Protein AF-0000000080477976 (afdb_homodimer)

Foldseek 3Di:
DDPPPPPPPPPPVPPPQQPDAADWDADPPQATEHEDDDDDDQVSVLNNPVSNLVVSVVVVGFKYKYKAFPVRVVNVVSVVVVPWDWQDDDPTITIIMDTNDPDDDPDDHDDQEWEKEFEWEAAPVQWTKWFAWCDDDCHPVPATHTFMDTADPPGDRQRRRQVRCCQAWVWGKAWFAFQDWDWDFCDPPGGIYIYTYTYIYTPDAHTDGDPPTTPDIDTGRLVVNCPDPVCVVPVVSVVSSVSVVCVVVVNGFHWGWDWDADDPPRDIDIDTHGCVVVPPPVD/DDPPPPPPPPPPPPPPQQPDAADWDADPPQATEHEDDDDDDQVSVLNNPVSNLVVSVVVPGFKYKYKAFPVRVVNVVSVVVVPWDWQDDDPTITIIMDTNDPDDDPDDHDDQEWEKEFEWEAAPVQWTKWFAWCDDDCHPVPATDTFMDTADPPGDRQRRRQVRCCQAWVWGKAWFAFQDWDWDFCDPPGGIYIYTYTYIYTPDAHTDGDPPTTPDIDTGRLVVNCPDPCCVVPVVSVVSSVSVVCVVVVNGFHWGWDWDADDPPRDIDIDTHGCVVVPPPVD

Nearest PDB structures (foldseek):
  4zbp-assembly2_C-2  TM=9.512E-01  e=1.684E-33  Arabidopsis thaliana
  4zb3-assembly1_A-2  TM=6.179E-01  e=2.512E-33  Arabidopsis thaliana
  3gwy-assembly1_B  TM=7.738E-01  e=4.289E-08  Bacteroides fragilis NCTC 9343
  3grn-assembly1_A  TM=7.525E-01  e=5.091E-08  Methanosarcina mazei
  5lpg-assembly1_B  TM=6.437E-01  e=1.507E-07  Homo sapiens

Sequence (566 aa):
MSDHETPMVNGVVEHKIGEEVLPFVEDEYGGVIVEMTTPTDPKCFVATLRYSFTQWRSQGKKGVWLNLPLSQVNLVEPAVKEGFRYHHAEPTYLMLVYWIPESESTIPLNASHRVRVGAVVLNHNKEILVVQEKYGLLRGSGVWKIPTGVVDEGEDIFAAAIREVKEETGIDTEFLEVLAFCQTHESFFVKSDLFFICLLRPTSFDIQKQDLEIEAAQWMPFEDSASQPITHKNELFKVIHRICSLKMEKNYTGFSKKPTTTFFDDKLGYLYLNKQDMNNLITMSDHETPMVNGVVEHKIGEEVLPFVEDEYGGVIVEMTTPTDPKCFVATLRYSFTQWRSQGKKGVWLNLPLSQVNLVEPAVKEGFRYHHAEPTYLMLVYWIPESESTIPLNASHRVRVGAVVLNHNKEILVVQEKYGLLRGSGVWKIPTGVVDEGEDIFAAAIREVKEETGIDTEFLEVLAFCQTHESFFVKSDLFFICLLRPTSFDIQKQDLEIEAAQWMPFEDSASQPITHKNELFKVIHRICSLKMEKNYTGFSKKPTTTFFDDKLGYLYLNKQDMNNLIT

Radius of gyration: 27.7 Å; Cα contacts (8 Å, |Δi|>4): 1186; chains: 2; bounding box: 60×91×95 Å

Organism: Brassica campestris (NCBI:txid3711)

Secondary structure (DSSP, 8-state):
----------------TTSSPPP-EE-TTS-EEEE--S---HHHHHHHHHHHHHHHHHTT--EEEEEEEGGGGGGHHHHHHTT-EEEEEETTEEEEEEE-SSSPP-PPP---EEEEEEEEEB-TTSEEEEEEESSSTTTTS---B--EEEPPTT--HHHHHHHHHHHHH---EEEEEEEEEEEE-S-GGG-EEEEEEEEEEES-------TTTEEEEEEEEHHHHHTSHHHHH-HHHHHHHHHHHHHHTT----BEEEEEE-TTT--EEEEEE--TTTGGGG-/----------------TTSSPPP-EE-TTS-EEEE--S---HHHHHHHHHHHHHHHHHTT--EEEEEEEGGGGGGHHHHHHTT-EEEEEETTEEEEEEE-SSSPP-PPP---EEEEEEEEEB-TTSEEEEEEESSSTTTTS---B--EEEPPTT--HHHHHHHHHHHHH---EEEEEEEEEEEE-S-GGG-EEEEEEEEEEES-------TTTEEEEEEEEHHHHHTSHHHHH-HHHHHHHHHHHHHHTT----BEEEEEE-TTT--EEEEEE--TTTGGGG-

Solvent-accessible surface area (backbone atoms only — not comparable to full-atom values): 30535 Å² total; per-residue (Å²): 135,84,81,77,77,76,78,79,75,76,72,74,75,74,71,70,75,56,79,48,62,66,70,65,46,73,50,96,78,52,21,37,39,31,69,50,84,63,95,70,56,55,70,55,47,52,45,17,48,53,46,28,49,55,52,38,53,76,72,62,38,38,42,37,38,40,39,30,31,63,92,38,39,74,43,51,43,62,42,39,76,73,60,34,34,43,45,36,32,38,63,59,32,39,36,30,36,35,64,67,55,89,62,81,76,79,74,76,78,70,52,28,22,34,44,33,32,33,32,47,34,49,51,95,83,52,24,30,45,30,30,25,46,56,62,65,92,53,36,85,66,77,56,73,38,56,42,58,44,71,44,53,64,69,51,50,71,62,57,33,38,43,48,38,39,29,58,50,29,46,31,44,57,42,77,60,30,37,52,33,34,33,42,39,51,65,43,82,92,55,22,19,35,37,40,35,34,30,38,31,41,59,78,47,84,69,74,44,67,31,74,87,57,34,67,46,68,46,79,35,53,41,69,61,62,58,62,36,69,60,27,75,71,28,56,59,51,36,50,52,47,49,52,48,54,34,36,76,69,71,46,51,68,40,26,30,74,39,84,41,42,44,87,88,68,66,42,70,25,38,33,32,28,43,49,83,50,58,60,67,65,79,107,138,85,82,80,77,76,80,79,76,79,71,74,75,75,72,70,76,56,81,48,60,66,71,64,47,74,51,96,79,50,22,38,39,31,71,51,83,62,94,69,57,54,68,54,47,52,46,16,48,54,45,27,49,56,53,37,53,74,71,62,36,38,42,38,36,39,38,32,32,62,90,40,38,75,43,51,44,63,43,40,76,74,61,33,35,44,46,38,33,38,65,58,31,40,33,31,36,34,64,66,56,88,61,83,77,81,76,76,77,69,51,29,22,34,44,31,31,32,33,47,35,50,51,96,84,54,24,31,45,31,29,24,47,56,61,67,92,54,35,85,66,78,56,72,37,56,42,59,45,71,42,53,64,69,50,51,70,62,56,37,37,41,48,37,38,29,58,51,29,45,31,45,55,43,78,61,30,36,52,33,36,32,42,38,51,63,43,80,92,55,22,18,35,36,39,36,34,31,37,32,41,60,78,47,85,67,75,43,66,31,75,87,56,34,66,45,66,46,78,37,52,41,68,61,61,58,64,36,70,59,28,75,72,30,55,58,50,35,49,52,45,49,51,49,55,32,37,77,68,70,46,52,69,39,25,30,75,38,83,41,41,42,86,86,68,66,40,70,26,38,32,31,27,43,49,84,52,59,60,66,66,79,108

InterPro domains:
  IPR000086 NUDIX hydrolase domain [PF00293] (113-241)
  IPR000086 NUDIX hydrolase domain [PS51462] (112-242)
  IPR003293 Nudix hydrolase 6-like [PR01356] (72-90)
  IPR003293 Nudix hydrolase 6-like [PR01356] (94-110)
  IPR003293 Nudix hydrolase 6-like [PR01356] (110-128)
  IPR003293 Nudix hydrolase 6-like [PR01356] (198-222)
  IPR003293 Nudix hydrolase 6-like [PTHR13994] (12-279)
  IPR015797 NUDIX hydrolase-like domain superfamily [SSF55811] (80-239)
  IPR020084 NUDIX hydrolase, conserved site [PS00893] (149-170)
  IPR040618 Pre-nudix hydrolase domain [PF18290] (22-100)

pLDDT: mean 86.48, std 17.68, range [26.78, 98.5]

Structure (mmCIF, N/CA/C/O backbone):
data_AF-0000000080477976-model_v1
#
loop_
_entity.id
_entity.type
_entity.pdbx_description
1 polymer 'Nudix hydrolase'
#
loop_
_atom_site.group_PDB
_atom_site.id
_atom_site.type_symbol
_atom_site.label_atom_id
_atom_site.label_alt_id
_atom_site.label_comp_id
_atom_site.label_asym_id
_atom_site.label_entity_id
_atom_site.label_seq_id
_atom_site.pdbx_PDB_ins_code
_atom_site.Cartn_x
_atom_site.Cartn_y
_atom_site.Cartn_z
_atom_site.occupancy
_atom_site.B_iso_or_equiv
_atom_site.auth_seq_id
_atom_site.auth_comp_id
_atom_site.auth_asym_id
_atom_site.auth_atom_id
_atom_site.pdbx_PDB_model_num
ATOM 1 N N . MET A 1 1 ? 13.375 14.914 64.625 1 28.77 1 MET A N 1
ATOM 2 C CA . MET A 1 1 ? 13.539 14.219 63.375 1 28.77 1 MET A CA 1
ATOM 3 C C . MET A 1 1 ? 13.062 15.086 62.219 1 28.77 1 MET A C 1
ATOM 5 O O . MET A 1 1 ? 11.867 15.336 62.062 1 28.77 1 MET A O 1
ATOM 9 N N . SER A 1 2 ? 13.891 16.125 61.781 1 29.39 2 SER A N 1
ATOM 10 C CA . SER A 1 2 ? 13.703 17.312 60.969 1 29.39 2 SER A CA 1
ATOM 11 C C . SER A 1 2 ? 13.469 16.906 59.5 1 29.39 2 SER A C 1
ATOM 13 O O . SER A 1 2 ? 14.234 16.125 58.938 1 29.39 2 SER A O 1
ATOM 15 N N . ASP A 1 3 ? 12.188 16.891 59.062 1 29.09 3 ASP A N 1
ATOM 16 C CA . ASP A 1 3 ? 11.547 16.594 57.781 1 29.09 3 ASP A CA 1
ATOM 17 C C . ASP A 1 3 ? 12.125 17.453 56.656 1 29.09 3 ASP A C 1
ATOM 19 O O . ASP A 1 3 ? 11.93 18.672 56.625 1 29.09 3 ASP A O 1
ATOM 23 N N . HIS A 1 4 ? 13.414 17.234 56.25 1 30.19 4 HIS A N 1
ATOM 24 C CA . HIS A 1 4 ? 14.062 18.031 55.188 1 30.19 4 HIS A CA 1
ATOM 25 C C . HIS A 1 4 ? 13.289 17.953 53.875 1 30.19 4 HIS A C 1
ATOM 27 O O . HIS A 1 4 ? 13.156 16.859 53.312 1 30.19 4 HIS A O 1
ATOM 33 N N . GLU A 1 5 ? 12.258 18.828 53.688 1 28.72 5 GLU A N 1
ATOM 34 C CA . GLU A 1 5 ? 11.469 19.062 52.5 1 28.72 5 GLU A CA 1
ATOM 35 C C . GLU A 1 5 ? 12.352 19.406 51.312 1 28.72 5 GLU A C 1
ATOM 37 O O . GLU A 1 5 ? 13.078 20.406 51.344 1 28.72 5 GLU A O 1
ATOM 42 N N . THR A 1 6 ? 12.938 18.438 50.594 1 32.09 6 THR A N 1
ATOM 43 C CA . THR A 1 6 ? 13.758 18.703 49.406 1 32.09 6 THR A CA 1
ATOM 44 C C . THR A 1 6 ? 12.953 19.469 48.344 1 32.09 6 THR A C 1
ATOM 46 O O . THR A 1 6 ? 11.906 19 47.906 1 32.09 6 THR A O 1
ATOM 49 N N . PRO A 1 7 ? 13.18 20.812 48.188 1 32.06 7 PRO A N 1
ATOM 50 C CA . PRO A 1 7 ? 12.43 21.625 47.219 1 32.06 7 PRO A CA 1
ATOM 51 C C . PRO A 1 7 ? 12.539 21.109 45.781 1 32.06 7 PRO A C 1
ATOM 53 O O . PRO A 1 7 ? 13.602 20.625 45.375 1 32.06 7 PRO A O 1
ATOM 56 N N . MET A 1 8 ? 11.477 20.531 45.281 1 28.47 8 MET A N 1
ATOM 57 C CA . MET A 1 8 ? 11.336 20.141 43.875 1 28.47 8 MET A CA 1
ATOM 58 C C . MET A 1 8 ? 11.594 21.344 42.938 1 28.47 8 MET A C 1
ATOM 60 O O . MET A 1 8 ? 10.867 22.328 43 1 28.47 8 MET A O 1
ATOM 64 N N . VAL A 1 9 ? 12.883 21.719 42.719 1 29.69 9 VAL A N 1
ATOM 65 C CA . VAL A 1 9 ? 13.211 22.781 41.781 1 29.69 9 VAL A CA 1
ATOM 66 C C . VAL A 1 9 ? 12.555 22.5 40.438 1 29.69 9 VAL A C 1
ATOM 68 O O . VAL A 1 9 ? 12.781 21.438 39.844 1 29.69 9 VAL A O 1
ATOM 71 N N . ASN A 1 10 ? 11.375 22.891 40.219 1 31.19 10 ASN A N 1
ATOM 72 C CA . ASN A 1 10 ? 10.672 22.984 38.938 1 31.19 10 ASN A CA 1
ATOM 73 C C . ASN A 1 10 ? 11.531 23.672 37.875 1 31.19 10 ASN A C 1
ATOM 75 O O . ASN A 1 10 ? 11.594 24.906 37.812 1 31.19 10 ASN A O 1
ATOM 79 N N . GLY A 1 11 ? 12.789 23.297 37.656 1 29.72 11 GLY A N 1
ATOM 80 C CA . GLY A 1 11 ? 13.68 23.938 36.688 1 29.72 11 GLY A CA 1
ATOM 81 C C . GLY A 1 11 ? 13.055 24.109 35.312 1 29.72 11 GLY A C 1
ATOM 82 O O . GLY A 1 11 ? 12.812 23.125 34.625 1 29.72 11 GLY A O 1
ATOM 83 N N . VAL A 1 12 ? 12.203 25.062 35.219 1 35.72 12 VAL A N 1
ATOM 84 C CA . VAL A 1 12 ? 11.844 25.562 33.875 1 35.72 12 VAL A CA 1
ATOM 85 C C . VAL A 1 12 ? 13.109 25.812 33.062 1 35.72 12 VAL A C 1
ATOM 87 O O . VAL A 1 12 ? 13.93 26.656 33.438 1 35.72 12 VAL A O 1
ATOM 90 N N . VAL A 1 13 ? 13.789 24.844 32.562 1 35.28 13 VAL A N 1
ATOM 91 C CA . VAL A 1 13 ? 14.906 25.031 31.625 1 35.28 13 VAL A CA 1
ATOM 92 C C . VAL A 1 13 ? 14.594 26.172 30.672 1 35.28 13 VAL A C 1
ATOM 94 O O . VAL A 1 13 ? 13.641 26.094 29.875 1 35.28 13 VAL A O 1
ATOM 97 N N . GLU A 1 14 ? 14.758 27.391 30.953 1 36.31 14 GLU A N 1
ATOM 98 C CA . GLU A 1 14 ? 14.82 28.516 30.031 1 36.31 14 GLU A CA 1
ATOM 99 C C . GLU A 1 14 ? 15.664 28.172 28.797 1 36.31 14 GLU A C 1
ATOM 101 O O . GLU A 1 14 ? 16.891 28.062 28.891 1 36.31 14 GLU A O 1
ATOM 106 N N . HIS A 1 15 ? 15.273 27.281 27.922 1 40.56 15 HIS A N 1
ATOM 107 C CA . HIS A 1 15 ? 15.977 27.109 26.656 1 40.56 15 HIS A CA 1
ATOM 108 C C . HIS A 1 15 ? 16.328 28.453 26.016 1 40.56 15 HIS A C 1
ATOM 110 O O . HIS A 1 15 ? 15.461 29.328 25.891 1 40.56 15 HIS A O 1
ATOM 116 N N . LYS A 1 16 ? 17.453 29.062 26.234 1 45.16 16 LYS A N 1
ATOM 117 C CA . LYS A 1 16 ? 17.938 30.219 25.5 1 45.16 16 LYS A CA 1
ATOM 118 C C . LYS A 1 16 ? 17.453 30.188 24.047 1 45.16 16 LYS A C 1
ATOM 120 O O . LYS A 1 16 ? 17.75 29.25 23.312 1 45.16 16 LYS A O 1
ATOM 125 N N . ILE A 1 17 ? 16.578 30.828 23.594 1 50.5 17 ILE A N 1
ATOM 126 C CA . ILE A 1 17 ? 15.922 31.078 22.312 1 50.5 17 ILE A CA 1
ATOM 127 C C . ILE A 1 17 ? 16.953 31.547 21.297 1 50.5 17 ILE A C 1
ATOM 129 O O . ILE A 1 17 ? 17.812 32.375 21.594 1 50.5 17 ILE A O 1
ATOM 133 N N . GLY A 1 18 ? 17.281 31 20.234 1 57.53 18 GLY A N 1
ATOM 134 C CA . GLY A 1 18 ? 18.031 31.391 19.047 1 57.53 18 GLY A CA 1
ATOM 135 C C . GLY A 1 18 ? 19.453 30.906 19.047 1 57.53 18 GLY A C 1
ATOM 136 O O . GLY A 1 18 ? 20.234 31.219 18.141 1 57.53 18 GLY A O 1
ATOM 137 N N . GLU A 1 19 ? 19.938 30.266 20.094 1 67.38 19 GLU A N 1
ATOM 138 C CA . GLU A 1 19 ? 21.359 29.922 20.016 1 67.38 19 GLU A CA 1
ATOM 139 C C . GLU A 1 19 ? 21.562 28.422 20.062 1 67.38 19 GLU A C 1
ATOM 141 O O . GLU A 1 19 ? 22.703 27.938 20.141 1 67.38 19 GLU A O 1
ATOM 146 N N . GLU A 1 20 ? 20.359 27.719 19.984 1 86.88 20 GLU A N 1
ATOM 147 C CA . GLU A 1 20 ? 20.516 26.266 20.016 1 86.88 20 GLU A CA 1
ATOM 148 C C . GLU A 1 20 ? 19.719 25.609 18.891 1 86.88 20 GLU A C 1
ATOM 150 O O . GLU A 1 20 ? 18.625 26.062 18.562 1 86.88 20 GLU A O 1
ATOM 155 N N . VAL A 1 21 ? 20.266 24.641 18.312 1 92.81 21 VAL A N 1
ATOM 156 C CA . VAL A 1 21 ? 19.641 23.859 17.25 1 92.81 21 VAL A CA 1
ATOM 157 C C . VAL A 1 21 ? 18.516 23 17.812 1 92.81 21 VAL A C 1
ATOM 159 O O . VAL A 1 21 ? 18.609 22.516 18.938 1 92.81 21 VAL A O 1
ATOM 162 N N . LEU A 1 22 ? 17.391 22.906 17.125 1 95.19 22 LEU A N 1
ATOM 163 C CA . LEU A 1 22 ? 16.344 21.969 17.531 1 95.19 22 LEU A CA 1
ATOM 164 C C . LEU A 1 22 ? 16.922 20.578 17.781 1 95.19 22 LEU A C 1
ATOM 166 O O . LEU A 1 22 ? 17.781 20.109 17.031 1 95.19 22 LEU A O 1
ATOM 170 N N . PRO A 1 23 ? 16.5 19.969 18.859 1 94.5 23 PRO A N 1
ATOM 171 C CA . PRO A 1 23 ? 16.906 18.562 19.047 1 94.5 23 PRO A CA 1
ATOM 172 C C . PRO A 1 23 ? 16.547 17.688 17.844 1 94.5 23 PRO A C 1
ATOM 174 O O . PRO A 1 23 ? 15.438 17.797 17.328 1 94.5 23 PRO A O 1
ATOM 177 N N . PHE A 1 24 ? 17.562 16.891 17.391 1 95.94 24 PHE A N 1
ATOM 178 C CA . PHE A 1 24 ? 17.312 16.062 16.203 1 95.94 24 PHE A CA 1
ATOM 179 C C . PHE A 1 24 ? 18.125 14.773 16.266 1 95.94 24 PHE A C 1
ATOM 181 O O . PHE A 1 24 ? 19.016 14.625 17.109 1 95.94 24 PHE A O 1
ATOM 188 N N . VAL A 1 25 ? 17.703 13.781 15.531 1 95.38 25 VAL A N 1
ATOM 189 C CA . VAL A 1 25 ? 18.484 12.586 15.234 1 95.38 25 VAL A CA 1
ATOM 190 C C . VAL A 1 25 ? 18.766 12.516 13.734 1 95.38 25 VAL A C 1
ATOM 192 O O . VAL A 1 25 ? 17.969 12.977 12.922 1 95.38 25 VAL A O 1
ATOM 195 N N . GLU A 1 26 ? 19.891 11.969 13.398 1 93.12 26 GLU A N 1
ATOM 196 C CA . GLU A 1 26 ? 20.25 11.859 11.984 1 93.12 26 GLU A CA 1
ATOM 197 C C . GLU A 1 26 ? 19.547 10.68 11.328 1 93.12 26 GLU A C 1
ATOM 199 O O . GLU A 1 26 ? 19.391 9.617 11.938 1 93.12 26 GLU A O 1
ATOM 204 N N . ASP A 1 27 ? 19.094 10.898 10.125 1 87.19 27 ASP A N 1
ATOM 205 C CA . ASP A 1 27 ? 18.562 9.758 9.383 1 87.19 27 ASP A CA 1
ATOM 206 C C . ASP A 1 27 ? 19.672 9.039 8.617 1 87.19 27 ASP A C 1
ATOM 208 O O . ASP A 1 27 ? 20.859 9.383 8.758 1 87.19 27 ASP A O 1
ATOM 212 N N . GLU A 1 28 ? 19.391 7.984 7.844 1 79.06 28 GLU A N 1
ATOM 213 C CA . GLU A 1 28 ? 20.391 7.141 7.188 1 79.06 28 GLU A CA 1
ATOM 214 C C . GLU A 1 28 ? 20.812 7.723 5.844 1 79.06 28 GLU A C 1
ATOM 216 O O . GLU A 1 28 ? 21.672 7.164 5.16 1 79.06 28 GLU A O 1
ATOM 221 N N . TYR A 1 29 ? 20.312 8.945 5.535 1 83.81 29 TYR A N 1
ATOM 222 C CA . TYR A 1 29 ? 20.531 9.469 4.191 1 83.81 29 TYR A CA 1
ATOM 223 C C . TYR A 1 29 ? 21.109 10.875 4.242 1 83.81 29 TYR A C 1
ATOM 225 O O . TYR A 1 29 ? 20.984 11.641 3.283 1 83.81 29 TYR A O 1
ATOM 233 N N . GLY A 1 30 ? 21.609 11.242 5.418 1 88.56 30 GLY A N 1
ATOM 234 C CA . GLY A 1 30 ? 22.234 12.547 5.559 1 88.56 30 GLY A CA 1
ATOM 235 C C . GLY A 1 30 ? 21.266 13.641 5.941 1 88.56 30 GLY A C 1
ATOM 236 O O . GLY A 1 30 ? 21.562 14.828 5.766 1 88.56 30 GLY A O 1
ATOM 237 N N . GLY A 1 31 ? 20.094 13.227 6.387 1 94 31 GLY A N 1
ATOM 238 C CA . GLY A 1 31 ? 19.094 14.18 6.848 1 94 31 GLY A CA 1
ATOM 239 C C . GLY A 1 31 ? 18.922 14.18 8.352 1 94 31 GLY A C 1
ATOM 240 O O . GLY A 1 31 ? 19.719 13.578 9.078 1 94 31 GLY A O 1
ATOM 241 N N . VAL A 1 32 ? 17.969 15.023 8.781 1 96.81 32 VAL A N 1
ATOM 242 C CA . VAL A 1 32 ? 17.719 15.117 10.211 1 96.81 32 VAL A CA 1
ATOM 243 C C . VAL A 1 32 ? 16.234 14.906 10.492 1 96.81 32 VAL A C 1
ATOM 245 O O . VAL A 1 32 ? 15.383 15.258 9.672 1 96.81 32 VAL A O 1
ATOM 248 N N . ILE A 1 33 ? 15.906 14.328 11.641 1 96.44 33 ILE A N 1
ATOM 249 C CA . ILE A 1 33 ? 14.547 14.109 12.109 1 96.44 33 ILE A CA 1
ATOM 250 C C . ILE A 1 33 ? 14.312 14.875 13.406 1 96.44 33 ILE A C 1
ATOM 252 O O . ILE A 1 33 ? 15.039 14.68 14.391 1 96.44 33 ILE A O 1
ATOM 256 N N . VAL A 1 34 ? 13.359 15.742 13.375 1 97.44 34 VAL A N 1
ATOM 257 C CA . VAL A 1 34 ? 12.992 16.562 14.531 1 97.44 34 VAL A CA 1
ATOM 258 C C . VAL A 1 34 ? 11.641 16.109 15.062 1 97.44 34 VAL A C 1
ATOM 260 O O . VAL A 1 34 ? 10.656 16.047 14.32 1 97.44 34 VAL A O 1
ATOM 263 N N . GLU A 1 35 ? 11.523 15.781 16.281 1 95.81 35 GLU A N 1
ATOM 264 C CA . GLU A 1 35 ? 10.281 15.438 16.969 1 95.81 35 GLU A CA 1
ATOM 265 C C . GLU A 1 35 ? 9.883 16.531 17.969 1 95.81 35 GLU A C 1
ATOM 267 O O . GLU A 1 35 ? 10.609 16.797 18.922 1 95.81 35 GLU A O 1
ATOM 272 N N . MET A 1 36 ? 8.758 17.109 17.734 1 94.25 36 MET A N 1
ATOM 273 C CA . MET A 1 36 ? 8.266 18.141 18.641 1 94.25 36 MET A CA 1
ATOM 274 C C . MET A 1 36 ? 7.266 17.562 19.641 1 94.25 36 MET A C 1
ATOM 276 O O . MET A 1 36 ? 6.078 17.453 19.328 1 94.25 36 MET A O 1
ATOM 280 N N . THR A 1 37 ? 7.66 17.219 20.766 1 89.94 37 THR A N 1
ATOM 281 C CA . THR A 1 37 ? 6.789 16.531 21.719 1 89.94 37 THR A CA 1
ATOM 282 C C . THR A 1 37 ? 6.441 17.453 22.875 1 89.94 37 THR A C 1
ATOM 284 O O . THR A 1 37 ? 5.531 17.156 23.656 1 89.94 37 THR A O 1
ATOM 287 N N . THR A 1 38 ? 7.109 18.562 23.016 1 90.94 38 THR A N 1
ATOM 288 C CA . THR A 1 38 ? 6.855 19.484 24.109 1 90.94 38 THR A CA 1
ATOM 289 C C . THR A 1 38 ? 6.172 20.75 23.609 1 90.94 38 THR A C 1
ATOM 291 O O . THR A 1 38 ? 6.484 21.234 22.531 1 90.94 38 THR A O 1
ATOM 294 N N . PRO A 1 39 ? 5.246 21.203 24.469 1 92 39 PRO A N 1
ATOM 295 C CA . PRO A 1 39 ? 4.602 22.469 24.062 1 92 39 PRO A CA 1
ATOM 296 C C . PRO A 1 39 ? 5.602 23.578 23.781 1 92 39 PRO A C 1
ATOM 298 O O . PRO A 1 39 ? 6.516 23.812 24.578 1 92 39 PRO A O 1
ATOM 301 N N . THR A 1 40 ? 5.512 24.172 22.672 1 92.06 40 THR A N 1
ATOM 302 C CA . THR A 1 40 ? 6.461 25.172 22.219 1 92.06 40 THR A CA 1
ATOM 303 C C . THR A 1 40 ? 5.73 26.375 21.625 1 92.06 40 THR A C 1
ATOM 305 O O . THR A 1 40 ? 4.75 26.219 20.891 1 92.06 40 THR A O 1
ATOM 308 N N . ASP A 1 41 ? 6.219 27.469 22.047 1 94.81 41 ASP A N 1
ATOM 309 C CA . ASP A 1 41 ? 5.688 28.703 21.484 1 94.81 41 ASP A CA 1
ATOM 310 C C . ASP A 1 41 ? 6.086 28.859 20.016 1 94.81 41 ASP A C 1
ATOM 312 O O . ASP A 1 41 ? 7.254 28.688 19.656 1 94.81 41 ASP A O 1
ATOM 316 N N . PRO A 1 42 ? 5.164 29.234 19.109 1 96.38 42 PRO A N 1
ATOM 317 C CA . PRO A 1 42 ? 5.441 29.312 17.672 1 96.38 42 PRO A CA 1
ATOM 318 C C . PRO A 1 42 ? 6.566 30.281 17.328 1 96.38 42 PRO A C 1
ATOM 320 O O . PRO A 1 42 ? 7.383 30.016 16.453 1 96.38 42 PRO A O 1
ATOM 323 N N . LYS A 1 43 ? 6.582 31.406 18 1 95.31 43 LYS A N 1
ATOM 324 C CA . LYS A 1 43 ? 7.625 32.375 17.719 1 95.31 43 LYS A CA 1
ATOM 325 C C . LYS A 1 43 ? 9 31.844 18.094 1 95.31 43 LYS A C 1
ATOM 327 O O . LYS A 1 43 ? 9.961 32 17.328 1 95.31 43 LYS A O 1
ATOM 332 N N . CYS A 1 44 ? 9.039 31.25 19.234 1 94.69 44 CYS A N 1
ATOM 333 C CA . CYS A 1 44 ? 10.281 30.625 19.672 1 94.69 44 CYS A CA 1
ATOM 334 C C . CYS A 1 44 ? 10.695 29.5 18.719 1 94.69 44 CYS A C 1
ATOM 336 O O . CYS A 1 44 ? 11.867 29.375 18.375 1 94.69 44 CYS A O 1
ATOM 338 N N . PHE A 1 45 ? 9.742 28.797 18.359 1 96.44 45 PHE A N 1
ATOM 339 C CA . PHE A 1 45 ? 9.969 27.688 17.438 1 96.44 45 PHE A CA 1
ATOM 340 C C . PHE A 1 45 ? 10.586 28.188 16.141 1 96.44 45 PHE A C 1
ATOM 342 O O . PHE A 1 45 ? 11.578 27.641 15.664 1 96.44 45 PHE A O 1
ATOM 349 N N . VAL A 1 46 ? 10.023 29.172 15.5 1 97.06 46 VAL A N 1
ATOM 350 C CA . VAL A 1 46 ? 10.477 29.703 14.211 1 97.06 46 VAL A CA 1
ATOM 351 C C . VAL A 1 46 ? 11.914 30.203 14.336 1 97.06 46 VAL A C 1
ATOM 353 O O . VAL A 1 46 ? 12.742 29.938 13.469 1 97.06 46 VAL A O 1
ATOM 356 N N . ALA A 1 47 ? 12.203 30.906 15.43 1 95.69 47 ALA A N 1
ATOM 357 C CA . ALA A 1 47 ? 13.555 31.422 15.648 1 95.69 47 ALA A CA 1
ATOM 358 C C . ALA A 1 47 ? 14.57 30.281 15.734 1 95.69 47 ALA A C 1
ATOM 360 O O . ALA A 1 47 ? 15.609 30.328 15.078 1 95.69 47 ALA A O 1
ATOM 361 N N . THR A 1 48 ? 14.227 29.328 16.453 1 95.88 48 THR A N 1
ATOM 362 C CA . THR A 1 48 ? 15.109 28.172 16.625 1 95.88 48 THR A CA 1
ATOM 363 C C . THR A 1 48 ? 15.234 27.391 15.32 1 95.88 48 THR A C 1
ATOM 365 O O . THR A 1 48 ? 16.312 26.906 14.992 1 95.88 48 THR A O 1
ATOM 368 N N . LEU A 1 49 ? 14.164 27.266 14.602 1 97.06 49 LEU A N 1
ATOM 369 C CA . LEU A 1 49 ? 14.141 26.562 13.328 1 97.06 49 LEU A CA 1
ATOM 370 C C . LEU A 1 49 ? 15.07 27.219 12.32 1 97.06 49 LEU A C 1
ATOM 372 O O . LEU A 1 49 ? 15.852 26.547 11.648 1 97.06 49 LEU A O 1
ATOM 376 N N . ARG A 1 50 ? 15 28.516 12.242 1 96.69 50 ARG A N 1
ATOM 377 C CA . ARG A 1 50 ? 15.844 29.25 11.312 1 96.69 50 ARG A CA 1
ATOM 378 C C . ARG A 1 50 ? 17.312 29.094 11.656 1 96.69 50 ARG A C 1
ATOM 380 O O . ARG A 1 50 ? 18.156 28.922 10.766 1 96.69 50 ARG A O 1
ATOM 387 N N . TYR A 1 51 ? 17.578 29.203 12.914 1 96.38 51 TYR A N 1
ATOM 388 C CA . TYR A 1 51 ? 18.953 28.938 13.352 1 96.38 51 TYR A CA 1
ATOM 389 C C . TYR A 1 51 ? 19.375 27.531 12.977 1 96.38 51 TYR A C 1
ATOM 391 O O . TYR A 1 51 ? 20.484 27.312 12.477 1 96.38 51 TYR A O 1
ATOM 399 N N . SER A 1 52 ? 18.562 26.531 13.156 1 97.38 52 SER A N 1
ATOM 400 C CA . SER A 1 52 ? 18.844 25.141 12.836 1 97.38 52 SER A CA 1
ATOM 401 C C . SER A 1 52 ? 19.109 24.969 11.344 1 97.38 52 SER A C 1
ATOM 403 O O . SER A 1 52 ? 20.016 24.234 10.953 1 97.38 52 SER A O 1
ATOM 405 N N . PHE A 1 53 ? 18.328 25.672 10.523 1 96.38 53 PHE A N 1
ATOM 406 C CA . PHE A 1 53 ? 18.516 25.609 9.078 1 96.38 53 PHE A CA 1
ATOM 407 C C . PHE A 1 53 ? 19.922 26.047 8.688 1 96.38 53 PHE A C 1
ATOM 409 O O . PHE A 1 53 ? 20.562 25.422 7.852 1 96.38 53 PHE A O 1
ATOM 416 N N . THR A 1 54 ? 20.344 27.109 9.281 1 95.81 54 THR A N 1
ATOM 417 C CA . THR A 1 54 ? 21.688 27.625 8.992 1 95.81 54 THR A CA 1
ATOM 418 C C . THR A 1 54 ? 22.75 26.594 9.359 1 95.81 54 THR A C 1
ATOM 420 O O . THR A 1 54 ? 23.672 26.344 8.578 1 95.81 54 THR A O 1
ATOM 423 N N . GLN A 1 55 ? 22.594 26 10.461 1 96.5 55 GLN A N 1
ATOM 424 C CA . GLN A 1 55 ? 23.547 25 10.922 1 96.5 55 GLN A CA 1
ATOM 425 C C . GLN A 1 55 ? 23.516 23.75 10.039 1 96.5 55 GLN A C 1
ATOM 427 O O . GLN A 1 55 ? 24.562 23.25 9.633 1 96.5 55 GLN A O 1
ATOM 432 N N . TRP A 1 56 ? 22.359 23.25 9.719 1 97.06 56 TRP A N 1
ATOM 433 C CA . TRP A 1 56 ? 22.219 22.047 8.914 1 97.06 56 TRP A CA 1
ATOM 434 C C . TRP A 1 56 ? 22.734 22.266 7.5 1 97.06 56 TRP A C 1
ATOM 436 O O . TRP A 1 56 ? 23.359 21.375 6.918 1 97.06 56 TRP A O 1
ATOM 446 N N . ARG A 1 57 ? 22.516 23.438 7.016 1 95.81 57 ARG A N 1
ATOM 447 C CA . ARG A 1 57 ? 23.047 23.781 5.703 1 95.81 57 ARG A CA 1
ATOM 448 C C . ARG A 1 57 ? 24.578 23.75 5.711 1 95.81 57 ARG A C 1
ATOM 450 O O . ARG A 1 57 ? 25.188 23.188 4.805 1 95.81 57 ARG A O 1
ATOM 457 N N . SER A 1 58 ? 25.156 24.328 6.688 1 95.75 58 SER A N 1
ATOM 458 C CA . SER A 1 58 ? 26.609 24.375 6.805 1 95.75 58 SER A CA 1
ATOM 459 C C . SER A 1 58 ? 27.203 22.984 6.961 1 95.75 58 SER A C 1
ATOM 461 O O . SER A 1 58 ? 28.328 22.719 6.535 1 95.75 58 SER A O 1
ATOM 463 N N . GLN A 1 59 ? 26.438 22.047 7.52 1 96 59 GLN A N 1
ATOM 464 C CA . GLN A 1 59 ? 26.875 20.688 7.773 1 96 59 GLN A CA 1
ATOM 465 C C . GLN A 1 59 ? 26.578 19.781 6.582 1 96 59 GLN A C 1
ATOM 467 O O . GLN A 1 59 ? 26.875 18.578 6.617 1 96 59 GLN A O 1
ATOM 472 N N . GLY A 1 60 ? 25.844 20.344 5.645 1 95 60 GLY A N 1
ATOM 473 C CA . GLY A 1 60 ? 25.578 19.594 4.43 1 95 60 GLY A CA 1
ATOM 474 C C . GLY A 1 60 ? 24.422 18.625 4.57 1 95 60 GLY A C 1
ATOM 475 O O . GLY A 1 60 ? 24.344 17.625 3.859 1 95 60 GLY A O 1
ATOM 476 N N . LYS A 1 61 ? 23.594 18.922 5.531 1 95.81 61 LYS A N 1
ATOM 477 C CA . LYS A 1 61 ? 22.391 18.094 5.684 1 95.81 61 LYS A CA 1
ATOM 478 C C . LYS A 1 61 ? 21.438 18.281 4.508 1 95.81 61 LYS A C 1
ATOM 480 O O . LYS A 1 61 ? 21.391 19.344 3.9 1 95.81 61 LYS A O 1
ATOM 485 N N . LYS A 1 62 ? 20.641 17.266 4.219 1 94.5 62 LYS A N 1
ATOM 486 C CA . LYS A 1 62 ? 19.781 17.281 3.039 1 94.5 62 LYS A CA 1
ATOM 487 C C . LYS A 1 62 ? 18.312 17.438 3.428 1 94.5 62 LYS A C 1
ATOM 489 O O . LYS A 1 62 ? 17.781 18.547 3.447 1 94.5 62 LYS A O 1
ATOM 494 N N . GLY A 1 63 ? 17.719 16.359 3.859 1 96 63 GLY A N 1
ATOM 495 C CA . GLY A 1 63 ? 16.312 16.391 4.211 1 96 63 GLY A CA 1
ATOM 496 C C . GLY A 1 63 ? 16.078 16.625 5.691 1 96 63 GLY A C 1
ATOM 497 O O . GLY A 1 63 ? 16.797 16.109 6.535 1 96 63 GLY A O 1
ATOM 498 N N . VAL A 1 64 ? 15.07 17.484 5.984 1 97.81 64 VAL A N 1
ATOM 499 C CA . VAL A 1 64 ? 14.633 17.719 7.355 1 97.81 64 VAL A CA 1
ATOM 500 C C . VAL A 1 64 ? 13.219 17.172 7.551 1 97.81 64 VAL A C 1
ATOM 502 O O . VAL A 1 64 ? 12.273 17.625 6.891 1 97.81 64 VAL A O 1
ATOM 505 N N . TRP A 1 65 ? 13.078 16.234 8.43 1 97.38 65 TRP A N 1
ATOM 506 C CA . TRP A 1 65 ? 11.781 15.695 8.836 1 97.38 65 TRP A CA 1
ATOM 507 C C . TRP A 1 65 ? 11.289 16.359 10.109 1 97.38 65 TRP A C 1
ATOM 509 O O . TRP A 1 65 ? 12.031 16.469 11.086 1 97.38 65 TRP A O 1
ATOM 519 N N . LEU A 1 66 ? 10.102 16.844 10.07 1 98.25 66 LEU A N 1
ATOM 520 C CA . LEU A 1 66 ? 9.484 17.453 11.242 1 98.25 66 LEU A CA 1
ATOM 521 C C . LEU A 1 66 ? 8.211 16.703 11.633 1 98.25 66 LEU A C 1
ATOM 523 O O . LEU A 1 66 ? 7.207 16.781 10.922 1 98.25 66 LEU A O 1
ATOM 527 N N . ASN A 1 67 ? 8.25 16 12.719 1 97.31 67 ASN A N 1
ATOM 528 C CA . ASN A 1 67 ? 7.109 15.266 13.242 1 97.31 67 ASN A CA 1
ATOM 529 C C . ASN A 1 67 ? 6.34 16.078 14.281 1 97.31 67 ASN A C 1
ATOM 531 O O . ASN A 1 67 ? 6.879 16.422 15.336 1 97.31 67 ASN A O 1
ATOM 535 N N . LEU A 1 68 ? 5.102 16.359 14 1 97.88 68 LEU A N 1
ATOM 536 C CA . LEU A 1 68 ? 4.266 17.188 14.867 1 97.88 68 LEU A CA 1
ATOM 537 C C . LEU A 1 68 ? 3.051 16.406 15.352 1 97.88 68 LEU A C 1
ATOM 539 O O . LEU A 1 68 ? 2.123 16.141 14.586 1 97.88 68 LEU A O 1
ATOM 543 N N . PRO A 1 69 ? 3.023 16.031 16.609 1 96.94 69 PRO A N 1
ATOM 544 C CA . PRO A 1 69 ? 1.801 15.438 17.156 1 96.94 69 PRO A CA 1
ATOM 545 C C . PRO A 1 69 ? 0.61 16.391 17.125 1 96.94 69 PRO A C 1
ATOM 547 O O . PRO A 1 69 ? 0.789 17.609 16.938 1 96.94 69 PRO A O 1
ATOM 550 N N . LEU A 1 70 ? -0.514 15.766 17.281 1 96.19 70 LEU A N 1
ATOM 551 C CA . LEU A 1 70 ? -1.748 16.547 17.281 1 96.19 70 LEU A CA 1
ATOM 552 C C . LEU A 1 70 ? -1.696 17.656 18.312 1 96.19 70 LEU A C 1
ATOM 554 O O . LEU A 1 70 ? -2.234 18.734 18.109 1 96.19 70 LEU A O 1
ATOM 558 N N . SER A 1 71 ? -1.038 17.5 19.406 1 95.56 71 SER A N 1
ATOM 559 C CA . SER A 1 71 ? -0.924 18.469 20.5 1 95.56 71 SER A CA 1
ATOM 560 C C . SER A 1 71 ? -0.072 19.656 20.094 1 95.56 71 SER A C 1
ATOM 562 O O . SER A 1 71 ? -0.107 20.703 20.75 1 95.56 71 SER A O 1
ATOM 564 N N . GLN A 1 72 ? 0.728 19.484 19.062 1 96.88 72 GLN A N 1
ATOM 565 C CA . GLN A 1 72 ? 1.581 20.562 18.594 1 96.88 72 GLN A CA 1
ATOM 566 C C . GLN A 1 72 ? 1.085 21.125 17.266 1 96.88 72 GLN A C 1
ATOM 568 O O . GLN A 1 72 ? 1.884 21.531 16.422 1 96.88 72 GLN A O 1
ATOM 573 N N . VAL A 1 73 ? -0.202 21.031 17.078 1 97.75 73 VAL A N 1
ATOM 574 C CA . VAL A 1 73 ? -0.813 21.453 15.82 1 97.75 73 VAL A CA 1
ATOM 575 C C . VAL A 1 73 ? -0.534 22.938 15.586 1 97.75 73 VAL A C 1
ATOM 577 O O . VAL A 1 73 ? -0.496 23.406 14.445 1 97.75 73 VAL A O 1
ATOM 580 N N . ASN A 1 74 ? -0.258 23.75 16.625 1 97.38 74 ASN A N 1
ATOM 581 C CA . ASN A 1 74 ? -0.006 25.188 16.516 1 97.38 74 ASN A CA 1
ATOM 582 C C . ASN A 1 74 ? 1.288 25.469 15.766 1 97.38 74 ASN A C 1
ATOM 584 O O . ASN A 1 74 ? 1.524 26.609 15.344 1 97.38 74 ASN A O 1
ATOM 588 N N . LEU A 1 75 ? 2.123 24.5 15.547 1 98.06 75 LEU A N 1
ATOM 589 C CA . LEU A 1 75 ? 3.41 24.688 14.891 1 98.06 75 LEU A CA 1
ATOM 590 C C . LEU A 1 75 ? 3.309 24.391 13.398 1 98.06 75 LEU A C 1
ATOM 592 O O . LEU A 1 75 ? 4.246 24.656 12.641 1 98.06 75 LEU A O 1
ATOM 596 N N . VAL A 1 76 ? 2.176 23.828 12.922 1 98.5 76 VAL A N 1
ATOM 597 C CA . VAL A 1 76 ? 2.029 23.391 11.531 1 98.5 76 VAL A CA 1
ATOM 598 C C . VAL A 1 76 ? 2.121 24.594 10.602 1 98.5 76 VAL A C 1
ATOM 600 O O . VAL A 1 76 ? 2.934 24.609 9.672 1 98.5 76 VAL A O 1
ATOM 603 N N . GLU A 1 77 ? 1.328 25.625 10.891 1 97.94 77 GLU A N 1
ATOM 604 C CA . GLU A 1 77 ? 1.314 26.797 10.016 1 97.94 77 GLU A CA 1
ATOM 605 C C . GLU A 1 77 ? 2.672 27.5 10.008 1 97.94 77 GLU A C 1
ATOM 607 O O . GLU A 1 77 ? 3.221 27.781 8.945 1 97.94 77 GLU A O 1
ATOM 612 N N . PRO A 1 78 ? 3.309 27.75 11.164 1 98.12 78 PRO A N 1
ATOM 613 C CA . PRO A 1 78 ? 4.641 28.359 11.164 1 98.12 78 PRO A CA 1
ATOM 614 C C . PRO A 1 78 ? 5.664 27.547 10.375 1 98.12 78 PRO A C 1
ATOM 616 O O . PRO A 1 78 ? 6.508 28.125 9.672 1 98.12 78 PRO A O 1
ATOM 619 N N . ALA A 1 79 ? 5.633 26.25 10.484 1 98.31 79 ALA A N 1
ATOM 620 C CA . ALA A 1 79 ? 6.574 25.391 9.773 1 98.31 79 ALA A CA 1
ATOM 621 C C . ALA A 1 79 ? 6.395 25.516 8.266 1 98.31 79 ALA A C 1
ATOM 623 O O . ALA A 1 79 ? 7.375 25.641 7.527 1 98.31 79 ALA A O 1
ATOM 624 N N . VAL A 1 80 ? 5.172 25.438 7.855 1 98.12 80 VAL A N 1
ATOM 625 C CA . VAL A 1 80 ? 4.863 25.516 6.43 1 98.12 80 VAL A CA 1
ATOM 626 C C . VAL A 1 80 ? 5.312 26.859 5.879 1 98.12 80 VAL A C 1
ATOM 628 O O . VAL A 1 80 ? 5.859 26.938 4.777 1 98.12 80 VAL A O 1
ATOM 631 N N . LYS A 1 81 ? 5.09 27.906 6.633 1 97.06 81 LYS A N 1
ATOM 632 C CA . LYS A 1 81 ? 5.488 29.25 6.219 1 97.06 81 LYS A CA 1
ATOM 633 C C . LYS A 1 81 ? 7.004 29.359 6.098 1 97.06 81 LYS A C 1
ATOM 635 O O . LYS A 1 81 ? 7.516 30.203 5.371 1 97.06 81 LYS A O 1
ATOM 640 N N . GLU A 1 82 ? 7.719 28.469 6.801 1 97.31 82 GLU A N 1
ATOM 641 C CA . GLU A 1 82 ? 9.18 28.469 6.719 1 97.31 82 GLU A CA 1
ATOM 642 C C . GLU A 1 82 ? 9.656 27.562 5.582 1 97.31 82 GLU A C 1
ATOM 644 O O . GLU A 1 82 ? 10.867 27.391 5.387 1 97.31 82 GLU A O 1
ATOM 649 N N . GLY A 1 83 ? 8.758 26.891 4.922 1 96.5 83 GLY A N 1
ATOM 650 C CA . GLY A 1 83 ? 9.172 26.188 3.715 1 96.5 83 GLY A CA 1
ATOM 651 C C . GLY A 1 83 ? 8.883 24.703 3.76 1 96.5 83 GLY A C 1
ATOM 652 O O . GLY A 1 83 ? 9.102 24 2.779 1 96.5 83 GLY A O 1
ATOM 653 N N . PHE A 1 84 ? 8.359 24.266 4.859 1 98.12 84 PHE A N 1
ATOM 654 C CA . PHE A 1 84 ? 8 22.844 4.941 1 98.12 84 PHE A CA 1
ATOM 655 C C . PHE A 1 84 ? 6.793 22.547 4.066 1 98.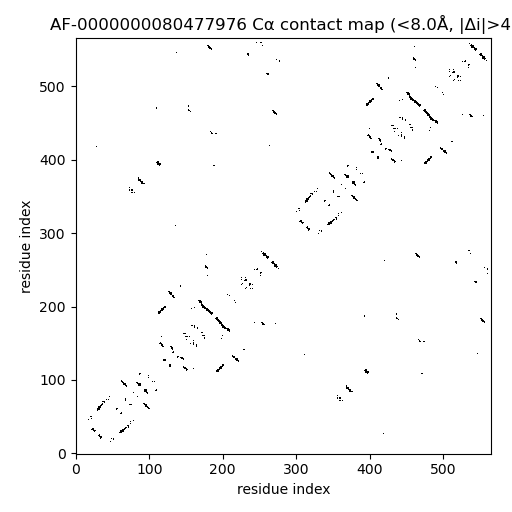12 84 PHE A C 1
ATOM 657 O O . PHE A 1 84 ? 5.922 23.406 3.881 1 98.12 84 PHE A O 1
ATOM 664 N N . ARG A 1 85 ? 6.727 21.328 3.604 1 97.19 85 ARG A N 1
ATOM 665 C CA . ARG A 1 85 ? 5.531 20.781 2.969 1 97.19 85 ARG A CA 1
ATOM 666 C C . ARG A 1 85 ? 5.047 19.531 3.693 1 97.19 85 ARG A C 1
ATOM 668 O O . ARG A 1 85 ? 5.781 18.953 4.496 1 97.19 85 ARG A O 1
ATOM 675 N N . TYR A 1 86 ? 3.816 19.172 3.41 1 97.88 86 TYR A N 1
ATOM 676 C CA . TYR A 1 86 ? 3.285 17.938 3.982 1 97.88 86 TYR A CA 1
ATOM 677 C C . TYR A 1 86 ? 3.99 16.719 3.4 1 97.88 86 TYR A C 1
ATOM 679 O O . TYR A 1 86 ? 4.359 16.719 2.225 1 97.88 86 TYR A O 1
ATOM 687 N N . HIS A 1 87 ? 4.184 15.758 4.172 1 96.44 87 HIS A N 1
ATOM 688 C CA . HIS A 1 87 ? 4.633 14.469 3.664 1 96.44 87 HIS A CA 1
ATOM 689 C C . HIS A 1 87 ? 3.557 13.398 3.832 1 96.44 87 HIS A C 1
ATOM 691 O O . HIS A 1 87 ? 3.08 12.836 2.848 1 96.44 87 HIS A O 1
ATOM 697 N N . HIS A 1 88 ? 3.205 13.109 5.02 1 95.5 88 HIS A N 1
ATOM 698 C CA . HIS A 1 88 ? 2.115 12.203 5.344 1 95.5 88 HIS A CA 1
ATOM 699 C C . HIS A 1 88 ? 1.535 12.5 6.723 1 95.5 88 HIS A C 1
ATOM 701 O O . HIS A 1 88 ? 2.119 13.266 7.492 1 95.5 88 HIS A O 1
ATOM 707 N N . ALA A 1 89 ? 0.383 11.906 6.961 1 96.5 89 ALA A N 1
ATOM 708 C CA . ALA A 1 89 ? -0.236 12.07 8.273 1 96.5 89 ALA A CA 1
ATOM 709 C C . ALA A 1 89 ? -0.839 10.758 8.766 1 96.5 89 ALA A C 1
ATOM 711 O O . ALA A 1 89 ? -1.243 9.914 7.957 1 96.5 89 ALA A O 1
ATOM 712 N N . GLU A 1 90 ? -0.802 10.617 10.008 1 93.44 90 GLU A N 1
ATOM 713 C CA . GLU A 1 90 ? -1.535 9.609 10.773 1 93.44 90 GLU A CA 1
ATOM 714 C C . GLU A 1 90 ? -2.506 10.266 11.75 1 93.44 90 GLU A C 1
ATOM 716 O O . GLU A 1 90 ? -2.438 11.477 11.984 1 93.44 90 GLU A O 1
ATOM 721 N N . PRO A 1 91 ? -3.371 9.516 12.297 1 92.75 91 PRO A N 1
ATOM 722 C CA . PRO A 1 91 ? -4.391 10.133 13.148 1 92.75 91 PRO A CA 1
ATOM 723 C C . PRO A 1 91 ? -3.793 10.977 14.273 1 92.75 91 PRO A C 1
ATOM 725 O O . PRO A 1 91 ? -4.402 11.953 14.711 1 92.75 91 PRO A O 1
ATOM 728 N N . THR A 1 92 ? -2.57 10.703 14.633 1 94.06 92 THR A N 1
ATOM 729 C CA . THR A 1 92 ? -2.072 11.328 15.852 1 94.06 92 THR A CA 1
ATOM 730 C C . THR A 1 92 ? -0.921 12.281 15.539 1 94.06 92 THR A C 1
ATOM 732 O O . THR A 1 92 ? -0.451 13.008 16.422 1 94.06 92 THR A O 1
ATOM 735 N N . TYR A 1 93 ? -0.469 12.234 14.312 1 96.19 93 TYR A N 1
ATOM 736 C CA . TYR A 1 93 ? 0.635 13.148 14.023 1 96.19 93 TYR A CA 1
ATOM 737 C C . TYR A 1 93 ? 0.675 13.508 12.547 1 96.19 93 TYR A C 1
ATOM 739 O O . TYR A 1 93 ? 0.076 12.82 11.719 1 96.19 93 TYR A O 1
ATOM 747 N N . LEU A 1 94 ? 1.335 14.562 12.273 1 97.88 94 LEU A N 1
ATOM 748 C CA . LEU A 1 94 ? 1.609 15.07 10.938 1 97.88 94 LEU A CA 1
ATOM 749 C C . LEU A 1 94 ? 3.111 15.172 10.688 1 97.88 94 LEU A C 1
ATOM 751 O O . LEU A 1 94 ? 3.842 15.742 11.508 1 97.88 94 LEU A O 1
ATOM 755 N N . MET A 1 95 ? 3.535 14.547 9.625 1 97.81 95 MET A N 1
ATOM 756 C CA . MET A 1 95 ? 4.938 14.625 9.219 1 97.81 95 MET A CA 1
ATOM 757 C C . MET A 1 95 ? 5.129 15.664 8.117 1 97.81 95 MET A C 1
ATOM 759 O O . MET A 1 95 ? 4.473 15.602 7.078 1 97.81 95 MET A O 1
ATOM 763 N N . LEU A 1 96 ? 6 16.594 8.375 1 98.31 96 LEU A N 1
ATOM 764 C CA . LEU A 1 96 ? 6.402 17.594 7.379 1 98.31 96 LEU A CA 1
ATOM 765 C C . LEU A 1 96 ? 7.84 17.344 6.922 1 98.31 96 LEU A C 1
ATOM 767 O O . LEU A 1 96 ? 8.625 16.719 7.637 1 98.31 96 LEU A O 1
ATOM 771 N N . VAL A 1 97 ? 8.148 17.875 5.691 1 97.94 97 VAL A N 1
ATOM 772 C CA . VAL A 1 97 ? 9.516 17.703 5.199 1 97.94 97 VAL A CA 1
ATOM 773 C C . VAL A 1 97 ? 9.992 18.984 4.535 1 97.94 97 VAL A C 1
ATOM 775 O O . VAL A 1 97 ? 9.18 19.766 4.02 1 97.94 97 VAL A O 1
ATOM 778 N N . TYR A 1 98 ? 11.266 19.203 4.668 1 97.88 98 TYR A N 1
ATOM 779 C CA . TYR A 1 98 ? 11.977 20.281 4.004 1 97.88 98 TYR A CA 1
ATOM 780 C C . TYR A 1 98 ? 13.266 19.781 3.371 1 97.88 98 TYR A C 1
ATOM 782 O O . TYR A 1 98 ? 14.023 19.031 4 1 97.88 98 TYR A O 1
ATOM 790 N N . TRP A 1 99 ? 13.484 20.031 2.092 1 97.31 99 TRP A N 1
ATOM 791 C CA . TRP A 1 99 ? 14.695 19.672 1.373 1 97.31 99 TRP A CA 1
ATOM 792 C C . TRP A 1 99 ? 15.633 20.875 1.24 1 97.31 99 TRP A C 1
ATOM 794 O O . TRP A 1 99 ? 15.305 21.844 0.573 1 97.31 99 TRP A O 1
ATOM 804 N N . ILE A 1 100 ? 16.781 20.844 1.797 1 96 100 ILE A N 1
ATOM 805 C CA . ILE A 1 100 ? 17.656 22 1.948 1 96 100 ILE A CA 1
ATOM 806 C C . ILE A 1 100 ? 18.359 22.297 0.622 1 96 100 ILE A C 1
ATOM 808 O O . ILE A 1 100 ? 18.391 23.438 0.168 1 96 100 ILE A O 1
ATOM 812 N N . PRO A 1 101 ? 18.875 21.234 -0.05 1 93.94 101 PRO A N 1
ATOM 813 C CA . PRO A 1 101 ? 19.609 21.516 -1.28 1 93.94 101 PRO A CA 1
ATOM 814 C C . PRO A 1 101 ? 18.719 22.047 -2.402 1 93.94 101 PRO A C 1
ATOM 816 O O . PRO A 1 101 ? 17.5 21.875 -2.355 1 93.94 101 PRO A O 1
ATOM 819 N N . GLU A 1 102 ? 19.328 22.547 -3.354 1 91.31 102 GLU A N 1
ATOM 820 C CA . GLU A 1 102 ? 18.609 23.062 -4.516 1 91.31 102 GLU A CA 1
ATOM 821 C C . GL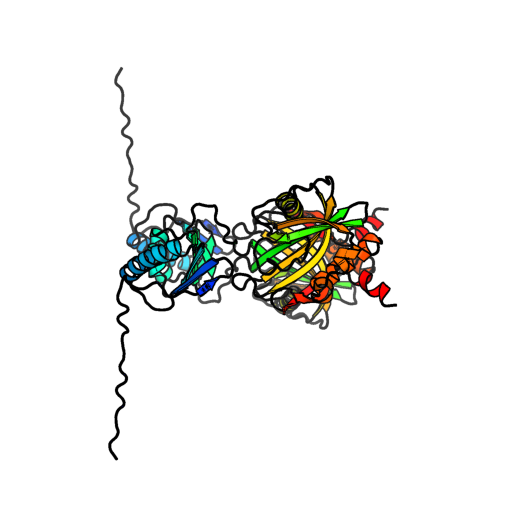U A 1 102 ? 18.281 21.938 -5.492 1 91.31 102 GLU A C 1
ATOM 823 O O . GLU A 1 102 ? 17.391 22.078 -6.328 1 91.31 102 GLU A O 1
ATOM 828 N N . SER A 1 103 ? 19 20.844 -5.312 1 87.88 103 SER A N 1
ATOM 829 C CA . SER A 1 103 ? 18.75 19.703 -6.188 1 87.88 103 SER A CA 1
ATOM 830 C C . SER A 1 103 ? 17.391 19.094 -5.918 1 87.88 103 SER A C 1
ATOM 832 O O . SER A 1 103 ? 16.734 19.422 -4.926 1 87.88 103 SER A O 1
ATOM 834 N N . GLU A 1 104 ? 16.984 18.312 -6.746 1 88 104 GLU A N 1
ATOM 835 C CA . GLU A 1 104 ? 15.711 17.625 -6.586 1 88 104 GLU A CA 1
ATOM 836 C C . GLU A 1 104 ? 15.711 16.75 -5.336 1 88 104 GLU A C 1
ATOM 838 O O . GLU A 1 104 ? 16.688 16.062 -5.043 1 88 104 GLU A O 1
ATOM 843 N N . SER A 1 105 ? 14.594 16.797 -4.699 1 90.44 105 SER A N 1
ATOM 844 C CA . SER A 1 105 ? 14.461 16.047 -3.457 1 90.44 105 SER A CA 1
ATOM 845 C C . SER A 1 105 ? 14.445 14.539 -3.719 1 90.44 105 SER A C 1
ATOM 847 O O . SER A 1 105 ? 13.82 14.078 -4.676 1 90.44 105 SER A O 1
ATOM 849 N N . THR A 1 106 ? 15.086 13.766 -2.85 1 84.62 106 THR A N 1
ATOM 850 C CA . THR A 1 106 ? 15.094 12.305 -2.928 1 84.62 106 THR A CA 1
ATOM 851 C C . THR A 1 106 ? 14.328 11.695 -1.753 1 84.62 106 THR A C 1
ATOM 853 O O . THR A 1 106 ? 14.469 10.508 -1.469 1 84.62 106 THR A O 1
ATOM 856 N N . ILE A 1 107 ? 13.57 12.602 -1.078 1 88.5 107 ILE A N 1
ATOM 857 C CA . ILE A 1 107 ? 12.758 12.109 0.027 1 88.5 107 ILE A CA 1
ATOM 858 C C . ILE A 1 107 ? 11.75 11.086 -0.489 1 88.5 107 ILE A C 1
ATOM 860 O O . ILE A 1 107 ? 11.031 11.344 -1.453 1 88.5 107 ILE A O 1
ATOM 864 N N . PRO A 1 108 ? 11.766 9.977 0.127 1 85.75 108 PRO A N 1
ATOM 865 C CA . PRO A 1 108 ? 10.852 8.945 -0.368 1 85.75 108 PRO A CA 1
ATOM 866 C C . PRO A 1 108 ? 9.383 9.289 -0.13 1 85.75 108 PRO A C 1
ATOM 868 O O . PRO A 1 108 ? 9.055 9.945 0.861 1 85.75 108 PRO A O 1
ATOM 871 N N . LEU A 1 109 ? 8.586 8.805 -0.994 1 86.81 109 LEU A N 1
ATOM 872 C CA . LEU A 1 109 ? 7.148 8.977 -0.833 1 86.81 109 LEU A CA 1
ATOM 873 C C . LEU A 1 109 ? 6.598 8.008 0.205 1 86.81 109 LEU A C 1
ATOM 875 O O . LEU A 1 109 ? 7.266 7.039 0.57 1 86.81 109 LEU A O 1
ATOM 879 N N . ASN A 1 110 ? 5.43 8.367 0.749 1 89.12 110 ASN A N 1
ATOM 880 C CA . ASN A 1 110 ? 4.758 7.484 1.697 1 89.12 110 ASN A CA 1
ATOM 881 C C . ASN A 1 110 ? 4.086 6.312 0.99 1 89.12 110 ASN A C 1
ATOM 883 O O . ASN A 1 110 ? 4.301 6.098 -0.204 1 89.12 110 ASN A O 1
ATOM 887 N N . ALA A 1 111 ? 3.314 5.465 1.77 1 90.25 111 ALA A N 1
ATOM 888 C CA . ALA A 1 111 ? 2.607 4.305 1.23 1 90.25 111 ALA A CA 1
ATOM 889 C C . ALA A 1 111 ? 1.756 4.695 0.026 1 90.25 111 ALA A C 1
ATOM 891 O O . ALA A 1 111 ? 1.106 5.742 0.03 1 90.25 111 ALA A O 1
ATOM 892 N N . SER A 1 112 ? 1.767 3.85 -0.935 1 91.56 112 SER A N 1
ATOM 893 C CA . SER A 1 112 ? 1.1 4.137 -2.201 1 91.56 112 SER A CA 1
ATOM 894 C C . SER A 1 112 ? -0.098 3.221 -2.416 1 91.56 112 SER A C 1
ATOM 896 O O . SER A 1 112 ? -0.963 3.506 -3.248 1 91.56 112 SER A O 1
ATOM 898 N N . HIS A 1 113 ? -0.169 2.145 -1.647 1 93.62 113 HIS A N 1
ATOM 899 C CA . HIS A 1 113 ? -1.155 1.12 -1.972 1 93.62 113 HIS A CA 1
ATOM 900 C C . HIS A 1 113 ? -1.974 0.734 -0.745 1 93.62 113 HIS A C 1
ATOM 902 O O . HIS A 1 113 ? -1.433 0.624 0.358 1 93.62 113 HIS A O 1
ATOM 908 N N . ARG A 1 114 ? -3.221 0.573 -1.004 1 93.19 114 ARG A N 1
ATOM 909 C CA . ARG A 1 114 ? -4.062 -0.206 -0.103 1 93.19 114 ARG A CA 1
ATOM 910 C C . ARG A 1 114 ? -4.039 -1.686 -0.475 1 93.19 114 ARG A C 1
ATOM 912 O O . ARG A 1 114 ? -3.928 -2.033 -1.651 1 93.19 114 ARG A O 1
ATOM 919 N N . VAL A 1 115 ? -4.086 -2.492 0.489 1 95.06 115 VAL A N 1
ATOM 920 C CA . VAL A 1 115 ? -4.086 -3.93 0.243 1 95.06 115 VAL A CA 1
ATOM 921 C C . VAL A 1 115 ? -5.367 -4.551 0.794 1 95.06 115 VAL A C 1
ATOM 923 O O . VAL A 1 115 ? -5.773 -4.25 1.919 1 95.06 115 VAL A O 1
ATOM 926 N N . ARG A 1 116 ? -6.004 -5.352 -0.064 1 95.06 116 ARG A N 1
ATOM 927 C CA . ARG A 1 116 ? -7.223 -6.066 0.3 1 95.06 116 ARG A CA 1
ATOM 928 C C . ARG A 1 116 ? -7.07 -7.566 0.051 1 95.06 116 ARG A C 1
ATOM 930 O O . ARG A 1 116 ? -6.176 -7.988 -0.685 1 95.06 116 ARG A O 1
ATOM 937 N N . VAL A 1 117 ? -7.992 -8.258 0.699 1 97.25 117 VAL A N 1
ATOM 938 C CA . VAL A 1 117 ? -8 -9.703 0.505 1 97.25 117 VAL A CA 1
ATOM 939 C C . VAL A 1 117 ? -9.422 -10.18 0.205 1 97.25 117 VAL A C 1
ATOM 941 O O . VAL A 1 117 ? -10.398 -9.578 0.672 1 97.25 117 VAL A O 1
ATOM 944 N N . GLY A 1 118 ? -9.5 -11.094 -0.597 1 96.94 118 GLY A N 1
ATOM 945 C CA . GLY A 1 118 ? -10.68 -11.938 -0.775 1 96.94 118 GLY A CA 1
ATOM 946 C C . GLY A 1 118 ? -10.422 -13.391 -0.443 1 96.94 118 GLY A C 1
ATOM 947 O O . GLY A 1 118 ? -9.398 -13.953 -0.836 1 96.94 118 GLY A O 1
ATOM 948 N N . ALA A 1 119 ? -11.336 -13.945 0.276 1 98.25 119 ALA A N 1
ATOM 949 C CA . ALA A 1 119 ? -11.125 -15.305 0.777 1 98.25 119 ALA A CA 1
ATOM 950 C C . ALA A 1 119 ? -12.047 -16.297 0.075 1 98.25 119 ALA A C 1
ATOM 952 O O . ALA A 1 119 ? -13.266 -16.203 0.182 1 98.25 119 ALA A O 1
ATOM 953 N N . VAL A 1 120 ? -11.469 -17.188 -0.611 1 98.12 120 VAL A N 1
ATOM 954 C CA . VAL A 1 120 ? -12.172 -18.344 -1.154 1 98.12 120 VAL A CA 1
ATOM 955 C C . VAL A 1 120 ? -12.148 -19.484 -0.142 1 98.12 120 VAL A C 1
ATOM 957 O O . VAL A 1 120 ? -11.078 -20.016 0.178 1 98.12 120 VAL A O 1
ATOM 960 N N . VAL A 1 121 ? -13.258 -19.812 0.319 1 98.31 121 VAL A N 1
ATOM 961 C CA . VAL A 1 121 ? -13.398 -20.906 1.288 1 98.31 121 VAL A CA 1
ATOM 962 C C . VAL A 1 121 ? -14.297 -22 0.72 1 98.31 121 VAL A C 1
ATOM 964 O O . VAL A 1 121 ? -15.492 -21.766 0.506 1 98.31 121 VAL A O 1
ATOM 967 N N . LEU A 1 122 ? -13.719 -23.141 0.5 1 96.19 122 LEU A N 1
ATOM 968 C CA . LEU A 1 122 ? -14.43 -24.297 -0.051 1 96.19 122 LEU A CA 1
ATOM 969 C C . LEU A 1 122 ? -14.5 -25.422 0.966 1 96.19 122 LEU A C 1
ATOM 971 O O . LEU A 1 122 ? -13.523 -25.719 1.654 1 96.19 122 LEU A O 1
ATOM 975 N N . ASN A 1 123 ? -15.648 -25.969 1.052 1 94.94 123 ASN A N 1
ATOM 976 C CA . ASN A 1 123 ? -15.75 -27.109 1.955 1 94.94 123 ASN A CA 1
ATOM 977 C C . ASN A 1 123 ? -15.781 -28.438 1.189 1 94.94 123 ASN A C 1
ATOM 979 O O . ASN A 1 123 ? -15.617 -28.453 -0.032 1 94.94 123 ASN A O 1
ATOM 983 N N . HIS A 1 124 ? -15.961 -29.531 1.942 1 92.25 124 HIS A N 1
ATOM 984 C CA . HIS A 1 124 ? -15.844 -30.859 1.366 1 92.25 124 HIS A CA 1
ATOM 985 C C . HIS A 1 124 ? -17.047 -31.188 0.481 1 92.25 124 HIS A C 1
ATOM 987 O O . HIS A 1 124 ? -16.984 -32.094 -0.335 1 92.25 124 HIS A O 1
ATOM 993 N N . ASN A 1 125 ? -18.156 -30.5 0.608 1 94.38 125 ASN A N 1
ATOM 994 C CA . ASN A 1 125 ? -19.375 -30.734 -0.173 1 94.38 125 ASN A CA 1
ATOM 995 C C . ASN A 1 125 ? -19.375 -29.906 -1.454 1 94.38 125 ASN A C 1
ATOM 997 O O . ASN A 1 125 ? -20.422 -29.719 -2.076 1 94.38 125 ASN A O 1
ATOM 1001 N N . LYS A 1 126 ? -18.25 -29.281 -1.794 1 94.12 126 LYS A N 1
ATOM 1002 C CA . LYS A 1 126 ? -18.109 -28.422 -2.965 1 94.12 126 LYS A CA 1
ATOM 1003 C C . LYS A 1 126 ? -18.984 -27.188 -2.844 1 94.12 126 LYS A C 1
ATOM 1005 O O . LYS A 1 126 ? -19.625 -26.781 -3.811 1 94.12 126 LYS A O 1
ATOM 1010 N N . GLU A 1 127 ? -19.078 -26.75 -1.682 1 97.25 127 GLU A N 1
ATOM 1011 C CA . GLU A 1 127 ? -19.734 -25.469 -1.418 1 97.25 127 GLU A CA 1
ATOM 1012 C C . GLU A 1 127 ? -18.719 -24.359 -1.153 1 97.25 127 GLU A C 1
ATOM 1014 O O . GLU A 1 127 ? -17.641 -24.625 -0.639 1 97.25 127 GLU A O 1
ATOM 1019 N N . ILE A 1 128 ? -19.125 -23.188 -1.527 1 97.94 128 ILE A N 1
ATOM 1020 C CA . ILE A 1 128 ? -18.281 -22.016 -1.315 1 97.94 128 ILE A CA 1
ATOM 1021 C C . ILE A 1 128 ? -18.953 -21.078 -0.299 1 97.94 128 ILE A C 1
ATOM 1023 O O . ILE A 1 128 ? -20.156 -20.891 -0.324 1 97.94 128 ILE A O 1
ATOM 1027 N N . LEU A 1 129 ? -18.172 -20.5 0.608 1 98.25 129 LEU A N 1
ATOM 1028 C CA . LEU A 1 129 ? -18.672 -19.547 1.587 1 98.25 129 LEU A CA 1
ATOM 1029 C C . LEU A 1 129 ? -18.859 -18.172 0.955 1 98.25 129 LEU A C 1
ATOM 1031 O O . LEU A 1 129 ? -17.922 -17.594 0.41 1 98.25 129 LEU A O 1
ATOM 1035 N N . VAL A 1 130 ? -20.094 -17.656 1.005 1 96.81 130 VAL A N 1
ATOM 1036 C CA . VAL A 1 130 ? -20.375 -16.391 0.358 1 96.81 130 VAL A CA 1
ATOM 1037 C C . VAL A 1 130 ? -21.156 -15.484 1.312 1 96.81 130 VAL A C 1
ATOM 1039 O O . VAL A 1 130 ? -21.75 -15.969 2.279 1 96.81 130 VAL A O 1
ATOM 1042 N N . VAL A 1 131 ? -21.078 -14.148 1.022 1 95.12 131 VAL A N 1
ATOM 1043 C CA . VAL A 1 131 ? -21.734 -13.156 1.865 1 95.12 131 VAL A CA 1
ATOM 1044 C C . VAL A 1 131 ? -22.453 -12.133 0.99 1 95.12 131 VAL A C 1
ATOM 1046 O O . VAL A 1 131 ? -22.172 -12.023 -0.206 1 95.12 131 VAL A O 1
ATOM 1049 N N . GLN A 1 132 ? -23.422 -11.5 1.594 1 92 132 GLN A N 1
ATOM 1050 C CA . GLN A 1 132 ? -24.062 -10.312 1.035 1 92 132 GLN A CA 1
ATOM 1051 C C . GLN A 1 132 ? -23.797 -9.086 1.9 1 92 132 GLN A C 1
ATOM 1053 O O . GLN A 1 132 ? -23.891 -9.156 3.129 1 92 132 GLN A O 1
ATOM 1058 N N . GLU A 1 133 ? -23.422 -8.07 1.268 1 82 133 GLU A N 1
ATOM 1059 C CA . GLU A 1 133 ? -23.078 -6.855 2.004 1 82 133 GLU A CA 1
ATOM 1060 C C . GLU A 1 133 ? -24.328 -6.082 2.42 1 82 133 GLU A C 1
ATOM 1062 O O . GLU A 1 133 ? -25.297 -6.027 1.672 1 82 133 GLU A O 1
ATOM 1067 N N . LYS A 1 134 ? -24.188 -5.434 3.58 1 77.62 134 LYS A N 1
ATOM 1068 C CA . LYS A 1 134 ? -25.266 -4.59 4.09 1 77.62 134 LYS A CA 1
ATOM 1069 C C . LYS A 1 134 ? -25.141 -3.164 3.561 1 77.62 134 LYS A C 1
ATOM 1071 O O . LYS A 1 134 ? -26.156 -2.477 3.379 1 77.62 134 LYS A O 1
ATOM 1076 N N . TYR A 1 135 ? -23.844 -2.805 3.354 1 69.5 135 TYR A N 1
ATOM 1077 C CA . TYR A 1 135 ? -23.562 -1.449 2.895 1 69.5 135 TYR A CA 1
ATOM 1078 C C . TYR A 1 135 ? -22.656 -1.464 1.67 1 69.5 135 TYR A C 1
ATOM 1080 O O . TYR A 1 135 ? -22.031 -2.482 1.367 1 69.5 135 TYR A O 1
ATOM 1088 N N . GLY A 1 136 ? -22.609 -0.412 0.868 1 65.44 136 GLY A N 1
ATOM 1089 C CA . GLY A 1 136 ? -21.719 -0.289 -0.274 1 65.44 136 GLY A CA 1
ATOM 1090 C C . GLY A 1 136 ? -22.438 -0.408 -1.605 1 65.44 136 GLY A C 1
ATOM 1091 O O . GLY A 1 136 ? -23.656 -0.3 -1.669 1 65.44 136 GLY A O 1
ATOM 1092 N N . LEU A 1 137 ? -21.609 -0.634 -2.555 1 65.56 137 LEU A N 1
ATOM 1093 C CA . LEU A 1 137 ? -22.094 -0.561 -3.93 1 65.56 137 LEU A CA 1
ATOM 1094 C C . LEU A 1 137 ? -23.016 -1.733 -4.246 1 65.56 137 LEU A C 1
ATOM 1096 O O . LEU A 1 137 ? -23.906 -1.62 -5.098 1 65.56 137 LEU A O 1
ATOM 1100 N N . LEU A 1 138 ? -22.859 -2.84 -3.447 1 67.19 138 LEU A N 1
ATOM 1101 C CA . LEU A 1 138 ? -23.625 -4.031 -3.799 1 67.19 138 LEU A CA 1
ATOM 1102 C C . LEU A 1 138 ? -24.797 -4.215 -2.854 1 67.19 138 LEU A C 1
ATOM 1104 O O . LEU A 1 138 ? -25.516 -5.215 -2.939 1 67.19 138 LEU A O 1
ATOM 1108 N N . ARG A 1 139 ? -24.984 -3.197 -2.15 1 69.44 139 ARG A N 1
ATOM 1109 C CA . ARG A 1 139 ? -26.109 -3.273 -1.224 1 69.44 139 ARG A CA 1
ATOM 1110 C C . ARG A 1 139 ? -27.422 -3.449 -1.974 1 69.44 139 ARG A C 1
ATOM 1112 O O . ARG A 1 139 ? -27.703 -2.719 -2.93 1 69.44 139 ARG A O 1
ATOM 1119 N N . GLY A 1 140 ? -28.141 -4.473 -1.469 1 72.88 140 GLY A N 1
ATOM 1120 C CA . GLY A 1 140 ? -29.469 -4.676 -2.002 1 72.88 140 GLY A CA 1
ATOM 1121 C C . GLY A 1 140 ? -29.484 -5.348 -3.361 1 72.88 140 GLY A C 1
ATOM 1122 O O . GLY A 1 140 ? -30.547 -5.617 -3.922 1 72.88 140 GLY A O 1
ATOM 1123 N N . SER A 1 141 ? -28.359 -5.617 -3.904 1 76.75 141 SER A N 1
ATOM 1124 C CA . SER A 1 141 ? -28.281 -6.203 -5.238 1 76.75 141 SER A CA 1
ATOM 1125 C C . SER A 1 141 ? -28.578 -7.699 -5.203 1 76.75 141 SER A C 1
ATOM 1127 O O . SER A 1 141 ? -28.875 -8.305 -6.238 1 76.75 141 SER A O 1
ATOM 1129 N N . GLY A 1 142 ? -28.453 -8.281 -3.99 1 84.06 142 GLY A N 1
ATOM 1130 C CA . GLY A 1 142 ? -28.641 -9.719 -3.855 1 84.06 142 GLY A CA 1
ATOM 1131 C C . GLY A 1 142 ? -27.438 -10.523 -4.32 1 84.06 142 GLY A C 1
ATOM 1132 O O . GLY A 1 142 ? -27.5 -11.75 -4.379 1 84.06 142 GLY A O 1
ATOM 1133 N N . VAL A 1 143 ? -26.422 -9.852 -4.656 1 88.69 143 VAL A N 1
ATOM 1134 C CA . VAL A 1 143 ? -25.219 -10.516 -5.156 1 88.69 143 VAL A CA 1
ATOM 1135 C C . VAL A 1 143 ? -24.469 -11.164 -3.994 1 88.69 143 VAL A C 1
ATOM 1137 O O . VAL A 1 143 ? -24.281 -10.539 -2.943 1 88.69 143 VAL A O 1
ATOM 1140 N N . TRP A 1 144 ? -24.188 -12.453 -4.207 1 93.31 144 TRP A N 1
ATOM 1141 C CA . TRP A 1 144 ? -23.328 -13.172 -3.268 1 93.31 144 TRP A CA 1
ATOM 1142 C C . TRP A 1 144 ? -21.859 -13.086 -3.689 1 93.31 144 TRP A C 1
ATOM 1144 O O . TRP A 1 144 ? -21.531 -13.328 -4.852 1 93.31 144 TRP A O 1
ATOM 1154 N N . LYS A 1 145 ? -21.016 -12.742 -2.789 1 93.44 145 LYS A N 1
ATOM 1155 C CA . LYS A 1 145 ? -19.594 -12.633 -3.072 1 93.44 145 LYS A CA 1
ATOM 1156 C C . LYS A 1 145 ? -18.766 -13.312 -1.982 1 93.44 145 LYS A C 1
ATOM 1158 O O . LYS A 1 145 ? -19.281 -13.617 -0.904 1 93.44 145 LYS A O 1
ATOM 1163 N N . ILE A 1 146 ? -17.531 -13.523 -2.289 1 95.88 146 ILE A N 1
ATOM 1164 C CA . ILE A 1 146 ? -16.641 -14.086 -1.282 1 95.88 146 ILE A CA 1
ATOM 1165 C C . ILE A 1 146 ? -16.359 -13.047 -0.202 1 95.88 146 ILE A C 1
ATOM 1167 O O . ILE A 1 146 ? -16.438 -11.844 -0.454 1 95.88 146 ILE A O 1
ATOM 1171 N N . PRO A 1 147 ? -16.109 -13.492 1.004 1 95.81 147 PRO A N 1
ATOM 1172 C CA . PRO A 1 147 ? -15.711 -12.539 2.039 1 95.81 147 PRO A CA 1
ATOM 1173 C C . PRO A 1 147 ? -14.484 -11.719 1.646 1 95.81 147 PRO A C 1
ATOM 1175 O O . PRO A 1 147 ? -13.508 -12.273 1.121 1 95.81 147 PRO A O 1
ATOM 1178 N N . THR A 1 148 ? -14.523 -10.453 1.86 1 94.25 148 THR A N 1
ATOM 1179 C CA . THR A 1 148 ? -13.414 -9.555 1.535 1 94.25 148 THR A CA 1
ATOM 1180 C C . THR A 1 148 ? -13.125 -8.609 2.699 1 94.25 148 THR A C 1
ATOM 1182 O O . THR A 1 148 ? -13.93 -8.5 3.631 1 94.25 148 THR A O 1
ATOM 1185 N N . GLY A 1 149 ? -11.945 -8.008 2.645 1 93.31 149 GLY A N 1
ATOM 1186 C CA . GLY A 1 149 ? -11.586 -7.023 3.65 1 93.31 149 GLY A CA 1
ATOM 1187 C C . GLY A 1 149 ? -10.25 -6.355 3.381 1 93.31 149 GLY A C 1
ATOM 1188 O O . GLY A 1 149 ? -9.547 -6.719 2.434 1 93.31 149 GLY A O 1
ATOM 1189 N N . VAL A 1 150 ? -9.969 -5.445 4.258 1 93.38 150 VAL A N 1
ATOM 1190 C CA . VAL A 1 150 ? -8.742 -4.676 4.113 1 93.38 150 VAL A CA 1
ATOM 1191 C C . VAL A 1 150 ? -7.648 -5.273 5 1 93.38 150 VAL A C 1
ATOM 1193 O O . VAL A 1 150 ? -7.93 -5.77 6.09 1 93.38 150 V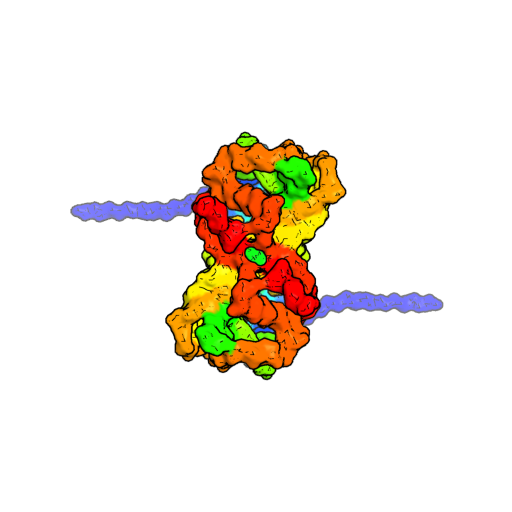AL A O 1
ATOM 1196 N N . VAL A 1 151 ? -6.453 -5.258 4.469 1 95.06 151 VAL A N 1
ATOM 1197 C CA . VAL A 1 151 ? -5.293 -5.664 5.25 1 95.06 151 VAL A CA 1
ATOM 1198 C C . VAL A 1 151 ? -4.77 -4.473 6.055 1 95.06 151 VAL A C 1
ATOM 1200 O O . VAL A 1 151 ? -4.426 -3.436 5.488 1 95.06 151 VAL A O 1
ATOM 1203 N N . ASP A 1 152 ? -4.707 -4.613 7.344 1 90.75 152 ASP A N 1
ATOM 1204 C CA . ASP A 1 152 ? -4.219 -3.535 8.195 1 90.75 152 ASP A CA 1
ATOM 1205 C C . ASP A 1 152 ? -2.697 -3.422 8.117 1 90.75 152 ASP A C 1
ATOM 1207 O O . ASP A 1 152 ? -2.014 -4.391 7.777 1 90.75 152 ASP A O 1
ATOM 1211 N N . GLU A 1 153 ? -2.24 -2.252 8.414 1 87.44 153 GLU A N 1
ATOM 1212 C CA . GLU A 1 153 ? -0.799 -2.088 8.57 1 87.44 153 GLU A CA 1
ATOM 1213 C C . GLU A 1 153 ? -0.244 -3.068 9.602 1 87.44 153 GLU A C 1
ATOM 1215 O O . GLU A 1 153 ? -0.821 -3.242 10.68 1 87.44 153 GLU A O 1
ATOM 1220 N N . GLY A 1 154 ? 0.927 -3.725 9.242 1 90.12 154 GLY A N 1
ATOM 1221 C CA . GLY A 1 154 ? 1.551 -4.668 10.156 1 90.12 154 GLY A CA 1
ATOM 1222 C C . GLY A 1 154 ? 0.916 -6.047 10.117 1 90.12 154 GLY A C 1
ATOM 1223 O O . GLY A 1 154 ? 1.375 -6.969 10.789 1 90.12 154 GLY A O 1
ATOM 1224 N N . GLU A 1 155 ? -0.11 -6.207 9.359 1 94.25 155 GLU A N 1
ATOM 1225 C CA . GLU A 1 155 ? -0.814 -7.484 9.258 1 94.25 155 GLU A CA 1
ATOM 1226 C C . GLU A 1 155 ? -0.404 -8.234 7.992 1 94.25 155 GLU A C 1
ATOM 1228 O O . GLU A 1 155 ? -0.297 -7.645 6.918 1 94.25 155 GLU A O 1
ATOM 1233 N N . ASP A 1 156 ? -0.187 -9.508 8.156 1 95.69 156 ASP A N 1
ATOM 1234 C CA . ASP A 1 156 ? 0.124 -10.336 6.992 1 95.69 156 ASP A CA 1
ATOM 1235 C C . ASP A 1 156 ? -1.13 -10.609 6.164 1 95.69 156 ASP A C 1
ATOM 1237 O O . ASP A 1 156 ? -2.229 -10.719 6.711 1 95.69 156 ASP A O 1
ATOM 1241 N N . ILE A 1 157 ? -0.912 -10.828 4.883 1 97.25 157 ILE A N 1
ATOM 1242 C CA . ILE A 1 157 ? -1.996 -11.094 3.943 1 97.25 157 ILE A CA 1
ATOM 1243 C C . ILE A 1 157 ? -2.795 -12.305 4.406 1 97.25 157 ILE A C 1
ATOM 1245 O O . ILE A 1 157 ? -4.027 -12.266 4.457 1 97.25 157 ILE A O 1
ATOM 1249 N N . PHE A 1 158 ? -2.129 -13.383 4.777 1 97.31 158 PHE A N 1
ATOM 1250 C CA . PHE A 1 158 ? -2.816 -14.602 5.18 1 97.31 158 PHE A CA 1
ATOM 1251 C C . PHE A 1 158 ? -3.59 -14.391 6.477 1 97.31 158 PHE A C 1
ATOM 1253 O O . PHE A 1 158 ? -4.695 -14.914 6.641 1 97.31 158 PHE A O 1
ATOM 1260 N N . ALA A 1 159 ? -3.025 -13.648 7.402 1 97.56 159 ALA A N 1
ATOM 1261 C CA . ALA A 1 159 ? -3.689 -13.367 8.672 1 97.56 159 ALA A CA 1
ATOM 1262 C C . ALA A 1 159 ? -4.949 -12.531 8.461 1 97.56 159 ALA A C 1
ATOM 1264 O O . ALA A 1 159 ? -5.965 -12.75 9.117 1 97.56 159 ALA A O 1
ATOM 1265 N N . ALA A 1 160 ? -4.859 -11.578 7.602 1 97.81 160 ALA A N 1
ATOM 1266 C CA . ALA A 1 160 ? -6.016 -10.75 7.277 1 97.81 160 ALA A CA 1
ATOM 1267 C C . ALA A 1 160 ? -7.145 -11.586 6.684 1 97.81 160 ALA A C 1
ATOM 1269 O O . ALA A 1 160 ? -8.312 -11.406 7.039 1 97.81 160 ALA A O 1
ATOM 1270 N N . ALA A 1 161 ? -6.801 -12.477 5.754 1 98.06 161 ALA A N 1
ATOM 1271 C CA . ALA A 1 161 ? -7.809 -13.328 5.129 1 98.06 161 ALA A CA 1
ATOM 1272 C C . ALA A 1 161 ? -8.547 -14.156 6.176 1 98.06 161 ALA A C 1
ATOM 1274 O O . ALA A 1 161 ? -9.781 -14.219 6.172 1 98.06 161 ALA A O 1
ATOM 1275 N N . ILE A 1 162 ? -7.805 -14.734 7.055 1 98.38 162 ILE A N 1
ATOM 1276 C CA . ILE A 1 162 ? -8.375 -15.562 8.109 1 98.38 162 ILE A CA 1
ATOM 1277 C C . ILE A 1 162 ? -9.25 -14.695 9.023 1 98.38 162 ILE A C 1
ATOM 1279 O O . ILE A 1 162 ? -10.383 -15.078 9.344 1 98.38 162 ILE A O 1
ATOM 1283 N N . ARG A 1 163 ? -8.734 -13.555 9.398 1 97.75 163 ARG A N 1
ATOM 1284 C CA . ARG A 1 163 ? -9.453 -12.656 10.305 1 97.75 163 ARG A CA 1
ATOM 1285 C C . ARG A 1 163 ? -10.766 -12.188 9.68 1 97.75 163 ARG A C 1
ATOM 1287 O O . ARG A 1 163 ? -11.805 -12.195 10.344 1 97.75 163 ARG A O 1
ATOM 1294 N N . GLU A 1 164 ? -10.742 -11.75 8.438 1 96.19 164 GLU A N 1
ATOM 1295 C CA . GLU A 1 164 ? -11.922 -11.219 7.766 1 96.19 164 GLU A CA 1
ATOM 1296 C C . GLU A 1 164 ? -13.016 -12.281 7.656 1 96.19 164 GLU A C 1
ATOM 1298 O O . GLU A 1 164 ? -14.203 -11.977 7.809 1 96.19 164 GLU A O 1
ATOM 1303 N N . VAL A 1 165 ? -12.672 -13.539 7.336 1 97.56 165 VAL A N 1
ATOM 1304 C CA . VAL A 1 165 ? -13.648 -14.617 7.266 1 97.56 165 VAL A CA 1
ATOM 1305 C C . VAL A 1 165 ? -14.281 -14.828 8.641 1 97.56 165 VAL A C 1
ATOM 1307 O O . VAL A 1 165 ? -15.508 -14.945 8.75 1 97.56 165 VAL A O 1
ATOM 1310 N N . LYS A 1 166 ? -13.453 -14.836 9.656 1 97.44 166 LYS A N 1
ATOM 1311 C CA . LYS A 1 166 ? -13.945 -15.023 11.016 1 97.44 166 LYS A CA 1
ATOM 1312 C C . LYS A 1 166 ? -14.875 -13.883 11.422 1 97.44 166 LYS A C 1
ATOM 1314 O O . LYS A 1 166 ? -15.953 -14.117 11.977 1 97.44 166 LYS A O 1
ATOM 1319 N N . GLU A 1 167 ? -14.469 -12.672 11.148 1 94.56 167 GLU A N 1
ATOM 1320 C CA . GLU A 1 167 ? -15.25 -11.492 11.516 1 94.56 167 GLU A CA 1
ATOM 1321 C C . GLU A 1 167 ? -16.594 -11.484 10.805 1 94.56 167 GLU A C 1
ATOM 1323 O O . GLU A 1 167 ? -17.625 -11.203 11.422 1 94.56 167 GLU A O 1
ATOM 1328 N N . GLU A 1 168 ? -16.594 -11.828 9.531 1 94.06 168 GLU A N 1
ATOM 1329 C CA . GLU A 1 168 ? -17.812 -11.664 8.727 1 94.06 168 GLU A CA 1
ATOM 1330 C C . GLU A 1 168 ? -18.734 -12.867 8.859 1 94.06 168 GLU A C 1
ATOM 1332 O O . GLU A 1 168 ? -19.953 -12.75 8.719 1 94.06 168 GLU A O 1
ATOM 1337 N N . THR A 1 169 ? -18.203 -14.094 9.125 1 96.19 169 THR A N 1
ATOM 1338 C CA . THR A 1 169 ? -19.016 -15.289 9 1 96.19 169 THR A CA 1
ATOM 1339 C C . THR A 1 169 ? -18.891 -16.156 10.25 1 96.19 169 THR A C 1
ATOM 1341 O O . THR A 1 169 ? -19.656 -17.109 10.43 1 96.19 169 THR A O 1
ATOM 1344 N N . GLY A 1 170 ? -17.906 -15.906 11.117 1 96.44 170 GLY A N 1
ATOM 1345 C CA . GLY A 1 170 ? -17.672 -16.703 12.305 1 96.44 170 GLY A CA 1
ATOM 1346 C C . GLY A 1 170 ? -16.922 -18 12.016 1 96.44 170 GLY A C 1
ATOM 1347 O O . GLY A 1 170 ? -16.594 -18.75 12.93 1 96.44 170 GLY A O 1
ATOM 1348 N N . ILE A 1 171 ? -16.562 -18.297 10.852 1 97.62 171 ILE A N 1
ATOM 1349 C CA . ILE A 1 171 ? -15.953 -19.562 10.445 1 97.62 171 ILE A CA 1
ATOM 1350 C C . ILE A 1 171 ? -14.445 -19.516 10.68 1 97.62 171 ILE A C 1
ATOM 1352 O O . ILE A 1 171 ? -13.781 -18.531 10.328 1 97.62 171 ILE A O 1
ATOM 1356 N N . ASP A 1 172 ? -13.914 -20.531 11.297 1 98.06 172 ASP A N 1
ATOM 1357 C CA . ASP A 1 172 ? -12.469 -20.703 11.438 1 98.06 172 ASP A CA 1
ATOM 1358 C C . ASP A 1 172 ? -11.867 -21.344 10.18 1 98.06 172 ASP A C 1
ATOM 1360 O O . ASP A 1 172 ? -12.461 -22.25 9.594 1 98.06 172 ASP A O 1
ATOM 1364 N N . THR A 1 173 ? -10.695 -20.812 9.812 1 98.44 173 THR A N 1
ATOM 1365 C CA . THR A 1 173 ? -10.07 -21.312 8.586 1 98.44 173 THR A CA 1
ATOM 1366 C C . THR A 1 173 ? -8.562 -21.422 8.75 1 98.44 173 THR A C 1
ATOM 1368 O O . THR A 1 173 ? -8 -20.906 9.719 1 98.44 173 THR A O 1
ATOM 1371 N N . GLU A 1 174 ? -7.957 -22.188 7.875 1 98 174 GLU A N 1
ATOM 1372 C CA . GLU A 1 174 ? -6.516 -22.234 7.672 1 98 174 GLU A CA 1
ATOM 1373 C C . GLU A 1 174 ? -6.133 -21.734 6.285 1 98 174 GLU A C 1
ATOM 1375 O O . GLU A 1 174 ? -6.793 -22.062 5.297 1 98 174 GLU A O 1
ATOM 1380 N N . PHE A 1 175 ? -5.078 -20.953 6.262 1 97.69 175 PHE A N 1
ATOM 1381 C CA . PHE A 1 175 ? -4.613 -20.406 5 1 97.69 175 PHE A CA 1
ATOM 1382 C C . PHE A 1 175 ? -3.887 -21.453 4.172 1 97.69 175 PHE A C 1
ATOM 1384 O O . PHE A 1 175 ? -3.072 -22.219 4.703 1 97.69 175 PHE A O 1
ATOM 1391 N N . LEU A 1 176 ? -4.121 -21.484 2.846 1 95.88 176 LEU A N 1
ATOM 1392 C CA . LEU A 1 176 ? -3.445 -22.438 1.971 1 95.88 176 LEU A CA 1
ATOM 1393 C C . LEU A 1 176 ? -2.541 -21.719 0.977 1 95.88 176 LEU A C 1
ATOM 1395 O O . LEU A 1 176 ? -1.32 -21.875 1.008 1 95.88 176 LEU A O 1
ATOM 1399 N N . GLU A 1 177 ? -3.068 -20.891 0.134 1 96 177 GLU A N 1
ATOM 1400 C CA . GLU A 1 177 ? -2.252 -20.234 -0.881 1 96 177 GLU A CA 1
ATOM 1401 C C . GLU A 1 177 ? -2.939 -18.969 -1.413 1 96 177 GLU A C 1
ATOM 1403 O O . GLU A 1 177 ? -4.133 -18.766 -1.188 1 96 177 GLU A O 1
ATOM 1408 N N . VAL A 1 178 ? -2.154 -18.078 -2.053 1 97.62 178 VAL A N 1
ATOM 1409 C CA . VAL A 1 178 ? -2.668 -17 -2.873 1 97.62 178 VAL A CA 1
ATOM 1410 C C . VAL A 1 178 ? -2.924 -17.484 -4.293 1 97.62 178 VAL A C 1
ATOM 1412 O O . VAL A 1 178 ? -1.997 -17.922 -4.984 1 97.62 178 VAL A O 1
ATOM 1415 N N . LEU A 1 179 ? -4.184 -17.406 -4.719 1 96.19 179 LEU A N 1
ATOM 1416 C CA . LEU A 1 179 ? -4.562 -17.938 -6.023 1 96.19 179 LEU A CA 1
ATOM 1417 C C . LEU A 1 179 ? -4.207 -16.953 -7.133 1 96.19 179 LEU A C 1
ATOM 1419 O O . LEU A 1 179 ? -3.824 -17.359 -8.234 1 96.19 179 LEU A O 1
ATOM 1423 N N . ALA A 1 180 ? -4.383 -15.766 -6.883 1 95.5 180 ALA A N 1
ATOM 1424 C CA . ALA A 1 180 ? -4.172 -14.656 -7.809 1 95.5 180 ALA A CA 1
ATOM 1425 C C . ALA A 1 180 ? -4.223 -13.32 -7.078 1 95.5 180 ALA A C 1
ATOM 1427 O O . ALA A 1 180 ? -4.598 -13.258 -5.906 1 95.5 180 ALA A O 1
ATOM 1428 N N . PHE A 1 181 ? -3.799 -12.266 -7.707 1 96 181 PHE A N 1
ATOM 1429 C CA . PHE A 1 181 ? -4.035 -10.93 -7.184 1 96 181 PHE A CA 1
ATOM 1430 C C . PHE A 1 181 ? -4.273 -9.938 -8.32 1 96 181 PHE A C 1
ATOM 1432 O O . PHE A 1 181 ? -3.873 -10.188 -9.461 1 96 181 PHE A O 1
ATOM 1439 N N . CYS A 1 182 ? -4.945 -8.906 -7.973 1 93.12 182 CYS A N 1
ATOM 1440 C CA . CYS A 1 182 ? -5.305 -7.867 -8.93 1 93.12 182 CYS A CA 1
ATOM 1441 C C . CYS A 1 182 ? -4.793 -6.504 -8.477 1 93.12 182 CYS A C 1
ATOM 1443 O O . CYS A 1 182 ? -4.871 -6.168 -7.297 1 93.12 182 CYS A O 1
ATOM 1445 N N . GLN A 1 183 ? -4.234 -5.777 -9.398 1 93.31 183 GLN A N 1
ATOM 1446 C CA . GLN A 1 183 ? -3.838 -4.398 -9.141 1 93.31 183 GLN A CA 1
ATOM 1447 C C . GLN A 1 183 ? -4.75 -3.416 -9.867 1 93.31 183 GLN A C 1
ATOM 1449 O O . GLN A 1 183 ? -5.008 -3.566 -11.062 1 93.31 183 GLN A O 1
ATOM 1454 N N . THR A 1 184 ? -5.305 -2.494 -9.156 1 90.31 184 THR A N 1
ATOM 1455 C CA . THR A 1 184 ? -6.113 -1.413 -9.711 1 90.31 184 THR A CA 1
ATOM 1456 C C . THR A 1 184 ? -5.645 -0.062 -9.18 1 90.31 184 THR A C 1
ATOM 1458 O O . THR A 1 184 ? -4.84 0 -8.242 1 90.31 184 THR A O 1
ATOM 1461 N N . HIS A 1 185 ? -6.094 0.964 -9.914 1 88.75 185 HIS A N 1
ATOM 1462 C CA . HIS A 1 185 ? -5.652 2.299 -9.531 1 88.75 185 HIS A CA 1
ATOM 1463 C C . HIS A 1 185 ? -6.84 3.227 -9.297 1 88.75 185 HIS A C 1
ATOM 1465 O O . HIS A 1 185 ? -7.984 2.852 -9.547 1 88.75 185 HIS A O 1
ATOM 1471 N N . GLU A 1 186 ? -6.523 4.461 -8.742 1 79.62 186 GLU A N 1
ATOM 1472 C CA . GLU A 1 186 ? -7.488 5.523 -8.469 1 79.62 186 GLU A CA 1
ATOM 1473 C C . GLU A 1 186 ? -8.578 5.051 -7.52 1 79.62 186 GLU A C 1
ATOM 1475 O O . GLU A 1 186 ? -9.766 5.258 -7.777 1 79.62 186 GLU A O 1
ATOM 1480 N N . SER A 1 187 ? -8.133 4.223 -6.641 1 73.88 187 SER A N 1
ATOM 1481 C CA . SER A 1 187 ? -9.047 3.857 -5.566 1 73.88 187 SER A CA 1
ATOM 1482 C C . SER A 1 187 ? -9.203 4.992 -4.562 1 73.88 187 SER A C 1
ATOM 1484 O O . SER A 1 187 ? -9.18 6.168 -4.934 1 73.88 187 SER A O 1
ATOM 1486 N N . PHE A 1 188 ? -9.422 4.656 -3.283 1 71.5 188 PHE A N 1
ATOM 1487 C CA . PHE A 1 188 ? -9.625 5.656 -2.242 1 71.5 188 PHE A CA 1
ATOM 1488 C C . PHE A 1 188 ? -8.445 6.621 -2.184 1 71.5 188 PHE A C 1
ATOM 1490 O O . PHE A 1 188 ? -7.289 6.191 -2.123 1 71.5 188 PHE A O 1
ATOM 1497 N N . PHE A 1 189 ? -8.672 7.98 -2.41 1 74.56 189 PHE A N 1
ATOM 1498 C CA . PHE A 1 189 ? -7.719 9.078 -2.303 1 74.56 189 PHE A CA 1
ATOM 1499 C C . PHE A 1 189 ? -6.637 8.969 -3.367 1 74.56 189 PHE A C 1
ATOM 1501 O O . PHE A 1 189 ? -5.453 9.188 -3.088 1 74.56 189 PHE A O 1
ATOM 1508 N N . VAL A 1 190 ? -6.887 8.391 -4.477 1 78.31 190 VAL A N 1
ATOM 1509 C CA . VAL A 1 190 ? -6.059 8.32 -5.676 1 78.31 190 VAL A CA 1
ATOM 1510 C C . VAL A 1 190 ? -4.961 7.273 -5.484 1 78.31 190 VAL A C 1
ATOM 1512 O O . VAL A 1 190 ? -3.998 7.23 -6.254 1 78.31 190 VAL A O 1
ATOM 1515 N N . LYS A 1 191 ? -5.094 6.5 -4.5 1 87.5 191 LYS A N 1
ATOM 1516 C CA . LYS A 1 191 ? -4.102 5.469 -4.211 1 87.5 191 LYS A CA 1
ATOM 1517 C C . LYS A 1 191 ? -4.34 4.223 -5.059 1 87.5 191 LYS A C 1
ATOM 1519 O O . LYS A 1 191 ? -5.402 4.074 -5.668 1 87.5 191 LYS A O 1
ATOM 1524 N N . SER A 1 192 ? -3.355 3.406 -5.164 1 91.56 192 SER A N 1
ATOM 1525 C CA . SER A 1 192 ? -3.471 2.123 -5.852 1 91.56 192 SER A CA 1
ATOM 1526 C C . SER A 1 192 ? -3.967 1.033 -4.906 1 91.56 192 SER A C 1
ATOM 1528 O O . SER A 1 192 ? -3.896 1.186 -3.684 1 91.56 192 SER A O 1
ATOM 1530 N N . ASP A 1 193 ? -4.543 -0.004 -5.531 1 92.38 193 ASP A N 1
ATOM 1531 C CA . ASP A 1 193 ? -5.109 -1.103 -4.754 1 92.38 193 ASP A CA 1
ATOM 1532 C C . ASP A 1 193 ? -4.547 -2.445 -5.211 1 92.38 193 ASP A C 1
ATOM 1534 O O . ASP A 1 193 ? -4.395 -2.688 -6.41 1 92.38 193 ASP A O 1
ATOM 1538 N N . LEU A 1 194 ? -4.137 -3.234 -4.266 1 94.88 194 LEU A N 1
ATOM 1539 C CA . LEU A 1 194 ? -3.818 -4.637 -4.512 1 94.88 194 LEU A CA 1
ATOM 1540 C C . LEU A 1 194 ? -4.816 -5.551 -3.805 1 94.88 194 LEU A C 1
ATOM 1542 O O . LEU A 1 194 ? -5 -5.453 -2.59 1 94.88 194 LEU A O 1
ATOM 1546 N N . PHE A 1 195 ? -5.48 -6.316 -4.613 1 94.81 195 PHE A N 1
ATOM 1547 C CA . PHE A 1 195 ? -6.488 -7.238 -4.109 1 94.81 195 PHE A CA 1
ATOM 1548 C C . PHE A 1 195 ? -6.02 -8.68 -4.25 1 94.81 195 PHE A C 1
ATOM 1550 O O . PHE A 1 195 ? -5.957 -9.219 -5.359 1 94.81 195 PHE A O 1
ATOM 1557 N N . PHE A 1 196 ? -5.699 -9.398 -3.115 1 97.31 196 PHE A N 1
ATOM 1558 C CA . PHE A 1 196 ? -5.195 -10.766 -3.117 1 97.31 196 PHE A CA 1
ATOM 1559 C C . PHE A 1 196 ? -6.328 -11.766 -2.91 1 97.31 196 PHE A C 1
ATOM 1561 O O . PHE A 1 196 ? -7.078 -11.664 -1.938 1 97.31 196 PHE A O 1
ATOM 1568 N N . ILE A 1 197 ? -6.453 -12.695 -3.82 1 97.31 197 ILE A N 1
ATOM 1569 C CA . ILE A 1 197 ? -7.414 -13.789 -3.707 1 97.31 197 ILE A CA 1
ATOM 1570 C C . ILE A 1 197 ? -6.762 -14.977 -3.008 1 97.31 197 ILE A C 1
ATOM 1572 O O . ILE A 1 197 ? -5.867 -15.617 -3.564 1 97.31 197 ILE A O 1
ATOM 1576 N N . CYS A 1 198 ? -7.27 -15.297 -1.846 1 98.25 198 CYS A N 1
ATOM 1577 C CA . CYS A 1 198 ? -6.656 -16.312 -1 1 98.25 198 CYS A CA 1
ATOM 1578 C C . CYS A 1 198 ? -7.547 -17.547 -0.891 1 98.25 198 CYS A C 1
ATOM 1580 O O . CYS A 1 198 ? -8.766 -17.422 -0.749 1 98.25 198 CYS A O 1
ATOM 1582 N N . LEU A 1 199 ? -6.918 -18.688 -0.961 1 97.88 199 LEU A N 1
ATOM 1583 C CA . LEU A 1 199 ? -7.609 -19.938 -0.699 1 97.88 199 LEU A CA 1
ATOM 1584 C C . LEU A 1 199 ? -7.438 -20.359 0.757 1 97.88 199 LEU A C 1
ATOM 1586 O O . LEU A 1 199 ? -6.316 -20.438 1.259 1 97.88 199 LEU A O 1
ATOM 1590 N N . LEU A 1 200 ? -8.555 -20.578 1.414 1 98.06 200 LEU A N 1
ATOM 1591 C CA . LEU A 1 200 ? -8.562 -21.047 2.797 1 98.06 200 LEU A CA 1
ATOM 1592 C C . LEU A 1 200 ? -9.336 -22.344 2.932 1 98.06 200 LEU A C 1
ATOM 1594 O O . LEU A 1 200 ? -10.273 -22.594 2.178 1 98.06 200 LEU A O 1
ATOM 1598 N N . ARG A 1 201 ? -8.914 -23.109 3.906 1 97.25 201 ARG A N 1
ATOM 1599 C CA . ARG A 1 201 ? -9.633 -24.328 4.277 1 97.25 201 ARG A CA 1
ATOM 1600 C C . ARG A 1 201 ? -10.414 -24.125 5.574 1 97.25 201 ARG A C 1
ATOM 1602 O O . ARG A 1 201 ? -9.836 -23.75 6.598 1 97.25 201 ARG A O 1
ATOM 1609 N N . PRO A 1 202 ? -11.742 -24.391 5.516 1 98.12 202 PRO A N 1
ATOM 1610 C CA . PRO A 1 202 ? -12.508 -24.25 6.754 1 98.12 202 PRO A CA 1
ATOM 1611 C C . PRO A 1 202 ? -12.195 -25.344 7.77 1 98.12 202 PRO A C 1
ATOM 1613 O O . PRO A 1 202 ? -11.992 -26.5 7.391 1 98.12 202 PRO A O 1
ATOM 1616 N N . THR A 1 203 ? -12.164 -24.938 9.039 1 97.88 203 THR A N 1
ATOM 1617 C CA . THR A 1 203 ? -12.016 -25.891 10.133 1 97.88 203 THR A CA 1
ATOM 1618 C C . THR A 1 203 ? -13.242 -25.875 11.031 1 97.88 203 THR A C 1
ATOM 1620 O O . THR A 1 203 ? -13.328 -26.656 11.992 1 97.88 203 THR A O 1
ATOM 1623 N N . SER A 1 204 ? -14.148 -25.016 10.828 1 96.94 204 SER A N 1
ATOM 1624 C CA . SER A 1 204 ? -15.5 -25 11.391 1 96.94 204 SER A CA 1
ATOM 1625 C C . SER A 1 204 ? -16.547 -24.719 10.312 1 96.94 204 SER A C 1
ATOM 1627 O O . SER A 1 204 ? -16.203 -24.281 9.219 1 96.94 204 SER A O 1
ATOM 1629 N N . PHE A 1 205 ? -17.828 -24.969 10.641 1 96.12 205 PHE A N 1
ATOM 1630 C CA . PHE A 1 205 ? -18.781 -24.953 9.531 1 96.12 205 PHE A CA 1
ATOM 1631 C C . PHE A 1 205 ? -20.062 -24.25 9.938 1 96.12 205 PHE A C 1
ATOM 1633 O O . PHE A 1 205 ? -20.938 -24 9.094 1 96.12 205 PHE A O 1
ATOM 1640 N N . ASP A 1 206 ? -20.203 -23.844 11.188 1 96.12 206 ASP A N 1
ATOM 1641 C CA . ASP A 1 206 ? -21.391 -23.156 11.664 1 96.12 206 ASP A CA 1
ATOM 1642 C C . ASP A 1 206 ? -21.25 -21.641 11.508 1 96.12 206 ASP A C 1
ATOM 1644 O O . ASP A 1 206 ? -20.5 -21 12.25 1 96.12 206 ASP A O 1
ATOM 1648 N N . ILE A 1 207 ? -22.016 -21.109 10.656 1 96.19 207 ILE A N 1
ATOM 1649 C CA . ILE A 1 207 ? -21.906 -19.703 10.328 1 96.19 207 ILE A CA 1
ATOM 1650 C C . ILE A 1 207 ? -22.531 -18.859 11.445 1 96.19 207 ILE A C 1
ATOM 1652 O O . ILE A 1 207 ? -23.625 -19.156 11.914 1 96.19 207 ILE A O 1
ATOM 1656 N N . GLN A 1 208 ? -21.859 -17.906 11.875 1 92.62 208 GLN A N 1
ATOM 1657 C CA . GLN A 1 208 ? -22.328 -16.844 12.75 1 92.62 208 GLN A CA 1
ATOM 1658 C C . GLN A 1 208 ? -22.016 -15.469 12.164 1 92.62 208 GLN A C 1
ATOM 1660 O O . GLN A 1 208 ? -20.922 -14.938 12.359 1 92.62 208 GLN A O 1
ATOM 1665 N N . LYS A 1 209 ? -23.031 -14.914 11.516 1 83.12 209 LYS A N 1
ATOM 1666 C CA . LYS A 1 209 ? -22.766 -13.672 10.789 1 83.12 209 LYS A CA 1
ATOM 1667 C C . LYS A 1 209 ? -22.625 -12.492 11.742 1 83.12 209 LYS A C 1
ATOM 1669 O O . LYS A 1 209 ? -23.219 -12.492 12.828 1 83.12 209 LYS A O 1
ATOM 1674 N N . GLN A 1 210 ? -21.844 -11.57 11.336 1 77 210 GLN A N 1
ATOM 1675 C CA . GLN A 1 210 ? -21.781 -10.281 12.016 1 77 210 GLN A CA 1
ATOM 1676 C C . GLN A 1 210 ? -22.812 -9.312 11.453 1 77 210 GLN A C 1
ATOM 1678 O O . GLN A 1 210 ? -22.75 -8.961 10.266 1 77 210 GLN A O 1
ATOM 1683 N N . ASP A 1 211 ? -23.625 -8.727 12.203 1 75.38 211 ASP A N 1
ATOM 1684 C CA . ASP A 1 211 ? -24.781 -7.965 11.758 1 75.38 211 ASP A CA 1
ATOM 1685 C C . ASP A 1 211 ? -24.375 -6.562 11.305 1 75.38 211 ASP A C 1
ATOM 1687 O O . ASP A 1 211 ? -25.078 -5.941 10.5 1 75.38 211 ASP A O 1
ATOM 1691 N N . LEU A 1 212 ? -23.281 -6.184 11.695 1 72 212 LEU A N 1
ATOM 1692 C CA . LEU A 1 212 ? -22.953 -4.785 11.43 1 72 212 LEU A CA 1
ATOM 1693 C C . LEU A 1 212 ? -22.609 -4.578 9.961 1 72 212 LEU A C 1
ATOM 1695 O O . LEU A 1 212 ? -23 -3.566 9.367 1 72 212 LEU A O 1
ATOM 1699 N N . GLU A 1 213 ? -21.984 -5.512 9.281 1 73.81 213 GLU A N 1
ATOM 1700 C CA . GLU A 1 213 ? -21.469 -5.277 7.934 1 73.81 213 GLU A CA 1
ATOM 1701 C C . GLU A 1 213 ? -22.125 -6.211 6.918 1 73.81 213 GLU A C 1
ATOM 1703 O O . GLU A 1 213 ? -22.172 -5.906 5.727 1 73.81 213 GLU A O 1
ATOM 1708 N N . ILE A 1 214 ? -22.656 -7.301 7.363 1 84.12 214 ILE A N 1
ATOM 1709 C CA . ILE A 1 214 ? -23.078 -8.359 6.457 1 84.12 214 ILE A CA 1
ATOM 1710 C C . ILE A 1 214 ? -24.578 -8.57 6.578 1 84.12 214 ILE A C 1
ATOM 1712 O O . ILE A 1 214 ? -25.125 -8.656 7.688 1 84.12 214 ILE A O 1
ATOM 1716 N N . GLU A 1 215 ? -25.234 -8.609 5.492 1 87.81 215 GLU A N 1
ATOM 1717 C CA . GLU A 1 215 ? -26.672 -8.875 5.426 1 87.81 215 GLU A CA 1
ATOM 1718 C C . GLU A 1 215 ? -26.969 -10.359 5.574 1 87.81 215 GLU A C 1
ATOM 1720 O O . GLU A 1 215 ? -27.922 -10.742 6.27 1 87.81 215 GLU A O 1
ATOM 1725 N N . ALA A 1 216 ? -26.156 -11.156 4.961 1 93.25 216 ALA A N 1
ATOM 1726 C CA . ALA A 1 216 ? -26.344 -12.602 4.988 1 93.25 216 ALA A CA 1
ATOM 1727 C C . ALA A 1 216 ? -25.047 -13.336 4.672 1 93.25 216 ALA A C 1
ATOM 1729 O O . ALA A 1 216 ? -24.156 -12.781 4.031 1 93.25 216 ALA A O 1
ATOM 1730 N N . ALA A 1 217 ? -24.938 -14.531 5.152 1 95.62 217 ALA A N 1
ATOM 1731 C CA . ALA A 1 217 ? -23.844 -15.438 4.871 1 95.62 217 ALA A CA 1
ATOM 1732 C C . ALA A 1 217 ? -24.344 -16.875 4.707 1 95.62 217 ALA A C 1
ATOM 1734 O O . ALA A 1 217 ? -25.25 -17.297 5.41 1 95.62 217 ALA A O 1
ATOM 1735 N N . GLN A 1 218 ? -23.734 -17.625 3.77 1 96.69 218 GLN A N 1
ATOM 1736 C CA . GLN A 1 218 ? -24.156 -19.016 3.594 1 96.69 218 GLN A CA 1
ATOM 1737 C C . GLN A 1 218 ? -23.094 -19.828 2.879 1 96.69 218 GLN A C 1
ATOM 1739 O O . GLN A 1 218 ? -22.203 -19.266 2.236 1 96.69 218 GLN A O 1
ATOM 1744 N N . TRP A 1 219 ? -23.266 -21.125 3.117 1 97.88 219 TRP A N 1
ATOM 1745 C CA . TRP A 1 219 ? -22.609 -22.062 2.211 1 97.88 219 TRP A CA 1
ATOM 1746 C C . TRP A 1 219 ? -23.438 -22.25 0.943 1 97.88 219 TRP A C 1
ATOM 1748 O O . TRP A 1 219 ? -24.594 -22.688 1.006 1 97.88 219 TRP A O 1
ATOM 1758 N N . MET A 1 220 ? -22.891 -21.938 -0.138 1 97.5 220 MET A N 1
ATOM 1759 C CA . MET A 1 220 ? -23.594 -22.016 -1.418 1 97.5 220 MET A CA 1
ATOM 1760 C C . MET A 1 220 ? -22.953 -23.062 -2.324 1 97.5 220 MET A C 1
ATOM 1762 O O . MET A 1 220 ? -21.719 -23.109 -2.438 1 97.5 220 MET A O 1
ATOM 1766 N N . PRO A 1 221 ? -23.828 -23.922 -2.965 1 97.69 221 PRO A N 1
ATOM 1767 C CA . PRO A 1 221 ? -23.203 -24.781 -3.967 1 97.69 221 PRO A CA 1
ATOM 1768 C C . PRO A 1 221 ? -22.359 -24.016 -4.977 1 97.69 221 PRO A C 1
ATOM 1770 O O . PRO A 1 221 ? -22.797 -22.984 -5.488 1 97.69 221 PRO A O 1
ATOM 1773 N N . PHE A 1 222 ? -21.172 -24.5 -5.223 1 96.75 222 PHE A N 1
ATOM 1774 C CA . PHE A 1 222 ? -20.219 -23.797 -6.07 1 96.75 222 PHE A CA 1
ATOM 1775 C C . PHE A 1 222 ? -20.844 -23.469 -7.422 1 96.75 222 PHE A C 1
ATOM 1777 O O . PHE A 1 222 ? -20.688 -22.359 -7.93 1 96.75 222 PHE A O 1
ATOM 1784 N N . GLU A 1 223 ? -21.562 -24.406 -7.969 1 95.56 223 GLU A N 1
ATOM 1785 C CA . GLU A 1 223 ? -22.156 -24.234 -9.281 1 95.56 223 GLU A CA 1
ATOM 1786 C C . GLU A 1 223 ? -23.172 -23.094 -9.273 1 95.56 223 GLU A C 1
ATOM 1788 O O . GLU A 1 223 ? -23.297 -22.344 -10.258 1 95.56 223 GLU A O 1
ATOM 1793 N N . ASP A 1 224 ? -23.891 -22.953 -8.227 1 96.19 224 ASP A N 1
ATOM 1794 C CA . ASP A 1 224 ? -24.859 -21.859 -8.094 1 96.19 224 ASP A CA 1
ATOM 1795 C C . ASP A 1 224 ? -24.141 -20.516 -8.031 1 96.19 224 ASP A C 1
ATOM 1797 O O . ASP A 1 224 ? -24.594 -19.547 -8.656 1 96.19 224 ASP A O 1
ATOM 1801 N N . SER A 1 225 ? -23.094 -20.484 -7.27 1 95.12 225 SER A N 1
ATOM 1802 C CA . SER A 1 225 ? -22.312 -19.25 -7.172 1 95.12 225 SER A CA 1
ATOM 1803 C C . SER A 1 225 ? -21.703 -18.875 -8.516 1 95.12 225 SER A C 1
ATOM 1805 O O . SER A 1 225 ? -21.703 -17.688 -8.891 1 95.12 225 SER A O 1
ATOM 1807 N N . ALA A 1 226 ? -21.266 -19.859 -9.234 1 94.19 226 ALA A N 1
ATOM 1808 C CA . ALA A 1 226 ? -20.625 -19.641 -10.523 1 94.19 226 ALA A CA 1
ATOM 1809 C C . ALA A 1 226 ? -21.641 -19.188 -11.57 1 94.19 226 ALA A C 1
ATOM 1811 O O . ALA A 1 226 ? -21.266 -18.578 -12.586 1 94.19 226 ALA A O 1
ATOM 1812 N N . SER A 1 227 ? -22.891 -19.438 -11.32 1 94.06 227 SER A N 1
ATOM 1813 C CA . SER A 1 227 ? -23.922 -19.188 -12.32 1 94.06 227 SER A CA 1
ATOM 1814 C C . SER A 1 227 ? -24.672 -17.891 -12.023 1 94.06 227 SER A C 1
ATOM 1816 O O . SER A 1 227 ? -25.609 -17.531 -12.734 1 94.06 227 SER A O 1
ATOM 1818 N N . GLN A 1 228 ? -24.219 -17.156 -11.047 1 92.62 228 GLN A N 1
ATOM 1819 C CA . GLN A 1 228 ? -24.844 -15.867 -10.773 1 92.62 228 GLN A CA 1
ATOM 1820 C C . GLN A 1 228 ? -24.688 -14.914 -11.961 1 92.62 228 GLN A C 1
ATOM 1822 O O . GLN A 1 228 ? -23.656 -14.938 -12.648 1 92.62 228 GLN A O 1
ATOM 1827 N N . PRO A 1 229 ? -25.609 -14.086 -12.148 1 87.88 229 PRO A N 1
ATOM 1828 C CA . PRO A 1 229 ? -25.516 -13.141 -13.266 1 87.88 229 PRO A CA 1
ATOM 1829 C C . PRO A 1 229 ? -24.266 -12.281 -13.203 1 87.88 229 PRO A C 1
ATOM 1831 O O . PRO A 1 229 ? -23.656 -11.992 -14.242 1 87.88 229 PRO A O 1
ATOM 1834 N N . ILE A 1 230 ? -23.844 -11.914 -12.055 1 84.56 230 ILE A N 1
ATOM 1835 C CA . ILE A 1 230 ? -22.688 -11.031 -11.898 1 84.56 230 ILE A CA 1
ATOM 1836 C C . ILE A 1 230 ? -21.422 -11.75 -12.383 1 84.56 230 ILE A C 1
ATOM 1838 O O . ILE A 1 230 ? -20.5 -11.109 -12.883 1 84.56 230 ILE A O 1
ATOM 1842 N N . THR A 1 231 ? -21.375 -13.031 -12.195 1 85 231 THR A N 1
ATOM 1843 C CA . THR A 1 231 ? -20.219 -13.812 -12.617 1 85 231 THR A CA 1
ATOM 1844 C C . THR A 1 231 ? -20.031 -13.734 -14.125 1 85 231 THR A C 1
ATOM 1846 O O . THR A 1 231 ? -18.906 -13.797 -14.625 1 85 231 THR A O 1
ATOM 1849 N N . HIS A 1 232 ? -21.109 -13.484 -14.828 1 82.62 232 HIS A N 1
ATOM 1850 C CA . HIS A 1 232 ? -21.031 -13.383 -16.281 1 82.62 232 HIS A CA 1
ATOM 1851 C C . HIS A 1 232 ? -20.75 -11.945 -16.719 1 82.62 232 HIS A C 1
ATOM 1853 O O . HIS A 1 232 ? -20.219 -11.719 -17.812 1 82.62 232 HIS A O 1
ATOM 1859 N N . LYS A 1 233 ? -21.047 -11.102 -15.867 1 81.62 233 LYS A N 1
ATOM 1860 C CA . LYS A 1 233 ? -20.938 -9.695 -16.25 1 81.62 233 LYS A CA 1
ATOM 1861 C C . LYS A 1 233 ? -19.609 -9.094 -15.781 1 81.62 233 LYS A C 1
ATOM 1863 O O . LYS A 1 233 ? -19.078 -8.195 -16.422 1 81.62 233 LYS A O 1
ATOM 1868 N N . ASN A 1 234 ? -19.141 -9.641 -14.688 1 84.62 234 ASN A N 1
ATOM 1869 C CA . ASN A 1 234 ? -17.922 -9.102 -14.078 1 84.62 234 ASN A CA 1
ATOM 1870 C C . ASN A 1 234 ? -16.734 -10.039 -14.273 1 84.62 234 ASN A C 1
ATOM 1872 O O . ASN A 1 234 ? -16.781 -11.195 -13.852 1 84.62 234 ASN A O 1
ATOM 1876 N N . GLU A 1 235 ? -15.68 -9.531 -14.789 1 84.12 235 GLU A N 1
ATOM 1877 C CA . GLU A 1 235 ? -14.523 -10.336 -15.164 1 84.12 235 GLU A CA 1
ATOM 1878 C C . GLU A 1 235 ? -13.828 -10.906 -13.93 1 84.12 235 GLU A C 1
ATOM 1880 O O . GLU A 1 235 ? -13.344 -12.039 -13.953 1 84.12 235 GLU A O 1
ATOM 1885 N N . LEU A 1 236 ? -13.727 -10.172 -12.93 1 85.81 236 LEU A N 1
ATOM 1886 C CA . LEU A 1 236 ? -13.062 -10.648 -11.727 1 85.81 236 LEU A CA 1
ATOM 1887 C C . LEU A 1 236 ? -13.82 -11.82 -11.117 1 85.81 236 LEU A C 1
ATOM 1889 O O . LEU A 1 236 ? -13.211 -12.828 -10.734 1 85.81 236 LEU A O 1
ATOM 1893 N N . PHE A 1 237 ? -15.172 -11.719 -11.055 1 87.94 237 PHE A N 1
ATOM 1894 C CA . PHE A 1 237 ? -15.992 -12.828 -10.578 1 87.94 237 PHE A CA 1
ATOM 1895 C C . PHE A 1 237 ? -15.781 -14.07 -11.43 1 87.94 237 PHE A C 1
ATOM 1897 O O . PHE A 1 237 ? -15.609 -15.172 -10.906 1 87.94 237 PHE A O 1
ATOM 1904 N N . LYS A 1 238 ? -15.75 -13.805 -12.672 1 89.25 238 LYS A N 1
ATOM 1905 C CA . LYS A 1 238 ? -15.57 -14.898 -13.617 1 89.25 238 LYS A CA 1
ATOM 1906 C C . LYS A 1 238 ? -14.234 -15.602 -13.406 1 89.25 238 LYS A C 1
ATOM 1908 O O . LYS A 1 238 ? -14.18 -16.828 -13.328 1 89.25 238 LYS A O 1
ATOM 1913 N N . VAL A 1 239 ? -13.219 -14.898 -13.273 1 88.81 239 VAL A N 1
ATOM 1914 C CA . VAL A 1 239 ? -11.875 -15.445 -13.156 1 88.81 239 VAL A CA 1
ATOM 1915 C C . VAL A 1 239 ? -11.734 -16.172 -11.82 1 88.81 239 VAL A C 1
ATOM 1917 O O . VAL A 1 239 ? -11.125 -17.25 -11.75 1 88.81 239 VAL A O 1
ATOM 1920 N N . ILE A 1 240 ? -12.273 -15.594 -10.82 1 91.06 240 ILE A N 1
ATOM 1921 C CA . ILE A 1 240 ? -12.203 -16.219 -9.5 1 91.06 240 ILE A CA 1
ATOM 1922 C C . ILE A 1 240 ? -12.852 -17.594 -9.547 1 91.06 240 ILE A C 1
ATOM 1924 O O . ILE A 1 240 ? -12.266 -18.578 -9.094 1 91.06 240 ILE A O 1
ATOM 1928 N N . HIS A 1 241 ? -14.016 -17.688 -10.117 1 93.88 241 HIS A N 1
ATOM 1929 C CA . HIS A 1 241 ? -14.727 -18.953 -10.172 1 93.88 241 HIS A CA 1
ATOM 1930 C C . HIS A 1 241 ? -14.008 -19.938 -11.094 1 93.88 241 HIS A C 1
ATOM 1932 O O . HIS A 1 241 ? -13.992 -21.141 -10.82 1 93.88 241 HIS A O 1
ATOM 1938 N N . ARG A 1 242 ? -13.477 -19.422 -12.102 1 92.12 242 ARG A N 1
ATOM 1939 C CA . ARG A 1 242 ? -12.711 -20.297 -12.992 1 92.12 242 ARG A CA 1
ATOM 1940 C C . ARG A 1 242 ? -11.5 -20.875 -12.273 1 92.12 242 ARG A C 1
ATOM 1942 O O . ARG A 1 242 ? -11.242 -22.078 -12.359 1 92.12 242 ARG A O 1
ATOM 1949 N N . ILE A 1 243 ? -10.75 -20.031 -11.617 1 93 243 ILE A N 1
ATOM 1950 C CA . ILE A 1 243 ? -9.578 -20.484 -10.883 1 93 243 ILE A CA 1
ATOM 1951 C C . ILE A 1 243 ? -9.992 -21.516 -9.836 1 93 243 ILE A C 1
ATOM 1953 O O . ILE A 1 243 ? -9.32 -22.547 -9.664 1 93 243 ILE A O 1
ATOM 1957 N N . CYS A 1 244 ? -11.086 -21.266 -9.188 1 93.19 244 CYS A N 1
ATOM 1958 C CA . CYS A 1 244 ? -11.578 -22.172 -8.164 1 93.19 244 CYS A CA 1
ATOM 1959 C C . CYS A 1 244 ? -11.906 -23.531 -8.758 1 93.19 244 CYS A C 1
ATOM 1961 O O . CYS A 1 244 ? -11.57 -24.578 -8.18 1 93.19 244 CYS A O 1
ATOM 1963 N N . SER A 1 245 ? -12.57 -23.469 -9.844 1 93 245 SER A N 1
ATOM 1964 C CA . SER A 1 245 ? -12.914 -24.719 -10.523 1 93 245 SER A CA 1
ATOM 1965 C C . SER A 1 245 ? -11.664 -25.516 -10.875 1 93 245 SER A C 1
ATOM 1967 O O . SER A 1 245 ? -11.594 -26.719 -10.609 1 93 245 SER A O 1
ATOM 1969 N N . LEU A 1 246 ? -10.703 -24.875 -11.391 1 91.69 246 LEU A N 1
ATOM 1970 C CA . LEU A 1 246 ? -9.445 -25.516 -11.758 1 91.69 246 LEU A CA 1
ATOM 1971 C C . LEU A 1 246 ? -8.727 -26.047 -10.523 1 91.69 246 LEU A C 1
ATOM 1973 O O . LEU A 1 246 ? -8.141 -27.125 -10.562 1 91.69 246 LEU A O 1
ATOM 1977 N N . LYS A 1 247 ? -8.773 -25.312 -9.547 1 90.38 247 LYS A N 1
ATOM 1978 C CA . LYS A 1 247 ? -8.125 -25.719 -8.305 1 90.38 247 LYS A CA 1
ATOM 1979 C C . LYS A 1 247 ? -8.773 -26.969 -7.73 1 90.38 247 LYS A C 1
ATOM 1981 O O . LYS A 1 247 ? -8.078 -27.875 -7.258 1 90.38 247 LYS A O 1
ATOM 1986 N N . MET A 1 248 ? -10.07 -27 -7.715 1 89.69 248 MET A N 1
ATOM 1987 C CA . MET A 1 248 ? -10.805 -28.172 -7.223 1 89.69 248 MET A CA 1
ATOM 1988 C C . MET A 1 248 ? -10.438 -29.422 -8.016 1 89.69 248 MET A C 1
ATOM 1990 O O . MET A 1 248 ? -10.453 -30.531 -7.48 1 89.69 248 MET A O 1
ATOM 1994 N N . GLU A 1 249 ? -10.047 -29.203 -9.227 1 88.12 249 GLU A N 1
ATOM 1995 C CA . GLU A 1 249 ? -9.641 -30.312 -10.094 1 88.12 249 GLU A CA 1
ATOM 1996 C C . GLU A 1 249 ? -8.141 -30.562 -9.992 1 88.12 249 GLU A C 1
ATOM 1998 O O . GLU A 1 249 ? -7.594 -31.375 -10.742 1 88.12 249 GLU A O 1
ATOM 2003 N N . LYS A 1 250 ? -7.383 -29.844 -9.203 1 85.75 250 LYS A N 1
ATOM 2004 C CA . LYS A 1 250 ? -5.945 -29.969 -8.977 1 85.75 250 LYS A CA 1
ATOM 2005 C C . LYS A 1 250 ? -5.152 -29.578 -10.219 1 85.75 250 LYS A C 1
ATOM 2007 O O . LYS A 1 250 ? -4.105 -30.156 -10.508 1 85.75 250 LYS A O 1
ATOM 2012 N N . ASN A 1 251 ? -5.691 -28.594 -10.891 1 86.88 251 ASN A N 1
ATOM 2013 C CA . ASN A 1 251 ? -5.066 -28.125 -12.125 1 86.88 251 ASN A CA 1
ATOM 2014 C C . ASN A 1 251 ? -4.621 -26.672 -12.008 1 86.88 251 ASN A C 1
ATOM 2016 O O . ASN A 1 251 ? -4.484 -25.984 -13.016 1 86.88 251 ASN A O 1
ATOM 2020 N N . TYR A 1 252 ? -4.527 -26.234 -10.828 1 90.56 252 TYR A N 1
ATOM 2021 C CA . TYR A 1 252 ? -4.102 -24.859 -10.617 1 90.56 252 TYR A CA 1
ATOM 2022 C C . TYR A 1 252 ? -3.252 -24.734 -9.359 1 90.56 252 TYR A C 1
ATOM 2024 O O . TYR A 1 252 ? -3.609 -25.266 -8.305 1 90.56 252 TYR A O 1
ATOM 2032 N N . THR A 1 253 ? -2.146 -24.047 -9.516 1 90 253 THR A N 1
ATOM 2033 C CA . THR A 1 253 ? -1.264 -23.812 -8.383 1 90 253 THR A CA 1
ATOM 2034 C C . THR A 1 253 ? -1.046 -22.312 -8.156 1 90 253 THR A C 1
ATOM 2036 O O . THR A 1 253 ? -0.705 -21.594 -9.094 1 90 253 THR A O 1
ATOM 2039 N N . GLY A 1 254 ? -1.312 -21.906 -6.957 1 94.25 254 GLY A N 1
ATOM 2040 C CA . GLY A 1 254 ? -1.039 -20.531 -6.566 1 94.25 254 GLY A CA 1
ATOM 2041 C C . GLY A 1 254 ? 0.282 -20.375 -5.84 1 94.25 254 GLY A C 1
ATOM 2042 O O . GLY A 1 254 ? 1.202 -21.172 -6.027 1 94.25 254 GLY A O 1
ATOM 2043 N N . PHE A 1 255 ? 0.455 -19.25 -5.145 1 94.44 255 PHE A N 1
ATOM 2044 C CA . PHE A 1 255 ? 1.651 -18.984 -4.355 1 94.44 255 PHE A CA 1
ATOM 2045 C C . PHE A 1 255 ? 1.44 -19.375 -2.896 1 94.44 255 PHE A C 1
ATOM 2047 O O . PHE A 1 255 ? 0.498 -18.906 -2.254 1 94.44 255 PHE A O 1
ATOM 2054 N N . SER A 1 256 ? 2.266 -20.219 -2.398 1 94.5 256 SER A N 1
ATOM 2055 C CA . SER A 1 256 ? 2.24 -20.578 -0.984 1 94.5 256 SER A CA 1
ATOM 2056 C C . SER A 1 256 ? 3.166 -19.688 -0.167 1 94.5 256 SER A C 1
ATOM 2058 O O . SER A 1 256 ? 4.109 -19.109 -0.705 1 94.5 256 SER A O 1
ATOM 2060 N N . LYS A 1 257 ? 2.852 -19.578 1.092 1 92.56 257 LYS A N 1
ATOM 2061 C CA . LYS A 1 257 ? 3.656 -18.703 1.944 1 92.56 257 LYS A CA 1
ATOM 2062 C C . LYS A 1 257 ? 4.824 -19.469 2.561 1 92.56 257 LYS A C 1
ATOM 2064 O O . LYS A 1 257 ? 4.695 -20.656 2.887 1 92.56 257 LYS A O 1
ATOM 2069 N N . LYS A 1 258 ? 5.926 -18.812 2.697 1 90.19 258 LYS A N 1
ATOM 2070 C CA . LYS A 1 258 ? 7.117 -19.297 3.381 1 90.19 258 LYS A CA 1
ATOM 2071 C C . LYS A 1 258 ? 7.746 -18.203 4.238 1 90.19 258 LYS A C 1
ATOM 2073 O O . LYS A 1 258 ? 7.961 -17.094 3.77 1 90.19 258 LYS A O 1
ATOM 2078 N N . PRO A 1 259 ? 7.965 -18.516 5.52 1 87.56 259 PRO A N 1
ATOM 2079 C CA . PRO A 1 259 ? 8.656 -17.516 6.324 1 87.56 259 PRO A CA 1
ATOM 2080 C C . PRO A 1 259 ? 10.039 -17.172 5.773 1 87.56 259 PRO A C 1
ATOM 2082 O O . PRO A 1 259 ? 10.734 -18.047 5.242 1 87.56 259 PRO A O 1
ATOM 2085 N N . THR A 1 260 ? 10.391 -15.891 5.891 1 82.69 260 THR A N 1
ATOM 2086 C CA . THR A 1 260 ? 11.688 -15.438 5.422 1 82.69 260 THR A CA 1
ATOM 2087 C C . THR A 1 260 ? 12.211 -14.297 6.289 1 82.69 260 THR A C 1
ATOM 2089 O O . THR A 1 260 ? 11.484 -13.773 7.141 1 82.69 260 THR A O 1
ATOM 2092 N N . THR A 1 261 ? 13.484 -14.039 6.191 1 76.25 261 THR A N 1
ATOM 2093 C CA . THR A 1 261 ? 14.086 -12.898 6.863 1 76.25 261 THR A CA 1
ATOM 2094 C C . THR A 1 261 ? 14.664 -11.914 5.852 1 76.25 261 THR A C 1
ATOM 2096 O O . THR A 1 261 ? 15.18 -12.312 4.809 1 76.25 261 THR A O 1
ATOM 2099 N N . THR A 1 262 ? 14.258 -10.719 6.031 1 64.38 262 THR A N 1
ATOM 2100 C CA . THR A 1 262 ? 14.688 -9.719 5.059 1 64.38 262 THR A CA 1
ATOM 2101 C C . THR A 1 262 ? 16.094 -9.219 5.383 1 64.38 262 THR A C 1
ATOM 2103 O O . THR A 1 262 ? 16.609 -9.484 6.465 1 64.38 262 THR A O 1
ATOM 2106 N N . PHE A 1 263 ? 16.719 -8.711 4.195 1 56.03 263 PHE A N 1
ATOM 2107 C CA . PHE A 1 263 ? 18.125 -8.289 4.164 1 56.03 263 PHE A CA 1
ATOM 2108 C C . PHE A 1 263 ? 18.453 -7.449 5.391 1 56.03 263 PHE A C 1
ATOM 2110 O O . PHE A 1 263 ? 19.484 -7.668 6.031 1 56.03 263 PHE A O 1
ATOM 2117 N N . PHE A 1 264 ? 17.672 -6.32 5.48 1 52.09 264 PHE A N 1
ATOM 2118 C CA . PHE A 1 264 ? 18.25 -5.211 6.223 1 52.09 264 PHE A CA 1
ATOM 2119 C C . PHE A 1 264 ? 17.984 -5.352 7.715 1 52.09 264 PHE A C 1
ATOM 2121 O O . PHE A 1 264 ? 18.812 -4.957 8.539 1 52.09 264 PHE A O 1
ATOM 2128 N N . ASP A 1 265 ? 16.906 -5.949 7.996 1 54.09 265 ASP A N 1
ATOM 2129 C CA . ASP A 1 265 ? 16.625 -5.742 9.414 1 54.09 265 ASP A CA 1
ATOM 2130 C C . ASP A 1 265 ? 16.234 -7.059 10.094 1 54.09 265 ASP A C 1
ATOM 2132 O O . ASP A 1 265 ? 15.758 -7.059 11.227 1 54.09 265 ASP A O 1
ATOM 2136 N N . ASP A 1 266 ? 16.672 -8.156 9.375 1 59.59 266 ASP A N 1
ATOM 2137 C CA . ASP A 1 266 ? 16.344 -9.438 10 1 59.59 266 ASP A CA 1
ATOM 2138 C C . ASP A 1 266 ? 14.875 -9.484 10.422 1 59.59 266 ASP A C 1
ATOM 2140 O O . ASP A 1 266 ? 14.547 -10.07 11.453 1 59.59 266 ASP A O 1
ATOM 2144 N N . LYS A 1 267 ? 14.172 -8.539 9.836 1 69.69 267 LYS A N 1
ATOM 2145 C CA . LYS A 1 267 ? 12.75 -8.602 10.18 1 69.69 267 LYS A CA 1
ATOM 2146 C C . LYS A 1 267 ? 12.07 -9.781 9.492 1 69.69 267 LYS A C 1
ATOM 2148 O O . LYS A 1 267 ? 12.391 -10.109 8.352 1 69.69 267 LYS A O 1
ATOM 2153 N N . LEU A 1 268 ? 11.289 -10.375 10.297 1 74.12 268 LEU A N 1
ATOM 2154 C CA . LEU A 1 268 ? 10.523 -11.516 9.805 1 74.12 268 LEU A CA 1
ATOM 2155 C C . LEU A 1 268 ? 9.516 -11.078 8.742 1 74.12 268 LEU A C 1
ATOM 2157 O O . LEU A 1 268 ? 8.875 -10.039 8.891 1 74.12 268 LEU A O 1
ATOM 2161 N N . GLY A 1 269 ? 9.539 -11.695 7.602 1 86 269 GLY A N 1
ATOM 2162 C CA . GLY A 1 269 ? 8.555 -11.531 6.547 1 86 269 GLY A CA 1
ATOM 2163 C C . GLY A 1 269 ? 8.102 -12.844 5.941 1 86 269 GLY A C 1
ATOM 2164 O O . GLY A 1 269 ? 8.438 -13.914 6.453 1 86 269 GLY A O 1
ATOM 2165 N N . TYR A 1 270 ? 7.184 -12.75 5.059 1 90.19 270 TYR A N 1
ATOM 2166 C CA . TYR A 1 270 ? 6.707 -13.945 4.371 1 90.19 270 TYR A CA 1
ATOM 2167 C C . TYR A 1 270 ? 6.887 -13.812 2.861 1 90.19 270 TYR A C 1
ATOM 2169 O O . TYR A 1 270 ? 6.578 -12.773 2.281 1 90.19 270 TYR A O 1
ATOM 2177 N N . LEU A 1 271 ? 7.434 -14.852 2.385 1 91.25 271 LEU A N 1
ATOM 2178 C CA . LEU A 1 271 ? 7.586 -15.016 0.942 1 91.25 271 LEU A CA 1
ATOM 2179 C C . LEU A 1 271 ? 6.434 -15.828 0.362 1 91.25 271 LEU A C 1
ATOM 2181 O O . LEU A 1 271 ? 6.027 -16.844 0.94 1 91.25 271 LEU A O 1
ATOM 2185 N N . TYR A 1 272 ? 5.871 -15.375 -0.724 1 93.44 272 TYR A N 1
ATOM 2186 C CA . TYR A 1 272 ? 4.84 -16.078 -1.472 1 93.44 272 TYR A CA 1
ATOM 2187 C C . TYR A 1 272 ? 5.359 -16.531 -2.83 1 93.44 272 TYR A C 1
ATOM 2189 O O . TYR A 1 272 ? 5.777 -15.711 -3.646 1 93.44 272 TYR A O 1
ATOM 2197 N N . LEU A 1 273 ? 5.391 -17.828 -3.07 1 92.31 273 LEU A N 1
ATOM 2198 C CA . LEU A 1 273 ? 5.965 -18.375 -4.293 1 92.31 273 LEU A CA 1
ATOM 2199 C C . LEU A 1 273 ? 5.312 -19.703 -4.641 1 92.31 273 LEU A C 1
ATOM 2201 O O . LEU A 1 273 ? 4.547 -20.266 -3.848 1 92.31 273 LEU A O 1
ATOM 2205 N N . ASN A 1 274 ? 5.578 -20.172 -5.855 1 90.75 274 ASN A N 1
ATOM 2206 C CA . ASN A 1 274 ? 5.094 -21.484 -6.281 1 90.75 274 ASN A CA 1
ATOM 2207 C C . ASN A 1 274 ? 5.926 -22.609 -5.684 1 90.75 274 ASN A C 1
ATOM 2209 O O . ASN A 1 274 ? 7.031 -22.891 -6.152 1 90.75 274 ASN A O 1
ATOM 2213 N N . LYS A 1 275 ? 5.48 -23.203 -4.641 1 77.12 275 LYS A N 1
ATOM 2214 C CA . LYS A 1 275 ? 6.246 -24.203 -3.9 1 77.12 275 LYS A CA 1
ATOM 2215 C C . LYS A 1 275 ? 6.285 -25.531 -4.648 1 77.12 275 LYS A C 1
ATOM 2217 O O . LYS A 1 275 ? 7.211 -26.312 -4.469 1 77.12 275 LYS A O 1
ATOM 2222 N N . GLN A 1 276 ? 5.195 -25.922 -5.207 1 65.81 276 GLN A N 1
ATOM 2223 C CA . GLN A 1 276 ? 5.137 -27.219 -5.871 1 65.81 276 GLN A CA 1
ATOM 2224 C C . GLN A 1 276 ? 6.336 -27.422 -6.789 1 65.81 276 GLN A C 1
ATOM 2226 O O . GLN A 1 276 ? 6.855 -28.531 -6.902 1 65.81 276 GLN A O 1
ATOM 2231 N N . ASP A 1 277 ? 6.793 -26.375 -7.207 1 56.69 277 ASP A N 1
ATOM 2232 C CA . ASP A 1 277 ? 7.887 -26.5 -8.164 1 56.69 277 ASP A CA 1
ATOM 2233 C C . ASP A 1 277 ? 9.242 -26.469 -7.457 1 56.69 277 ASP A C 1
ATOM 2235 O O . ASP A 1 277 ? 10.266 -26.781 -8.055 1 56.69 277 ASP A O 1
ATOM 2239 N N . MET A 1 278 ? 9.203 -26.047 -6.125 1 56.91 278 MET A N 1
ATOM 2240 C CA . MET A 1 278 ? 10.469 -25.938 -5.41 1 56.91 278 MET A CA 1
ATOM 2241 C C . MET A 1 278 ? 10.852 -27.281 -4.781 1 56.91 278 MET A C 1
ATOM 2243 O O . MET A 1 278 ? 12.031 -27.516 -4.508 1 56.91 278 MET A O 1
ATOM 2247 N N . ASN A 1 279 ? 9.922 -28.047 -4.184 1 51.66 279 ASN A N 1
ATOM 2248 C CA . ASN A 1 279 ? 10.188 -29.297 -3.494 1 51.66 279 ASN A CA 1
ATOM 2249 C C . ASN A 1 279 ? 10.672 -30.375 -4.461 1 51.66 279 ASN A C 1
ATOM 2251 O O . ASN A 1 279 ? 11.211 -31.406 -4.035 1 51.66 279 ASN A O 1
ATOM 2255 N N . ASN A 1 280 ? 10.43 -30.359 -5.613 1 43.38 280 ASN A N 1
ATOM 2256 C CA . ASN A 1 280 ? 10.914 -31.5 -6.391 1 43.38 280 ASN A CA 1
ATOM 2257 C C . ASN A 1 280 ? 12.43 -31.656 -6.273 1 43.38 280 ASN A C 1
ATOM 2259 O O . ASN A 1 280 ? 12.992 -32.656 -6.723 1 43.38 280 ASN A O 1
ATOM 2263 N N . LEU A 1 281 ? 13.281 -30.719 -6.008 1 36.69 281 LEU A N 1
ATOM 2264 C CA . LEU A 1 281 ? 14.695 -31.094 -6.059 1 36.69 281 LEU A CA 1
ATOM 2265 C C . LEU A 1 281 ? 15.18 -31.594 -4.703 1 36.69 281 LEU A C 1
ATOM 2267 O O . LEU A 1 281 ? 16.375 -31.859 -4.52 1 36.69 281 LEU A O 1
ATOM 2271 N N . ILE A 1 282 ? 14.523 -31.484 -3.605 1 31.08 282 ILE A N 1
ATOM 2272 C CA . ILE A 1 282 ? 15.148 -32.125 -2.463 1 31.08 282 ILE A CA 1
ATOM 2273 C C . ILE A 1 282 ? 15.008 -33.656 -2.598 1 31.08 282 ILE A C 1
ATOM 2275 O O . ILE A 1 282 ? 15.359 -34.406 -1.682 1 31.08 282 ILE A O 1
ATOM 2279 N N . THR A 1 283 ? 14.5 -34.25 -3.627 1 26.78 283 THR A N 1
ATOM 2280 C CA . THR A 1 283 ? 14.922 -35.656 -3.619 1 26.78 283 THR A CA 1
ATOM 2281 C C . THR A 1 283 ? 16.359 -35.781 -4.117 1 26.78 283 THR A C 1
ATOM 2283 O O . THR A 1 283 ? 16.75 -35.125 -5.086 1 26.78 283 THR A O 1
ATOM 2286 N N . MET B 1 1 ? -20.188 56.312 -31.469 1 28.31 1 MET B N 1
ATOM 2287 C CA . MET B 1 1 ? -20 54.875 -31.234 1 28.31 1 MET B CA 1
ATOM 2288 C C . MET B 1 1 ? -19.516 54.625 -29.812 1 28.31 1 MET B C 1
ATOM 2290 O O . MET B 1 1 ? -18.375 54.906 -29.469 1 28.31 1 MET B O 1
ATOM 2294 N N . SER B 1 2 ? -20.438 54.781 -28.75 1 29.52 2 SER B N 1
ATOM 2295 C CA . SER B 1 2 ? -20.297 54.969 -27.297 1 29.52 2 SER B CA 1
ATOM 2296 C C . SER B 1 2 ? -19.891 53.656 -26.641 1 29.52 2 SER B C 1
ATOM 2298 O O . SER B 1 2 ? -20.5 52.594 -26.875 1 29.52 2 SER B O 1
ATOM 2300 N N . ASP B 1 3 ? -18.562 53.5 -26.297 1 29.12 3 ASP B N 1
ATOM 2301 C CA . ASP B 1 3 ? -17.75 52.438 -25.688 1 29.12 3 ASP B CA 1
ATOM 2302 C C . ASP B 1 3 ? -18.312 52.031 -24.328 1 29.12 3 ASP B C 1
ATOM 2304 O O . ASP B 1 3 ? -18.297 52.844 -23.391 1 29.12 3 ASP B O 1
ATOM 2308 N N . HIS B 1 4 ? -19.516 51.344 -24.281 1 29.88 4 HIS B N 1
ATOM 2309 C CA . HIS B 1 4 ? -20.172 50.969 -23.016 1 29.88 4 HIS B CA 1
ATOM 2310 C C . HIS B 1 4 ? -19.266 50.062 -22.188 1 29.88 4 HIS B C 1
ATOM 2312 O O . HIS B 1 4 ? -18.922 48.938 -22.625 1 29.88 4 HIS B O 1
ATOM 2318 N N . GLU B 1 5 ? -18.406 50.625 -21.328 1 27.3 5 GLU B N 1
ATOM 2319 C CA . GLU B 1 5 ? -17.516 50 -20.344 1 27.3 5 GLU B CA 1
ATOM 2320 C C . GLU B 1 5 ? -18.297 49.125 -19.359 1 27.3 5 GLU B C 1
ATOM 2322 O O . GLU B 1 5 ? -19.203 49.625 -18.688 1 27.3 5 GLU B O 1
ATOM 2327 N N . THR B 1 6 ? -18.516 47.844 -19.688 1 31.38 6 THR B N 1
ATOM 2328 C CA . THR B 1 6 ? -19.203 46.906 -18.797 1 31.38 6 THR B CA 1
ATOM 2329 C C . THR B 1 6 ? -18.516 46.812 -17.453 1 31.38 6 THR B C 1
ATOM 2331 O O . THR B 1 6 ? -17.328 46.469 -17.375 1 31.38 6 THR B O 1
ATOM 2334 N N . PRO B 1 7 ? -19.016 47.438 -16.328 1 30.52 7 PRO B N 1
ATOM 2335 C CA . PRO B 1 7 ? -18.359 47.469 -15.031 1 30.52 7 PRO B CA 1
ATOM 2336 C C . PRO B 1 7 ? -18.156 46.062 -14.438 1 30.52 7 PRO B C 1
ATOM 2338 O O . PRO B 1 7 ? -19.047 45.219 -14.562 1 30.52 7 PRO B O 1
ATOM 2341 N N . MET B 1 8 ? -16.953 45.531 -14.422 1 28.98 8 MET B N 1
ATOM 2342 C CA . MET B 1 8 ? -16.547 44.312 -13.758 1 28.98 8 MET B CA 1
ATOM 2343 C C . MET B 1 8 ? -16.891 44.344 -12.273 1 28.98 8 MET B C 1
ATOM 2345 O O . MET B 1 8 ? -16.375 45.188 -11.531 1 28.98 8 MET B O 1
ATOM 2349 N N . VAL B 1 9 ? -18.188 44.188 -11.859 1 30.45 9 VAL B N 1
ATOM 2350 C CA . VAL B 1 9 ? -18.547 44.156 -10.445 1 30.45 9 VAL B CA 1
ATOM 2351 C C . VAL B 1 9 ? -17.75 43.062 -9.734 1 30.45 9 VAL B C 1
ATOM 2353 O O . VAL B 1 9 ? -17.766 41.906 -10.133 1 30.45 9 VAL B O 1
ATOM 2356 N N . ASN B 1 10 ? -16.594 43.344 -9.258 1 31.33 10 ASN B N 1
ATOM 2357 C CA . ASN B 1 10 ? -15.797 42.594 -8.312 1 31.33 10 ASN B CA 1
ATOM 2358 C C . ASN B 1 10 ? -16.625 42.094 -7.121 1 31.33 10 ASN B C 1
ATOM 2360 O O . ASN B 1 10 ? -16.844 42.844 -6.168 1 31.33 10 ASN B O 1
ATOM 2364 N N . GLY B 1 11 ? -17.844 41.531 -7.297 1 30.73 11 GLY B N 1
ATOM 2365 C CA . GLY B 1 11 ? -18.719 41.125 -6.211 1 30.73 11 GLY B CA 1
ATOM 2366 C C . GLY B 1 11 ? -18.031 40.25 -5.168 1 30.73 11 GLY B C 1
ATOM 2367 O O . GLY B 1 11 ? -17.625 39.125 -5.453 1 30.73 11 GLY B O 1
ATOM 2368 N N . VAL B 1 12 ? -17.297 40.875 -4.316 1 36.16 12 VAL B N 1
ATOM 2369 C CA . VAL B 1 12 ? -16.906 40.219 -3.068 1 36.16 12 VAL B CA 1
ATOM 2370 C C . VAL B 1 12 ? -18.141 39.594 -2.42 1 36.16 12 VAL B C 1
ATOM 2372 O O . VAL B 1 12 ? -19.094 40.281 -2.059 1 36.16 12 VAL B O 1
ATOM 2375 N N . VAL B 1 13 ? -18.656 38.469 -2.84 1 35.62 13 VAL B N 1
ATOM 2376 C CA . VAL B 1 13 ? -19.75 37.75 -2.189 1 35.62 13 VAL B CA 1
ATOM 2377 C C . VAL B 1 13 ? -19.547 37.781 -0.674 1 35.62 13 VAL B C 1
ATOM 2379 O O . VAL B 1 13 ? -18.578 37.25 -0.155 1 35.62 13 VAL B O 1
ATOM 2382 N N . GLU B 1 14 ? -19.891 38.719 0.078 1 36.31 14 GLU B N 1
ATOM 2383 C CA . GLU B 1 14 ? -20.078 38.75 1.526 1 36.31 14 GLU B CA 1
ATOM 2384 C C . GLU B 1 14 ? -20.797 37.5 2.004 1 36.31 14 GLU B C 1
ATOM 2386 O O . GLU B 1 14 ? -22 37.344 1.775 1 36.31 14 GLU B O 1
ATOM 2391 N N . HIS B 1 15 ? -20.25 36.312 1.92 1 41.19 15 HIS B N 1
ATOM 2392 C CA . HIS B 1 15 ? -20.859 35.156 2.541 1 41.19 15 HIS B CA 1
ATOM 2393 C C . HIS B 1 15 ? -21.328 35.469 3.957 1 41.19 15 HIS B C 1
ATOM 2395 O O . HIS B 1 15 ? -20.594 36.031 4.75 1 41.19 15 HIS B O 1
ATOM 2401 N N . LYS B 1 16 ? -22.562 35.906 4.234 1 45.59 16 LYS B N 1
ATOM 2402 C CA . LYS B 1 16 ? -23.156 36 5.566 1 45.59 16 LYS B CA 1
ATOM 2403 C C . LYS B 1 16 ? -22.578 34.969 6.512 1 45.59 16 LYS B C 1
ATOM 2405 O O . LYS B 1 16 ? -22.703 33.75 6.262 1 45.59 16 LYS B O 1
ATOM 2410 N N . ILE B 1 17 ? -21.766 35.125 7.352 1 51.16 17 ILE B N 1
ATOM 2411 C CA . ILE B 1 17 ? -21.062 34.406 8.414 1 51.16 17 ILE B CA 1
ATOM 2412 C C . ILE B 1 17 ? -22.078 33.75 9.344 1 51.16 17 ILE B C 1
ATOM 2414 O O . ILE B 1 17 ? -23.062 34.406 9.734 1 51.16 17 ILE B O 1
ATOM 2418 N N . GLY B 1 18 ? -22.234 32.562 9.594 1 57.59 18 GLY B N 1
ATOM 2419 C CA . GLY B 1 18 ? -22.953 31.797 10.609 1 57.59 18 GLY B CA 1
ATOM 2420 C C . GLY B 1 18 ? -24.297 31.312 10.133 1 57.59 18 GLY B C 1
ATOM 2421 O O . GLY B 1 18 ? -25.062 30.719 10.906 1 57.59 18 GLY B O 1
ATOM 2422 N N . GLU B 1 19 ? -24.75 31.625 8.953 1 67.56 19 GLU B N 1
ATOM 2423 C CA . GLU B 1 19 ? -26.109 31.172 8.641 1 67.56 19 GLU B CA 1
ATOM 2424 C C . GLU B 1 19 ? -26.109 30.234 7.434 1 67.56 19 GLU B C 1
ATOM 2426 O O . GLU B 1 19 ? -27.172 29.859 6.945 1 67.56 19 GLU B O 1
ATOM 2431 N N . GLU B 1 20 ? -24.812 29.906 7.023 1 86.81 20 GLU B N 1
ATOM 2432 C CA . GLU B 1 20 ? -24.781 29 5.883 1 86.81 20 GLU B CA 1
ATOM 2433 C C . GLU B 1 20 ? -23.812 27.844 6.133 1 86.81 20 GLU B C 1
ATOM 2435 O O . GLU B 1 20 ? -22.766 28.016 6.773 1 86.81 20 GLU B O 1
ATOM 2440 N N . VAL B 1 21 ? -24.172 26.719 5.711 1 92.69 21 VAL B N 1
ATOM 2441 C CA . VAL B 1 21 ? -23.375 25.5 5.836 1 92.69 21 VAL B CA 1
ATOM 2442 C C . VAL B 1 21 ? -22.172 25.562 4.891 1 92.69 21 VAL B C 1
ATOM 2444 O O . VAL B 1 21 ? -22.281 26.094 3.787 1 92.69 21 VAL B O 1
ATOM 2447 N N . LEU B 1 22 ? -21.016 25.125 5.328 1 95.19 22 LEU B N 1
ATOM 2448 C CA . LEU B 1 22 ? -19.859 25.016 4.426 1 95.19 22 LEU B CA 1
ATOM 2449 C C . LEU B 1 22 ? -20.25 24.25 3.158 1 95.19 22 LEU B C 1
ATOM 2451 O O . LEU B 1 22 ? -20.984 23.266 3.221 1 95.19 22 LEU B O 1
ATOM 2455 N N . PRO B 1 23 ? -19.828 24.766 2.023 1 94.5 23 PRO B N 1
ATOM 2456 C CA . PRO B 1 23 ? -20.047 23.984 0.809 1 94.5 23 PRO B CA 1
ATOM 2457 C C . PRO B 1 23 ? -19.484 22.562 0.914 1 94.5 23 PRO B C 1
ATOM 2459 O O . PRO B 1 23 ? -18.359 22.391 1.397 1 94.5 23 PRO B O 1
ATOM 2462 N N . PHE B 1 24 ? -20.344 21.562 0.535 1 95.94 24 PHE B N 1
ATOM 2463 C CA . PHE B 1 24 ? -19.891 20.188 0.666 1 95.94 24 PHE B CA 1
ATOM 2464 C C . PHE B 1 24 ? -20.516 19.312 -0.422 1 95.94 24 PHE B C 1
ATOM 2466 O O . PHE B 1 24 ? -21.438 19.734 -1.119 1 95.94 24 PHE B O 1
ATOM 2473 N N . VAL B 1 25 ? -19.906 18.188 -0.696 1 95.38 25 VAL B N 1
ATOM 2474 C CA . VAL B 1 25 ? -20.484 17.094 -1.479 1 95.38 25 VAL B CA 1
ATOM 2475 C C . VAL B 1 25 ? -20.656 15.859 -0.602 1 95.38 25 VAL B C 1
ATOM 2477 O O . VAL B 1 25 ? -19.859 15.641 0.326 1 95.38 25 VAL B O 1
ATOM 2480 N N . GLU B 1 26 ? -21.656 15.094 -0.885 1 93.25 26 GLU B N 1
ATOM 2481 C CA . GLU B 1 26 ? -21.906 13.891 -0.098 1 93.25 26 GLU B CA 1
ATOM 2482 C C . GLU B 1 26 ? -21 12.75 -0.545 1 93.25 26 GLU B C 1
ATOM 2484 O O . GLU B 1 26 ? -20.734 12.586 -1.739 1 93.25 26 GLU B O 1
ATOM 2489 N N . ASP B 1 27 ? -20.484 12.023 0.423 1 87.38 27 ASP B N 1
ATOM 2490 C CA . ASP B 1 27 ? -19.75 10.812 0.056 1 87.38 27 ASP B CA 1
ATOM 2491 C C . ASP B 1 27 ? -20.703 9.625 -0.081 1 87.38 27 ASP B C 1
ATOM 2493 O O . ASP B 1 27 ? -21.922 9.773 0.005 1 87.38 27 ASP B O 1
ATOM 2497 N N . GLU B 1 28 ? -20.219 8.414 -0.375 1 79.12 28 GLU B N 1
ATOM 2498 C CA . GLU B 1 28 ? -21.031 7.242 -0.675 1 79.12 28 GLU B CA 1
ATOM 2499 C C . GLU B 1 28 ? -21.453 6.512 0.601 1 79.12 28 GLU B C 1
ATOM 2501 O O . GLU B 1 28 ? -22.156 5.512 0.546 1 79.12 28 GLU B O 1
ATOM 2506 N N . TYR B 1 29 ? -21.109 7.105 1.767 1 83.81 29 TYR B N 1
ATOM 2507 C CA . TYR B 1 29 ? -21.312 6.363 3.006 1 83.81 29 TYR B CA 1
ATOM 2508 C C . TYR B 1 29 ? -22.094 7.195 4.02 1 83.81 29 TYR B C 1
ATOM 2510 O O . TYR B 1 29 ? -22.016 6.949 5.223 1 83.81 29 TYR B O 1
ATOM 2518 N N . GLY B 1 30 ? -2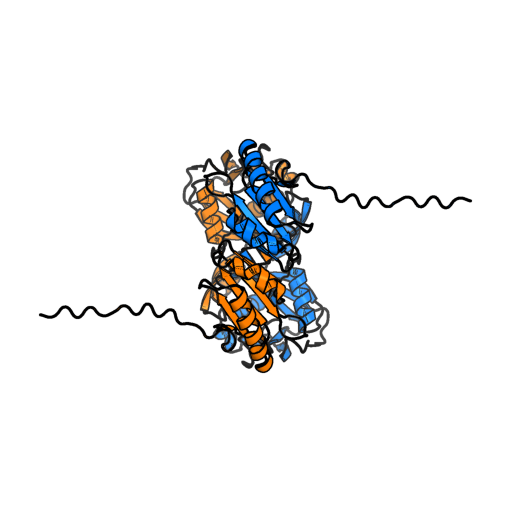2.703 8.258 3.51 1 88.62 30 GLY B N 1
ATOM 2519 C CA . GLY B 1 30 ? -23.516 9.086 4.379 1 88.62 30 GLY B CA 1
ATOM 2520 C C . GLY B 1 30 ? -22.75 10.203 5.047 1 88.62 30 GLY B C 1
ATOM 2521 O O . GLY B 1 30 ? -23.203 10.773 6.043 1 88.62 30 GLY B O 1
ATOM 2522 N N . GLY B 1 31 ? -21.562 10.453 4.531 1 94 31 GLY B N 1
ATOM 2523 C CA . GLY B 1 31 ? -20.734 11.547 5.039 1 94 31 GLY B CA 1
ATOM 2524 C C . GLY B 1 31 ? -20.672 12.727 4.09 1 94 31 GLY B C 1
ATOM 2525 O O . GLY B 1 31 ? -21.422 12.797 3.119 1 94 31 GLY B O 1
ATOM 2526 N N . VAL B 1 32 ? -19.875 13.719 4.531 1 96.81 32 VAL B N 1
ATOM 2527 C CA . VAL B 1 32 ? -19.75 14.922 3.707 1 96.81 32 VAL B CA 1
ATOM 2528 C C . VAL B 1 32 ? -18.266 15.219 3.465 1 96.81 32 VAL B C 1
ATOM 2530 O O . VAL B 1 32 ? -17.422 14.922 4.312 1 96.81 32 VAL B O 1
ATOM 2533 N N . ILE B 1 33 ? -17.953 15.781 2.314 1 96.5 33 ILE B N 1
ATOM 2534 C CA . ILE B 1 33 ? -16.594 16.203 1.936 1 96.5 33 ILE B CA 1
ATOM 2535 C C . ILE B 1 33 ? -16.578 17.719 1.718 1 96.5 33 ILE B C 1
ATOM 2537 O O . ILE B 1 33 ? -17.328 18.25 0.896 1 96.5 33 ILE B O 1
ATOM 2541 N N . VAL B 1 34 ? -15.734 18.359 2.473 1 97.44 34 VAL B N 1
ATOM 2542 C CA . VAL B 1 34 ? -15.57 19.812 2.385 1 97.44 34 VAL B CA 1
ATOM 2543 C C . VAL B 1 34 ? -14.211 20.141 1.784 1 97.44 34 VAL B C 1
ATOM 2545 O O . VAL B 1 34 ? -13.18 19.688 2.281 1 97.44 34 VAL B O 1
ATOM 2548 N N . GLU B 1 35 ? -14.141 20.891 0.769 1 95.81 35 GLU B N 1
ATOM 2549 C CA . GLU B 1 35 ? -12.914 21.391 0.145 1 95.81 35 GLU B CA 1
ATOM 2550 C C . GLU B 1 35 ? -12.734 22.875 0.383 1 95.81 35 GLU B C 1
ATOM 2552 O O . GLU B 1 35 ? -13.562 23.688 -0.049 1 95.81 35 GLU B O 1
ATOM 2557 N N . MET B 1 36 ? -11.68 23.219 1.052 1 94.12 36 MET B N 1
ATOM 2558 C CA . MET B 1 36 ? -11.398 24.641 1.303 1 94.12 36 MET B CA 1
ATOM 2559 C C . MET B 1 36 ? -10.391 25.188 0.293 1 94.12 36 MET B C 1
ATOM 2561 O O . MET B 1 36 ? -9.18 25.078 0.496 1 94.12 36 MET B O 1
ATOM 2565 N N . THR B 1 37 ? -10.812 25.766 -0.715 1 89.75 37 THR B N 1
ATOM 2566 C CA . THR B 1 37 ? -9.922 26.203 -1.783 1 89.75 37 THR B CA 1
ATOM 2567 C C . THR B 1 37 ? -9.789 27.719 -1.789 1 89.75 37 THR B C 1
ATOM 2569 O O . THR B 1 37 ? -8.898 28.266 -2.445 1 89.75 37 THR B O 1
ATOM 2572 N N . THR B 1 38 ? -10.617 28.406 -1.07 1 90.75 38 THR B N 1
ATOM 2573 C CA . THR B 1 38 ? -10.578 29.875 -1.041 1 90.75 38 THR B CA 1
ATOM 2574 C C . THR B 1 38 ? -10.047 30.359 0.301 1 90.75 38 THR B C 1
ATOM 2576 O O . THR B 1 38 ? -10.352 29.797 1.348 1 90.75 38 THR B O 1
ATOM 2579 N N . PRO B 1 39 ? -9.258 31.438 0.17 1 91.69 39 PRO B N 1
ATOM 2580 C CA . PRO B 1 39 ? -8.773 32 1.434 1 91.69 39 PRO B CA 1
ATOM 2581 C C . PRO B 1 39 ? -9.906 32.344 2.402 1 91.69 39 PRO B C 1
ATOM 2583 O O . PRO B 1 39 ? -10.891 32.969 2.014 1 91.69 39 PRO B O 1
ATOM 2586 N N . THR B 1 40 ? -9.82 31.891 3.566 1 91.88 40 THR B N 1
ATOM 2587 C CA . THR B 1 40 ? -10.867 32.031 4.57 1 91.88 40 THR B CA 1
ATOM 2588 C C . THR B 1 40 ? -10.281 32.406 5.918 1 91.88 40 THR B C 1
ATOM 2590 O O . THR B 1 40 ? -9.242 31.891 6.328 1 91.88 40 THR B O 1
ATOM 2593 N N . ASP B 1 41 ? -10.953 33.344 6.461 1 94.69 41 ASP B N 1
ATOM 2594 C CA . ASP B 1 41 ? -10.562 33.75 7.809 1 94.69 41 ASP B CA 1
ATOM 2595 C C . ASP B 1 41 ? -10.875 32.656 8.828 1 94.69 41 ASP B C 1
ATOM 2597 O O . ASP B 1 41 ? -11.977 32.125 8.844 1 94.69 41 ASP B O 1
ATOM 2601 N N . PRO B 1 42 ? -9.953 32.344 9.766 1 96.31 42 PRO B N 1
ATOM 2602 C CA . PRO B 1 42 ? -10.133 31.25 10.703 1 96.31 42 PRO B CA 1
ATOM 2603 C C . PRO B 1 42 ? -11.359 31.438 11.602 1 96.31 42 PRO B C 1
ATOM 2605 O O . PRO B 1 42 ? -12.062 30.453 11.891 1 96.31 42 PRO B O 1
ATOM 2608 N N . LYS B 1 43 ? -11.586 32.656 12.031 1 95.31 43 LYS B N 1
ATOM 2609 C CA . LYS B 1 43 ? -12.734 32.875 12.898 1 95.31 43 LYS B CA 1
ATOM 2610 C C . LYS B 1 43 ? -14.047 32.656 12.156 1 95.31 43 LYS B C 1
ATOM 2612 O O . LYS B 1 43 ? -14.961 32 12.688 1 95.31 43 LYS B O 1
ATOM 2617 N N . CYS B 1 44 ? -14.086 33.125 10.969 1 94.69 44 CYS B N 1
ATOM 2618 C CA . CYS B 1 44 ? -15.258 32.906 10.133 1 94.69 44 CYS B CA 1
ATOM 2619 C C . CYS B 1 44 ? -15.438 31.422 9.836 1 94.69 44 CYS B C 1
ATOM 2621 O O . CYS B 1 44 ? -16.562 30.906 9.8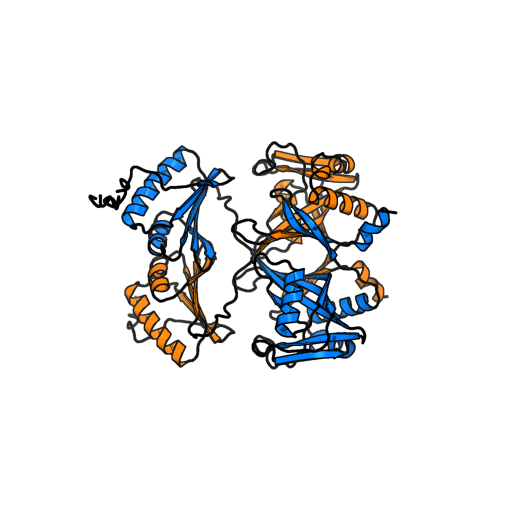75 1 94.69 44 CYS B O 1
ATOM 2623 N N . PHE B 1 45 ? -14.359 30.844 9.594 1 96.44 45 PHE B N 1
ATOM 2624 C CA . PHE B 1 45 ? -14.359 29.406 9.312 1 96.44 45 PHE B CA 1
ATOM 2625 C C . PHE B 1 45 ? -14.953 28.625 10.477 1 96.44 45 PHE B C 1
ATOM 2627 O O . PHE B 1 45 ? -15.828 27.781 10.281 1 96.44 45 PHE B O 1
ATOM 2634 N N . VAL B 1 46 ? -14.5 28.844 11.68 1 97.06 46 VAL B N 1
ATOM 2635 C CA . VAL B 1 46 ? -14.93 28.109 12.859 1 97.06 46 VAL B CA 1
ATOM 2636 C C . VAL B 1 46 ? -16.422 28.312 13.078 1 97.06 46 VAL B C 1
ATOM 2638 O O . VAL B 1 46 ? -17.156 27.359 13.367 1 97.06 46 VAL B O 1
ATOM 2641 N N . ALA B 1 47 ? -16.891 29.547 12.898 1 95.75 47 ALA B N 1
ATOM 2642 C CA . ALA B 1 47 ? -18.312 29.859 13.07 1 95.75 47 ALA B CA 1
ATOM 2643 C C . ALA B 1 47 ? -19.156 29.062 12.078 1 95.75 47 ALA B C 1
ATOM 2645 O O . ALA B 1 47 ? -20.156 28.453 12.453 1 95.75 47 ALA B O 1
ATOM 2646 N N . THR B 1 48 ? -18.734 29.078 10.906 1 95.88 48 THR B N 1
ATOM 2647 C CA . THR B 1 48 ? -19.469 28.375 9.859 1 95.88 48 THR B CA 1
ATOM 2648 C C . THR B 1 48 ? -19.391 26.859 10.07 1 95.88 48 THR B C 1
ATOM 2650 O O . THR B 1 48 ? -20.359 26.156 9.836 1 95.88 48 THR B O 1
ATOM 2653 N N . LEU B 1 49 ? -18.266 26.391 10.492 1 97.06 49 LEU B N 1
ATOM 2654 C CA . LEU B 1 49 ? -18.062 24.969 10.758 1 97.06 49 LEU B CA 1
ATOM 2655 C C . LEU B 1 49 ? -19 24.469 11.852 1 97.06 49 LEU B C 1
ATOM 2657 O O . LEU B 1 49 ? -19.641 23.422 11.703 1 97.06 49 LEU B O 1
ATOM 2661 N N . ARG B 1 50 ? -19.109 25.234 12.891 1 96.69 50 ARG B N 1
ATOM 2662 C CA . ARG B 1 50 ? -19.969 24.859 14 1 96.69 50 ARG B CA 1
ATOM 2663 C C . ARG B 1 50 ? -21.438 24.812 13.555 1 96.69 50 ARG B C 1
ATOM 2665 O O . ARG B 1 50 ? -22.172 23.906 13.938 1 96.69 50 ARG B O 1
ATOM 2672 N N . TYR B 1 51 ? -21.797 25.797 12.82 1 96.38 51 TYR B N 1
ATOM 2673 C CA . TYR B 1 51 ? -23.141 25.781 12.25 1 96.38 51 TYR B CA 1
ATOM 2674 C C . TYR B 1 51 ? -23.328 24.547 11.375 1 96.38 51 TYR B C 1
ATOM 2676 O O . TYR B 1 51 ? -24.359 23.875 11.461 1 96.38 51 TYR B O 1
ATOM 2684 N N . SER B 1 52 ? -22.391 24.188 10.555 1 97.38 52 SER B N 1
ATOM 2685 C CA . SER B 1 52 ? -22.453 23.031 9.672 1 97.38 52 SER B CA 1
ATOM 2686 C C . SER B 1 52 ? -22.594 21.734 10.469 1 97.38 52 SER B C 1
ATOM 2688 O O . SER B 1 52 ? -23.359 20.844 10.094 1 97.38 52 SER B O 1
ATOM 2690 N N . PHE B 1 53 ? -21.875 21.656 11.578 1 96.44 53 PHE B N 1
ATOM 2691 C CA . PHE B 1 53 ? -21.953 20.469 12.43 1 96.44 53 PHE B CA 1
ATOM 2692 C C . PHE B 1 53 ? -23.375 20.25 12.93 1 96.44 53 PHE B C 1
ATOM 2694 O O . PHE B 1 53 ? -23.859 19.109 12.945 1 96.44 53 PHE B O 1
ATOM 2701 N N . THR B 1 54 ? -23.984 21.312 13.336 1 95.88 54 THR B N 1
ATOM 2702 C CA . THR B 1 54 ? -25.344 21.219 13.828 1 95.88 54 THR B CA 1
ATOM 2703 C C . THR B 1 54 ? -26.281 20.703 12.734 1 95.88 54 THR B C 1
ATOM 2705 O O . THR B 1 54 ? -27.109 19.828 12.984 1 95.88 54 THR B O 1
ATOM 2708 N N . GLN B 1 55 ? -26.109 21.203 11.586 1 96.5 55 GLN B N 1
ATOM 2709 C CA . GLN B 1 55 ? -26.953 20.797 10.461 1 96.5 55 GLN B CA 1
ATOM 2710 C C . GLN B 1 55 ? -26.672 19.344 10.07 1 96.5 55 GLN B C 1
ATOM 2712 O O . GLN B 1 55 ? -27.609 18.562 9.867 1 96.5 55 GLN B O 1
ATOM 2717 N N . TRP B 1 56 ? -25.453 18.953 9.969 1 97.12 56 TRP B N 1
ATOM 2718 C CA . TRP B 1 56 ? -25.078 17.594 9.562 1 97.12 56 TRP B CA 1
ATOM 2719 C C . TRP B 1 56 ? -25.531 16.562 10.594 1 97.12 56 TRP B C 1
ATOM 2721 O O . TRP B 1 56 ? -25.984 15.477 10.242 1 97.12 56 TRP B O 1
ATOM 2731 N N . ARG B 1 57 ? -25.453 16.969 11.828 1 95.88 57 ARG B N 1
ATOM 2732 C CA . ARG B 1 57 ? -25.938 16.094 12.891 1 95.88 57 ARG B CA 1
ATOM 2733 C C . ARG B 1 57 ? -27.438 15.859 12.758 1 95.88 57 ARG B C 1
ATOM 2735 O O . ARG B 1 57 ? -27.906 14.727 12.859 1 95.88 57 ARG B O 1
ATOM 2742 N N . SER B 1 58 ? -28.156 16.891 12.531 1 95.81 58 SER B N 1
ATOM 2743 C CA . SER B 1 58 ? -29.609 16.797 12.398 1 95.81 58 SER B CA 1
ATOM 2744 C C . SER B 1 58 ? -30 15.969 11.18 1 95.81 58 SER B C 1
ATOM 2746 O O . SER B 1 58 ? -31.047 15.32 11.172 1 95.81 58 SER B O 1
ATOM 2748 N N . GLN B 1 59 ? -29.156 15.93 10.164 1 96 59 GLN B N 1
ATOM 2749 C CA . GLN B 1 59 ? -29.422 15.211 8.922 1 96 59 GLN B CA 1
ATOM 2750 C C . GLN B 1 59 ? -28.922 13.773 9 1 96 59 GLN B C 1
ATOM 2752 O O . GLN B 1 59 ? -29.047 13.016 8.039 1 96 59 GLN B O 1
ATOM 2757 N N . GLY B 1 60 ? -28.203 13.516 10.086 1 95 60 GLY B N 1
ATOM 2758 C CA . GLY B 1 60 ? -27.75 12.148 10.297 1 95 60 GLY B CA 1
ATOM 2759 C C . GLY B 1 60 ? -26.484 11.82 9.539 1 95 60 GLY B C 1
ATOM 2760 O O . GLY B 1 60 ? -26.219 10.656 9.219 1 95 60 GLY B O 1
ATOM 2761 N N . LYS B 1 61 ? -25.766 12.859 9.219 1 95.88 61 LYS B N 1
ATOM 2762 C CA . LYS B 1 61 ? -24.484 12.625 8.562 1 95.88 61 LYS B CA 1
ATOM 2763 C C . LYS B 1 61 ? -23.484 11.969 9.508 1 95.88 61 LYS B C 1
ATOM 2765 O O . LYS B 1 61 ? -23.547 12.172 10.727 1 95.88 61 LYS B O 1
ATOM 2770 N N . LYS B 1 62 ? -22.531 11.234 8.961 1 94.5 62 LYS B N 1
ATOM 2771 C CA . LYS B 1 62 ? -21.609 10.453 9.781 1 94.5 62 LYS B CA 1
ATOM 2772 C C . LYS B 1 62 ? -20.203 11.055 9.75 1 94.5 62 LYS B C 1
ATOM 2774 O O . LYS B 1 62 ? -19.828 11.836 10.633 1 94.5 62 LYS B O 1
ATOM 2779 N N . GLY B 1 63 ? -19.5 10.805 8.688 1 96.06 63 GLY B N 1
ATOM 2780 C CA . GLY B 1 63 ? -18.125 11.297 8.578 1 96.06 63 GLY B CA 1
ATOM 2781 C C . GLY B 1 63 ? -18.031 12.617 7.848 1 96.06 63 GLY B C 1
ATOM 2782 O O . GLY B 1 63 ? -18.734 12.844 6.863 1 96.06 63 GLY B O 1
ATOM 2783 N N . VAL B 1 64 ? -17.172 13.523 8.391 1 97.81 64 VAL B N 1
ATOM 2784 C CA . VAL B 1 64 ? -16.859 14.781 7.727 1 97.81 64 VAL B CA 1
ATOM 2785 C C . VAL B 1 64 ? -15.406 14.797 7.281 1 97.81 64 VAL B C 1
ATOM 2787 O O . VAL B 1 64 ? -14.492 14.703 8.109 1 97.81 64 VAL B O 1
ATOM 2790 N N . TRP B 1 65 ? -15.195 14.906 6.012 1 97.38 65 TRP B N 1
ATOM 2791 C CA . TRP B 1 65 ? -13.867 15.07 5.434 1 97.38 65 TRP B CA 1
ATOM 2792 C C . TRP B 1 65 ? -13.562 16.531 5.168 1 97.38 65 TRP B C 1
ATOM 2794 O O . TRP B 1 65 ? -14.375 17.25 4.578 1 97.38 65 TRP B O 1
ATOM 2804 N N . LEU B 1 66 ? -12.453 16.969 5.629 1 98.19 66 LEU B N 1
ATOM 2805 C CA . LEU B 1 66 ? -12.016 18.344 5.395 1 98.19 66 LEU B CA 1
ATOM 2806 C C . LEU B 1 66 ? -10.672 18.359 4.664 1 98.19 66 LEU B C 1
ATOM 2808 O O . LEU B 1 66 ? -9.641 18 5.234 1 98.19 66 LEU B O 1
ATOM 2812 N N . ASN B 1 67 ? -10.688 18.766 3.438 1 97.31 67 ASN B N 1
ATOM 2813 C CA . ASN B 1 67 ? -9.492 18.859 2.607 1 97.31 67 ASN B CA 1
ATOM 2814 C C . ASN B 1 67 ? -8.914 20.281 2.629 1 97.31 67 ASN B C 1
ATOM 2816 O O . ASN B 1 67 ? -9.562 21.234 2.184 1 97.31 67 ASN B O 1
ATOM 2820 N N . LEU B 1 68 ? -7.719 20.406 3.098 1 97.94 68 LEU B N 1
ATOM 2821 C CA . LEU B 1 68 ? -7.07 21.703 3.236 1 97.94 68 LEU B CA 1
ATOM 2822 C C . LEU B 1 68 ? -5.793 21.766 2.404 1 97.94 68 LEU B C 1
ATOM 2824 O O . LEU B 1 68 ? -4.789 21.141 2.754 1 97.94 68 LEU B O 1
ATOM 2828 N N . PRO B 1 69 ? -5.801 22.516 1.329 1 96.94 69 PRO B N 1
ATOM 2829 C CA . PRO B 1 69 ? -4.543 22.734 0.605 1 96.94 69 PRO B CA 1
ATOM 2830 C C . PRO B 1 69 ? -3.5 23.469 1.443 1 96.94 69 PRO B C 1
ATOM 2832 O O . PRO B 1 69 ? -3.834 24.062 2.475 1 96.94 69 PRO B O 1
ATOM 2835 N N . LEU B 1 70 ? -2.307 23.359 0.929 1 96.25 70 LEU B N 1
ATOM 2836 C CA . LEU B 1 70 ? -1.194 24.016 1.612 1 96.25 70 LEU B CA 1
ATOM 2837 C C . LEU B 1 70 ? -1.472 25.5 1.805 1 96.25 70 LEU B C 1
ATOM 2839 O O . LEU B 1 70 ? -1.078 26.078 2.816 1 96.25 70 LEU B O 1
ATOM 2843 N N . SER B 1 71 ? -2.17 26.156 0.954 1 95.5 71 SER B N 1
ATOM 2844 C CA . SER B 1 71 ? -2.49 27.578 0.997 1 95.5 71 SER B CA 1
ATOM 2845 C C . SER B 1 71 ? -3.475 27.891 2.119 1 95.5 71 SER B C 1
ATOM 2847 O O . SER B 1 71 ? -3.633 29.047 2.51 1 95.5 71 SER B O 1
ATOM 2849 N N . GLN B 1 72 ? -4.168 26.875 2.574 1 96.81 72 GLN B N 1
ATOM 2850 C CA . GLN B 1 72 ? -5.137 27.062 3.648 1 96.81 72 GLN B CA 1
ATOM 2851 C C . GLN B 1 72 ? -4.637 26.453 4.957 1 96.81 72 GLN B C 1
ATOM 2853 O O . GLN B 1 72 ? -5.426 25.969 5.762 1 96.81 72 GLN B O 1
ATOM 2858 N N . VAL B 1 73 ? -3.342 26.438 5.094 1 97.75 73 VAL B N 1
ATOM 2859 C CA . VAL B 1 73 ? -2.715 25.828 6.262 1 97.75 73 VAL B CA 1
ATOM 2860 C C . VAL B 1 73 ? -3.186 26.531 7.531 1 97.75 73 VAL B C 1
ATOM 2862 O O . VAL B 1 73 ? -3.209 25.938 8.609 1 97.75 73 VAL B O 1
ATOM 2865 N N . ASN B 1 74 ? -3.65 27.797 7.48 1 97.31 74 ASN B N 1
ATOM 2866 C CA . ASN B 1 74 ? -4.098 28.578 8.633 1 97.31 74 ASN B CA 1
ATOM 2867 C C . ASN B 1 74 ? -5.363 28 9.242 1 97.31 74 ASN B C 1
ATOM 2869 O O . ASN B 1 74 ? -5.73 28.344 10.367 1 97.31 74 ASN B O 1
ATOM 2873 N N . LEU B 1 75 ? -6.031 27.094 8.578 1 98 75 LEU B N 1
ATOM 2874 C CA . LEU B 1 75 ? -7.285 26.531 9.055 1 98 75 LEU B CA 1
ATOM 2875 C C . LEU B 1 75 ? -7.043 25.203 9.781 1 98 75 LEU B C 1
ATOM 2877 O O . LEU B 1 75 ? -7.957 24.656 10.398 1 98 75 LEU B O 1
ATOM 2881 N N . VAL B 1 76 ? -5.82 24.641 9.719 1 98.5 76 VAL B N 1
ATOM 2882 C CA . VAL B 1 76 ? -5.52 23.328 10.273 1 98.5 76 VAL B CA 1
ATOM 2883 C C . VAL B 1 76 ? -5.719 23.344 11.789 1 98.5 76 VAL B C 1
ATOM 2885 O O . VAL B 1 76 ? -6.461 22.531 12.328 1 98.5 76 VAL B O 1
ATOM 2888 N N . GLU B 1 77 ? -5.094 24.328 12.45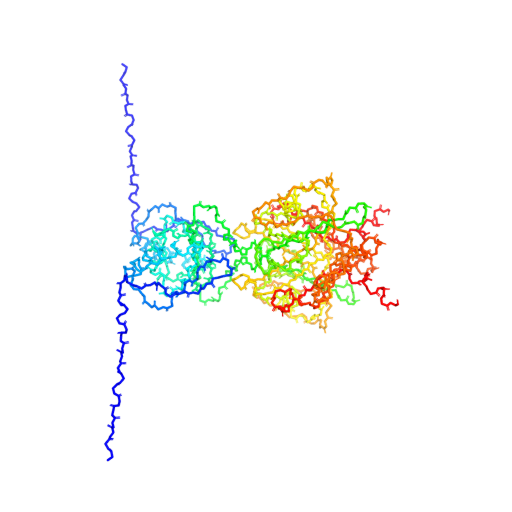3 1 97.94 77 GLU B N 1
ATOM 2889 C CA . GLU B 1 77 ? -5.188 24.391 13.914 1 97.94 77 GLU B CA 1
ATOM 2890 C C . GLU B 1 77 ? -6.625 24.625 14.367 1 97.94 77 GLU B C 1
ATOM 2892 O O . GLU B 1 77 ? -7.137 23.906 15.227 1 97.94 77 GLU B O 1
ATOM 2897 N N . PRO B 1 78 ? -7.367 25.578 13.789 1 98.12 78 PRO B N 1
ATOM 2898 C CA . PRO B 1 78 ? -8.766 25.781 14.172 1 98.12 78 PRO B CA 1
ATOM 2899 C C . PRO B 1 78 ? -9.609 24.516 13.977 1 98.12 78 PRO B C 1
ATOM 2901 O O . PRO B 1 78 ? -10.477 24.219 14.797 1 98.12 78 PRO B O 1
ATOM 2904 N N . ALA B 1 79 ? -9.406 23.797 12.906 1 98.31 79 ALA B N 1
ATOM 2905 C CA . ALA B 1 79 ? -10.172 22.594 12.633 1 98.31 79 ALA B CA 1
ATOM 2906 C C . ALA B 1 79 ? -9.906 21.516 13.695 1 98.31 79 ALA B C 1
ATOM 2908 O O . ALA B 1 79 ? -10.844 20.891 14.195 1 98.31 79 ALA B O 1
ATOM 2909 N N . VAL B 1 80 ? -8.664 21.328 13.977 1 98.06 80 VAL B N 1
ATOM 2910 C CA . VAL B 1 80 ? -8.273 20.312 14.961 1 98.06 80 VAL B CA 1
ATOM 2911 C C . VAL B 1 80 ? -8.875 20.672 16.328 1 98.06 80 VAL B C 1
ATOM 2913 O O . VAL B 1 80 ? -9.352 19.797 17.047 1 98.06 80 VAL B O 1
ATOM 2916 N N . LYS B 1 81 ? -8.844 21.938 16.656 1 97 81 LYS B N 1
ATOM 2917 C CA . LYS B 1 81 ? -9.406 22.391 17.922 1 97 81 LYS B CA 1
ATOM 2918 C C . LYS B 1 81 ? -10.906 22.156 17.984 1 97 81 LYS B C 1
ATOM 2920 O O . LYS B 1 81 ? -11.484 22.047 19.062 1 97 81 LYS B O 1
ATOM 2925 N N . GLU B 1 82 ? -11.531 22.047 16.812 1 97.31 82 GLU B N 1
ATOM 2926 C CA . GLU B 1 82 ? -12.969 21.766 16.766 1 97.31 82 GLU B CA 1
ATOM 2927 C C . GLU B 1 82 ? -13.242 20.266 16.75 1 97.31 82 GLU B C 1
ATOM 2929 O O . GLU B 1 82 ? -14.391 19.844 16.672 1 97.31 82 GLU B O 1
ATOM 2934 N N . GLY B 1 83 ? -12.211 19.469 16.719 1 96.5 83 GLY B N 1
ATOM 2935 C CA . GLY B 1 83 ? -12.438 18.047 16.922 1 96.5 83 GLY B CA 1
ATOM 2936 C C . GLY B 1 83 ? -11.938 17.188 15.766 1 96.5 83 GLY B C 1
ATOM 2937 O O . GLY B 1 83 ? -11.984 15.961 15.828 1 96.5 83 GLY B O 1
ATOM 2938 N N . PHE B 1 84 ? -11.43 17.828 14.766 1 98.06 84 PHE B N 1
ATOM 2939 C CA . PHE B 1 84 ? -10.883 17.062 13.648 1 98.06 84 PHE B CA 1
ATOM 2940 C C . PHE B 1 84 ? -9.586 16.375 14.047 1 98.06 84 PHE B C 1
ATOM 2942 O O . PHE B 1 84 ? -8.844 16.875 14.891 1 98.06 84 PHE B O 1
ATOM 2949 N N . ARG B 1 85 ? -9.312 15.273 13.398 1 97.12 85 ARG B N 1
ATOM 2950 C CA . ARG B 1 85 ? -8.008 14.609 13.469 1 97.12 85 ARG B CA 1
ATOM 2951 C C . ARG B 1 85 ? -7.402 14.461 12.078 1 97.12 85 ARG B C 1
ATOM 2953 O O . ARG B 1 85 ? -8.094 14.617 11.07 1 97.12 85 ARG B O 1
ATOM 2960 N N . TYR B 1 86 ? -6.125 14.203 12.078 1 97.88 86 TYR B N 1
ATOM 2961 C CA . TYR B 1 86 ? -5.461 13.953 10.805 1 97.88 86 TYR B CA 1
ATOM 2962 C C . TYR B 1 86 ? -5.941 12.641 10.188 1 97.88 86 TYR B C 1
ATOM 2964 O O . TYR B 1 86 ? -6.227 11.68 10.906 1 97.88 86 TYR B O 1
ATOM 2972 N N . HIS B 1 87 ? -6.043 12.602 8.945 1 96.38 87 HIS B N 1
ATOM 2973 C CA . HIS B 1 87 ? -6.27 11.344 8.242 1 96.38 87 HIS B CA 1
ATOM 2974 C C . HIS B 1 87 ? -5.066 10.961 7.391 1 96.38 87 HIS B C 1
ATOM 2976 O O . HIS B 1 87 ? -4.449 9.922 7.613 1 96.38 87 HIS B O 1
ATOM 2982 N N . HIS B 1 88 ? -4.766 11.734 6.43 1 95.56 88 HIS B N 1
ATOM 2983 C CA . HIS B 1 88 ? -3.582 11.562 5.59 1 95.56 88 HIS B CA 1
ATOM 2984 C C . HIS B 1 88 ? -3.145 12.898 4.988 1 95.56 88 HIS B C 1
ATOM 2986 O O . HIS B 1 88 ? -3.877 13.883 5.059 1 95.56 88 HIS B O 1
ATOM 2992 N N . ALA B 1 89 ? -1.94 12.883 4.457 1 96.5 89 ALA B N 1
ATOM 2993 C CA . ALA B 1 89 ? -1.445 14.086 3.789 1 96.5 89 ALA B CA 1
ATOM 2994 C C . ALA B 1 89 ? -0.698 13.734 2.506 1 96.5 89 ALA B C 1
ATOM 2996 O O . ALA B 1 89 ? -0.127 12.648 2.391 1 96.5 89 ALA B O 1
ATOM 2997 N N . GLU B 1 90 ? -0.795 14.586 1.603 1 93.44 90 GLU B N 1
ATOM 2998 C CA . GLU B 1 90 ? 0.022 14.664 0.395 1 93.44 90 GLU B CA 1
ATOM 2999 C C . GLU B 1 90 ? 0.826 15.961 0.351 1 93.44 90 GLU B C 1
ATOM 3001 O O . GLU B 1 90 ? 0.572 16.875 1.13 1 93.44 90 GLU B O 1
ATOM 3006 N N . PRO B 1 91 ? 1.747 16.031 -0.517 1 92.75 91 PRO B N 1
ATOM 3007 C CA . PRO B 1 91 ? 2.611 17.219 -0.505 1 92.75 91 PRO B CA 1
ATOM 3008 C C . PRO B 1 91 ? 1.826 18.516 -0.613 1 92.75 91 PRO B C 1
ATOM 3010 O O . PRO B 1 91 ? 2.262 19.547 -0.094 1 92.75 91 PRO B O 1
ATOM 3013 N N . THR B 1 92 ? 0.63 18.469 -1.14 1 94.12 92 THR B N 1
ATOM 3014 C CA . THR B 1 92 ? -0.028 19.719 -1.462 1 94.12 92 THR B CA 1
ATOM 3015 C C . THR B 1 92 ? -1.28 19.922 -0.611 1 94.12 92 THR B C 1
ATOM 3017 O O . THR B 1 92 ? -1.906 20.984 -0.645 1 94.12 92 THR B O 1
ATOM 3020 N N . TYR B 1 93 ? -1.633 18.875 0.1 1 96.19 93 TYR B N 1
ATOM 3021 C CA . TYR B 1 93 ? -2.834 19.062 0.904 1 96.19 93 TYR B CA 1
ATOM 3022 C C . TYR B 1 93 ? -2.826 18.141 2.121 1 96.19 93 TYR B C 1
ATOM 3024 O O . TYR B 1 93 ? -2.082 17.156 2.16 1 96.19 93 TYR B O 1
ATOM 3032 N N . LEU B 1 94 ? -3.613 18.5 3.066 1 97.88 94 LEU B N 1
ATOM 3033 C CA . LEU B 1 94 ? -3.865 17.75 4.289 1 97.88 94 LEU B CA 1
ATOM 3034 C C . LEU B 1 94 ? -5.348 17.406 4.426 1 97.88 94 LEU B C 1
ATOM 3036 O O . LEU B 1 94 ? -6.203 18.281 4.293 1 97.88 94 LEU B O 1
ATOM 3040 N N . MET B 1 95 ? -5.602 16.125 4.594 1 97.81 95 MET B N 1
ATOM 3041 C CA . MET B 1 95 ? -6.969 15.672 4.812 1 97.81 95 MET B CA 1
ATOM 3042 C C . MET B 1 95 ? -7.234 15.445 6.297 1 97.81 95 MET B C 1
ATOM 3044 O O . MET B 1 95 ? -6.508 14.695 6.953 1 97.81 95 MET B O 1
ATOM 3048 N N . LEU B 1 96 ? -8.242 16.094 6.797 1 98.31 96 LEU B N 1
ATOM 3049 C CA . LEU B 1 96 ? -8.711 15.891 8.164 1 98.31 96 LEU B CA 1
ATOM 3050 C C . LEU B 1 96 ? -10.062 15.188 8.172 1 98.31 96 LEU B C 1
ATOM 3052 O O . LEU B 1 96 ? -10.805 15.234 7.18 1 98.31 96 LEU B O 1
ATOM 3056 N N . VAL B 1 97 ? -10.359 14.531 9.344 1 97.88 97 VAL B N 1
ATOM 3057 C CA . VAL B 1 97 ? -11.648 13.852 9.43 1 97.88 97 VAL B CA 1
ATOM 3058 C C . VAL B 1 97 ? -12.258 14.078 10.812 1 97.88 97 VAL B C 1
ATOM 3060 O O . VAL B 1 97 ? -11.531 14.273 11.789 1 97.88 97 VAL B O 1
ATOM 3063 N N . TYR B 1 98 ? -13.555 14.117 10.805 1 97.81 98 TYR B N 1
ATOM 3064 C CA . TYR B 1 98 ? -14.367 14.172 12.016 1 97.81 98 TYR B CA 1
ATOM 3065 C C . TYR B 1 98 ? -15.531 13.188 11.938 1 97.81 98 TYR B C 1
ATOM 3067 O O . TYR B 1 98 ? -16.219 13.109 10.914 1 97.81 98 TYR B O 1
ATOM 3075 N N . TRP B 1 99 ? -15.688 12.336 12.945 1 97.31 99 TRP B N 1
ATOM 3076 C CA . TRP B 1 99 ? -16.797 11.383 13.031 1 97.31 99 TRP B CA 1
ATOM 3077 C C . TRP B 1 99 ? -17.875 11.898 13.969 1 97.31 99 TRP B C 1
ATOM 3079 O O . TRP B 1 99 ? -17.641 12.039 15.172 1 97.31 99 TRP B O 1
ATOM 3089 N N . ILE B 1 100 ? -19.047 12.156 13.523 1 96.06 100 ILE B N 1
ATOM 3090 C CA . ILE B 1 100 ? -20.094 12.859 14.25 1 96.06 100 ILE B CA 1
ATOM 3091 C C . ILE B 1 100 ? -20.734 11.922 15.273 1 96.06 100 ILE B C 1
ATOM 3093 O O . ILE B 1 100 ? -20.906 12.281 16.438 1 96.06 100 ILE B O 1
ATOM 3097 N N . PRO B 1 101 ? -21.047 10.68 14.852 1 93.94 101 PRO B N 1
ATOM 3098 C CA . PRO B 1 101 ? -21.75 9.805 15.797 1 93.94 101 PRO B CA 1
ATOM 3099 C C . PRO B 1 101 ? -20.875 9.398 16.969 1 93.94 101 PRO B C 1
ATOM 3101 O O . PRO B 1 101 ? -19.641 9.492 16.906 1 93.94 101 PRO B O 1
ATOM 3104 N N . GLU B 1 102 ? -21.469 8.883 17.938 1 91.31 102 GLU B N 1
ATOM 3105 C CA . GLU B 1 102 ? -20.766 8.414 19.109 1 91.31 102 GLU B CA 1
ATOM 3106 C C . GLU B 1 102 ? -20.203 7.008 18.891 1 91.31 102 GLU B C 1
ATOM 3108 O O . GLU B 1 102 ? -19.281 6.582 19.594 1 91.31 102 GLU B O 1
ATOM 3113 N N . SER B 1 103 ? -20.766 6.375 17.891 1 87.94 103 SER B N 1
ATOM 3114 C CA . SER B 1 103 ? -20.312 5.027 17.578 1 87.94 103 SER B CA 1
ATOM 3115 C C . SER B 1 103 ? -18.891 5.047 17.016 1 87.94 103 SER B C 1
ATOM 3117 O O . SER B 1 103 ? -18.359 6.109 16.688 1 87.94 103 SER B O 1
ATOM 3119 N N . GLU B 1 104 ? -18.328 3.975 16.969 1 87.94 104 GLU B N 1
ATOM 3120 C CA . GLU B 1 104 ? -16.969 3.855 16.422 1 87.94 104 GLU B CA 1
ATOM 3121 C C . GLU B 1 104 ? -16.922 4.273 14.953 1 87.94 104 GLU B C 1
ATOM 3123 O O . GLU B 1 104 ? -17.828 3.938 14.18 1 87.94 104 GLU B O 1
ATOM 3128 N N . SER B 1 105 ? -15.867 4.949 14.672 1 90.5 105 SER B N 1
ATOM 3129 C CA . SER B 1 105 ? -15.711 5.457 13.312 1 90.5 105 SER B CA 1
ATOM 3130 C C . SER B 1 105 ? -15.469 4.32 12.328 1 90.5 105 SER B C 1
ATOM 3132 O O . SER B 1 105 ? -14.719 3.387 12.617 1 90.5 105 SER B O 1
ATOM 3134 N N . THR B 1 106 ? -16.047 4.41 11.133 1 84.38 106 THR B N 1
ATOM 3135 C CA . THR B 1 106 ? -15.844 3.438 10.062 1 84.38 106 THR B CA 1
ATOM 3136 C C . THR B 1 106 ? -15.086 4.066 8.898 1 84.38 106 THR B C 1
ATOM 3138 O O . THR B 1 106 ? -15.078 3.523 7.793 1 84.38 106 THR B O 1
ATOM 3141 N N . ILE B 1 107 ? -14.508 5.254 9.211 1 88.56 107 ILE B N 1
ATOM 3142 C CA . ILE B 1 107 ? -13.711 5.918 8.188 1 88.56 107 ILE B CA 1
ATOM 3143 C C . ILE B 1 107 ? -12.539 5.02 7.785 1 88.56 107 ILE B C 1
ATOM 3145 O O . ILE B 1 107 ? -11.797 4.543 8.648 1 88.56 107 ILE B O 1
ATOM 3149 N N . PRO B 1 108 ? -12.445 4.801 6.547 1 85.75 108 PRO B N 1
ATOM 3150 C CA . PRO B 1 108 ? -11.367 3.902 6.121 1 85.75 108 PRO B CA 1
ATOM 3151 C C . PRO B 1 108 ? -9.977 4.508 6.332 1 85.75 108 PRO B C 1
ATOM 3153 O O . PRO B 1 108 ? -9.812 5.723 6.223 1 85.75 108 PRO B O 1
ATOM 3156 N N . LEU B 1 109 ? -9.07 3.662 6.562 1 86.69 109 LEU B N 1
ATOM 3157 C CA . LEU B 1 109 ? -7.684 4.098 6.691 1 86.69 109 LEU B CA 1
ATOM 3158 C C . LEU B 1 109 ? -7.066 4.367 5.32 1 86.69 109 LEU B C 1
ATOM 3160 O O . LEU B 1 109 ? -7.617 3.953 4.297 1 86.69 109 LEU B O 1
ATOM 3164 N N . ASN B 1 110 ? -6.012 5.18 5.34 1 89.19 110 ASN B N 1
ATOM 3165 C CA . ASN B 1 110 ? -5.285 5.457 4.105 1 89.19 110 ASN B CA 1
ATOM 3166 C C . ASN B 1 110 ? -4.406 4.277 3.695 1 89.19 110 ASN B C 1
ATOM 3168 O O . ASN B 1 110 ? -4.516 3.189 4.262 1 89.19 110 ASN B O 1
ATOM 3172 N N . ALA B 1 111 ? -3.561 4.453 2.607 1 90.38 111 ALA B N 1
ATOM 3173 C CA . ALA B 1 111 ? -2.66 3.418 2.109 1 90.38 111 ALA B CA 1
ATOM 3174 C C . ALA B 1 111 ? -1.797 2.854 3.234 1 90.38 111 ALA B C 1
ATOM 3176 O O . ALA B 1 111 ? -1.302 3.602 4.078 1 90.38 111 ALA B O 1
ATOM 3177 N N . SER B 1 112 ? -1.624 1.589 3.191 1 91.69 112 SER B N 1
ATOM 3178 C CA . SER B 1 112 ? -0.924 0.889 4.266 1 91.69 112 SER B CA 1
ATOM 3179 C C . SER B 1 112 ? 0.406 0.322 3.777 1 91.69 112 SER B C 1
ATOM 3181 O O . SER B 1 112 ? 1.273 -0.02 4.586 1 91.69 112 SER B O 1
ATOM 3183 N N . HIS B 1 113 ? 0.578 0.258 2.473 1 93.69 113 HIS B N 1
ATOM 3184 C CA . HIS B 1 113 ? 1.72 -0.489 1.959 1 93.69 113 HIS B CA 1
ATOM 3185 C C . HIS B 1 113 ? 2.504 0.333 0.942 1 93.69 113 HIS B C 1
ATOM 3187 O O . HIS B 1 113 ? 1.913 1.038 0.12 1 93.69 113 HIS B O 1
ATOM 3193 N N . ARG B 1 114 ? 3.777 0.213 1.067 1 93.19 114 ARG B N 1
ATOM 3194 C CA . ARG B 1 114 ? 4.66 0.539 -0.047 1 93.19 114 ARG B CA 1
ATOM 3195 C C . ARG B 1 114 ? 4.871 -0.671 -0.951 1 93.19 114 ARG B C 1
ATOM 3197 O O . ARG B 1 114 ? 4.887 -1.81 -0.479 1 93.19 114 ARG B O 1
ATOM 3204 N N . VAL B 1 115 ? 4.969 -0.428 -2.186 1 95.06 115 VAL B N 1
ATOM 3205 C CA . VAL B 1 115 ? 5.188 -1.514 -3.135 1 95.06 115 VAL B CA 1
ATOM 3206 C C . VAL B 1 115 ? 6.508 -1.296 -3.873 1 95.06 115 VAL B C 1
ATOM 3208 O O . VAL B 1 115 ? 6.797 -0.187 -4.332 1 95.06 115 VAL B O 1
ATOM 3211 N N . ARG B 1 116 ? 7.301 -2.359 -3.895 1 94.94 116 ARG B N 1
ATOM 3212 C CA . ARG B 1 116 ? 8.578 -2.354 -4.598 1 94.94 116 ARG B CA 1
ATOM 3213 C C . ARG B 1 116 ? 8.664 -3.5 -5.598 1 94.94 116 ARG B C 1
ATOM 3215 O O . ARG B 1 116 ? 7.891 -4.457 -5.516 1 94.94 116 ARG B O 1
ATOM 3222 N N . VAL B 1 117 ? 9.633 -3.309 -6.484 1 97.25 117 VAL B N 1
ATOM 3223 C CA . VAL B 1 117 ? 9.859 -4.359 -7.473 1 97.25 117 VAL B CA 1
ATOM 3224 C C . VAL B 1 117 ? 11.352 -4.684 -7.543 1 97.25 117 VAL B C 1
ATOM 3226 O O . VAL B 1 117 ? 12.195 -3.812 -7.32 1 97.25 117 VAL B O 1
ATOM 3229 N N . GLY B 1 118 ? 11.617 -5.859 -7.727 1 96.88 118 GLY B N 1
ATOM 3230 C CA . GLY B 1 118 ? 12.906 -6.355 -8.18 1 96.88 118 GLY B CA 1
ATOM 3231 C C . GLY B 1 118 ? 12.844 -7.047 -9.523 1 96.88 118 GLY B C 1
ATOM 3232 O O . GLY B 1 118 ? 11.945 -7.848 -9.781 1 96.88 118 GLY B O 1
ATOM 3233 N N . ALA B 1 119 ? 13.773 -6.703 -10.344 1 98.25 119 ALA B N 1
ATOM 3234 C CA . ALA B 1 119 ? 13.727 -7.191 -11.719 1 98.25 119 ALA B CA 1
ATOM 3235 C C . ALA B 1 119 ? 14.82 -8.219 -11.977 1 98.25 119 ALA B C 1
ATOM 3237 O O . ALA B 1 119 ? 16.016 -7.902 -11.891 1 98.25 119 ALA B O 1
ATOM 3238 N N . VAL B 1 120 ? 14.43 -9.391 -12.266 1 98.12 120 VAL B N 1
ATOM 3239 C CA . VAL B 1 120 ? 15.328 -10.43 -12.758 1 98.12 120 VAL B CA 1
ATOM 3240 C C . VAL B 1 120 ? 15.398 -10.367 -14.281 1 98.12 120 VAL B C 1
ATOM 3242 O O . VAL B 1 120 ? 14.398 -10.609 -14.969 1 98.12 120 VAL B O 1
ATOM 3245 N N . VAL B 1 121 ? 16.5 -10.055 -14.758 1 98.31 121 VAL B N 1
ATOM 3246 C CA . VAL B 1 121 ? 16.734 -9.969 -16.203 1 98.31 121 VAL B CA 1
ATOM 3247 C C . VAL B 1 121 ? 17.812 -10.953 -16.609 1 98.31 121 VAL B C 1
ATOM 3249 O O . VAL B 1 121 ? 18.969 -10.812 -16.234 1 98.31 121 VAL B O 1
ATOM 3252 N N . LEU B 1 122 ? 17.422 -11.93 -17.391 1 96.19 122 LEU B N 1
ATOM 3253 C CA . LEU B 1 122 ? 18.312 -12.969 -17.875 1 96.19 122 LEU B CA 1
ATOM 3254 C C . LEU B 1 122 ? 18.484 -12.883 -19.391 1 96.19 122 LEU B C 1
ATOM 3256 O O . LEU B 1 122 ? 17.516 -12.672 -20.109 1 96.19 122 LEU B O 1
ATOM 3260 N N . ASN B 1 123 ? 19.688 -13 -19.797 1 94.94 123 ASN B N 1
ATOM 3261 C CA . ASN B 1 123 ? 19.891 -13.008 -21.234 1 94.94 123 ASN B CA 1
ATOM 3262 C C . ASN B 1 123 ? 20.156 -14.414 -21.766 1 94.94 123 ASN B C 1
ATOM 3264 O O . ASN B 1 123 ? 20.094 -15.383 -21 1 94.94 123 ASN B O 1
ATOM 3268 N N . HIS B 1 124 ? 20.438 -14.484 -23.062 1 92.31 124 HIS B N 1
ATOM 3269 C CA . HIS B 1 124 ? 20.547 -15.781 -23.734 1 92.31 124 HIS B CA 1
ATOM 3270 C C . HIS B 1 124 ? 21.844 -16.5 -23.344 1 92.31 124 HIS B C 1
ATOM 3272 O O . HIS B 1 124 ? 21.969 -17.703 -23.531 1 92.31 124 HIS B O 1
ATOM 3278 N N . ASN B 1 125 ? 22.844 -15.812 -22.828 1 94.31 125 ASN B N 1
ATOM 3279 C CA . ASN B 1 125 ? 24.125 -16.391 -22.422 1 94.31 125 ASN B CA 1
ATOM 3280 C C . ASN B 1 125 ? 24.094 -16.844 -20.969 1 94.31 125 ASN B C 1
ATOM 3282 O O . ASN B 1 125 ? 25.141 -17.078 -20.359 1 94.31 125 ASN B O 1
ATOM 3286 N N . LYS B 1 126 ? 22.922 -16.875 -20.344 1 94.12 126 LYS B N 1
ATOM 3287 C CA . LYS B 1 126 ? 22.734 -17.266 -18.953 1 94.12 126 LYS B CA 1
ATOM 3288 C C . LYS B 1 126 ? 23.422 -16.266 -18.016 1 94.12 126 LYS B C 1
ATOM 3290 O O . LYS B 1 126 ? 24.062 -16.672 -17.047 1 94.12 126 LYS B O 1
ATOM 3295 N N . GLU B 1 127 ? 23.375 -15.094 -18.406 1 97.25 127 GLU B N 1
ATOM 3296 C CA . GLU B 1 127 ? 23.828 -14 -17.547 1 97.25 127 GLU B CA 1
ATOM 3297 C C . GLU B 1 127 ? 22.656 -13.25 -16.938 1 97.25 127 GLU B C 1
ATOM 3299 O O . GLU B 1 127 ? 21.578 -13.164 -17.547 1 97.25 127 GLU B O 1
ATOM 3304 N N . ILE B 1 128 ? 22.891 -12.742 -15.766 1 97.94 128 ILE B N 1
ATOM 3305 C CA . ILE B 1 128 ? 21.891 -11.961 -15.055 1 97.94 128 ILE B CA 1
ATOM 3306 C C . ILE B 1 128 ? 22.344 -10.508 -14.945 1 97.94 128 ILE B C 1
ATOM 3308 O O . ILE B 1 128 ? 23.516 -10.242 -14.695 1 97.94 128 ILE B O 1
ATOM 3312 N N . LEU B 1 129 ? 21.438 -9.562 -15.133 1 98.19 129 LEU B N 1
ATOM 3313 C CA . LEU B 1 129 ? 21.734 -8.141 -14.984 1 98.19 129 LEU B CA 1
ATOM 3314 C C . LEU B 1 129 ? 21.766 -7.742 -13.516 1 98.19 129 LEU B C 1
ATOM 3316 O O . LEU B 1 129 ? 20.781 -7.938 -12.797 1 98.19 129 LEU B O 1
ATOM 3320 N N . VAL B 1 130 ? 22.891 -7.211 -13.078 1 96.75 130 VAL B N 1
ATOM 3321 C CA . VAL B 1 130 ? 23.031 -6.871 -11.664 1 96.75 130 VAL B CA 1
ATOM 3322 C C . VAL B 1 130 ? 23.609 -5.469 -11.523 1 96.75 130 VAL B C 1
ATOM 3324 O O . VAL B 1 130 ? 24.203 -4.938 -12.469 1 96.75 130 VAL B O 1
ATOM 3327 N N . VAL B 1 131 ? 23.359 -4.859 -10.32 1 95.06 131 VAL B N 1
ATOM 3328 C CA . VAL B 1 131 ? 23.828 -3.5 -10.047 1 95.06 131 VAL B CA 1
ATOM 3329 C C . VAL B 1 131 ? 24.438 -3.43 -8.656 1 95.06 131 VAL B C 1
ATOM 3331 O O . VAL B 1 131 ? 24.219 -4.316 -7.828 1 95.06 131 VAL B O 1
ATOM 3334 N N . GLN B 1 132 ? 25.266 -2.438 -8.492 1 91.94 132 GLN B N 1
ATOM 3335 C CA . GLN B 1 132 ? 25.766 -2.033 -7.18 1 91.94 132 GLN B CA 1
ATOM 3336 C C . GLN B 1 132 ? 25.266 -0.638 -6.809 1 91.94 132 GLN B C 1
ATOM 3338 O O . GLN B 1 132 ? 25.281 0.273 -7.637 1 91.94 132 GLN B O 1
ATOM 3343 N N . GLU B 1 133 ? 24.797 -0.548 -5.652 1 81.94 133 GLU B N 1
ATOM 3344 C CA . GLU B 1 133 ? 24.219 0.723 -5.223 1 81.94 133 GLU B CA 1
ATOM 3345 C C . GLU B 1 133 ? 25.312 1.707 -4.809 1 81.94 133 GLU B C 1
ATOM 3347 O O . GLU B 1 133 ? 26.328 1.312 -4.223 1 81.94 133 GLU B O 1
ATOM 3352 N N . LYS B 1 134 ? 25 2.988 -5.062 1 77.56 134 LYS B N 1
ATOM 3353 C CA . LYS B 1 134 ? 25.906 4.062 -4.672 1 77.56 134 LYS B CA 1
ATOM 3354 C C . LYS B 1 134 ? 25.625 4.531 -3.248 1 77.56 134 LYS B C 1
ATOM 3356 O O . LYS B 1 134 ? 26.531 4.965 -2.537 1 77.56 134 LYS B O 1
ATOM 3361 N N . TYR B 1 135 ? 24.297 4.414 -2.932 1 69.12 135 TYR B N 1
ATOM 3362 C CA . TYR B 1 135 ? 23.875 4.867 -1.615 1 69.12 135 TYR B CA 1
ATOM 3363 C C . TYR B 1 135 ? 23.047 3.791 -0.909 1 69.12 135 TYR B C 1
ATOM 3365 O O . TYR B 1 135 ? 22.594 2.842 -1.542 1 69.12 135 TYR B O 1
ATOM 3373 N N . GLY B 1 136 ? 22.922 3.809 0.413 1 65.44 136 GLY B N 1
ATOM 3374 C CA . GLY B 1 136 ? 22.094 2.883 1.177 1 65.44 136 GLY B CA 1
ATOM 3375 C C . GLY B 1 136 ? 22.922 1.887 1.98 1 65.44 136 GLY B C 1
ATOM 3376 O O . GLY B 1 136 ? 24.125 2.074 2.176 1 65.44 136 GLY B O 1
ATOM 3377 N N . LEU B 1 137 ? 22.203 0.898 2.361 1 65.44 137 LEU B N 1
ATOM 3378 C CA . LEU B 1 137 ? 22.766 -0.043 3.326 1 65.44 137 LEU B CA 1
ATOM 3379 C C . LEU B 1 137 ? 23.859 -0.89 2.688 1 65.44 137 LEU B C 1
ATOM 3381 O O . LEU B 1 137 ? 24.766 -1.346 3.375 1 65.44 137 LEU B O 1
ATOM 3385 N N . LEU B 1 138 ? 23.797 -0.987 1.321 1 67.06 138 LEU B N 1
ATOM 3386 C CA . LEU B 1 138 ? 24.734 -1.895 0.681 1 67.06 138 LEU B CA 1
ATOM 3387 C C . LEU B 1 138 ? 25.875 -1.119 0.016 1 67.06 138 LEU B C 1
ATOM 3389 O O . LEU B 1 138 ? 26.734 -1.709 -0.645 1 67.06 138 LEU B O 1
ATOM 3393 N N . ARG B 1 139 ? 25.859 0.089 0.361 1 69.31 139 ARG B N 1
ATOM 3394 C CA . ARG B 1 139 ? 26.922 0.912 -0.213 1 69.31 139 ARG B CA 1
ATOM 3395 C C . ARG B 1 139 ? 28.297 0.418 0.227 1 69.31 139 ARG B C 1
ATOM 3397 O O . ARG B 1 139 ? 28.531 0.181 1.415 1 69.31 139 ARG B O 1
ATOM 3404 N N . GLY B 1 140 ? 29.125 0.266 -0.82 1 72.38 140 GLY B N 1
ATOM 3405 C CA . GLY B 1 140 ? 30.5 -0.076 -0.539 1 72.38 140 GLY B CA 1
ATOM 3406 C C . GLY B 1 140 ? 30.703 -1.54 -0.192 1 72.38 140 GLY B C 1
ATOM 3407 O O . GLY B 1 140 ? 31.828 -1.986 0.028 1 72.38 140 GLY B O 1
ATOM 3408 N N . SER B 1 141 ? 29.672 -2.283 -0.141 1 76.31 141 SER B N 1
ATOM 3409 C CA . SER B 1 141 ? 29.766 -3.684 0.257 1 76.31 141 SER B CA 1
ATOM 3410 C C . SER B 1 141 ? 30.266 -4.547 -0.895 1 76.31 141 SER B C 1
ATOM 3412 O O . SER B 1 141 ? 30.703 -5.684 -0.682 1 76.31 141 SER B O 1
ATOM 3414 N N . GLY B 1 142 ? 30.141 -3.994 -2.117 1 83.5 142 GLY B N 1
ATOM 3415 C CA . GLY B 1 142 ? 30.531 -4.762 -3.293 1 83.5 142 GLY B CA 1
ATOM 3416 C C . GLY B 1 142 ? 29.484 -5.789 -3.695 1 83.5 142 GLY B C 1
ATOM 3417 O O . GLY B 1 142 ? 29.719 -6.594 -4.598 1 83.5 142 GLY B O 1
ATOM 3418 N N . VAL B 1 143 ? 28.406 -5.777 -3.041 1 88.5 143 VAL B N 1
ATOM 3419 C CA . VAL B 1 143 ? 27.344 -6.742 -3.316 1 88.5 143 VAL B CA 1
ATOM 3420 C C . VAL B 1 143 ? 26.625 -6.359 -4.605 1 88.5 143 VAL B C 1
ATOM 3422 O O . VAL B 1 143 ? 26.281 -5.195 -4.809 1 88.5 143 VAL B O 1
ATOM 3425 N N . TRP B 1 144 ? 26.547 -7.383 -5.484 1 93.25 144 TRP B N 1
ATOM 3426 C CA . TRP B 1 144 ? 25.734 -7.23 -6.691 1 93.25 144 TRP B CA 1
ATOM 3427 C C . TRP B 1 144 ? 24.312 -7.707 -6.461 1 93.25 144 TRP B C 1
ATOM 3429 O O . TRP B 1 144 ? 24.094 -8.797 -5.926 1 93.25 144 TRP B O 1
ATOM 3439 N N . LYS B 1 145 ? 23.359 -6.918 -6.824 1 93.38 145 LYS B N 1
ATOM 3440 C CA . LYS B 1 145 ? 21.953 -7.277 -6.66 1 93.38 145 LYS B CA 1
ATOM 3441 C C . LYS B 1 145 ? 21.156 -6.98 -7.93 1 93.38 145 LYS B C 1
ATOM 3443 O O . LYS B 1 145 ? 21.641 -6.27 -8.82 1 93.38 145 LYS B O 1
ATOM 3448 N N . ILE B 1 146 ? 20 -7.523 -7.977 1 95.81 146 ILE B N 1
ATOM 3449 C CA . ILE B 1 146 ? 19.125 -7.23 -9.109 1 95.81 146 ILE B CA 1
ATOM 3450 C C . ILE B 1 146 ? 18.625 -5.793 -9.016 1 95.81 146 ILE B C 1
ATOM 3452 O O . ILE B 1 146 ? 18.562 -5.219 -7.93 1 95.81 146 ILE B O 1
ATOM 3456 N N . PRO B 1 147 ? 18.375 -5.168 -10.148 1 95.75 147 PRO B N 1
ATOM 3457 C CA . PRO B 1 147 ? 17.766 -3.836 -10.102 1 95.75 147 PRO B CA 1
ATOM 3458 C C . PRO B 1 147 ? 16.469 -3.805 -9.305 1 95.75 147 PRO B C 1
ATOM 3460 O O . PRO B 1 147 ? 15.625 -4.695 -9.461 1 95.75 147 PRO B O 1
ATOM 3463 N N . THR B 1 148 ? 16.297 -2.852 -8.469 1 94.25 148 THR B N 1
ATOM 3464 C CA . THR B 1 148 ? 15.109 -2.699 -7.648 1 94.25 148 THR B CA 1
ATOM 3465 C C . THR B 1 148 ? 14.609 -1.258 -7.684 1 94.25 148 THR B C 1
ATOM 3467 O O . THR B 1 148 ? 15.32 -0.359 -8.133 1 94.25 148 THR B O 1
ATOM 3470 N N . GLY B 1 149 ? 13.359 -1.088 -7.262 1 93.31 149 GLY B N 1
ATOM 3471 C CA . GLY B 1 149 ? 12.797 0.249 -7.168 1 93.31 149 GLY B CA 1
ATOM 3472 C C . GLY B 1 149 ? 11.398 0.268 -6.578 1 93.31 149 GLY B C 1
ATOM 3473 O O . GLY B 1 149 ? 10.82 -0.786 -6.305 1 93.31 149 GLY B O 1
ATOM 3474 N N . VAL B 1 150 ? 10.938 1.465 -6.461 1 93.44 150 VAL B N 1
ATOM 3475 C CA . VAL B 1 150 ? 9.625 1.66 -5.863 1 93.44 150 VAL B CA 1
ATOM 3476 C C . VAL B 1 150 ? 8.57 1.812 -6.961 1 93.44 150 VAL B C 1
ATOM 3478 O O . VAL B 1 150 ? 8.852 2.381 -8.023 1 93.44 150 VAL B O 1
ATOM 3481 N N . VAL B 1 151 ? 7.422 1.246 -6.688 1 95.06 151 VAL B N 1
ATOM 3482 C CA . VAL B 1 151 ? 6.281 1.429 -7.574 1 95.06 151 VAL B CA 1
ATOM 3483 C C . VAL B 1 151 ? 5.539 2.713 -7.207 1 95.06 151 VAL B C 1
ATOM 3485 O O . VAL B 1 151 ? 5.082 2.871 -6.074 1 95.06 151 VAL B O 1
ATOM 3488 N N . ASP B 1 152 ? 5.426 3.611 -8.141 1 90.81 152 ASP B N 1
ATOM 3489 C CA . ASP B 1 152 ? 4.727 4.867 -7.883 1 90.81 152 ASP B CA 1
ATOM 3490 C C . ASP B 1 152 ? 3.215 4.656 -7.852 1 90.81 152 ASP B C 1
ATOM 3492 O O . ASP B 1 152 ? 2.703 3.691 -8.43 1 90.81 152 ASP B O 1
ATOM 3496 N N . GLU B 1 153 ? 2.566 5.543 -7.164 1 87.5 153 GLU B N 1
ATOM 3497 C CA . GLU B 1 153 ? 1.108 5.559 -7.242 1 87.5 153 GLU B CA 1
ATOM 3498 C C . GLU B 1 153 ? 0.633 5.66 -8.688 1 87.5 153 GLU B C 1
ATOM 3500 O O . GLU B 1 153 ? 1.155 6.461 -9.461 1 87.5 153 GLU B O 1
ATOM 3505 N N . GLY B 1 154 ? -0.405 4.812 -9.039 1 90.12 154 GLY B N 1
ATOM 3506 C CA . GLY B 1 154 ? -0.945 4.84 -10.383 1 90.12 154 GLY B CA 1
ATOM 3507 C C . GLY B 1 154 ? -0.119 4.035 -11.375 1 90.12 154 GLY B C 1
ATOM 3508 O O . GLY B 1 154 ? -0.49 3.912 -12.547 1 90.12 154 GLY B O 1
ATOM 3509 N N . GLU B 1 155 ? 0.981 3.508 -10.953 1 94.25 155 GLU B N 1
ATOM 3510 C CA . GLU B 1 155 ? 1.865 2.729 -11.82 1 94.25 155 GLU B CA 1
ATOM 3511 C C . GLU B 1 155 ? 1.652 1.231 -11.617 1 94.25 155 GLU B C 1
ATOM 3513 O O . GLU B 1 155 ? 1.533 0.76 -10.484 1 94.25 155 GLU B O 1
ATOM 3518 N N . ASP B 1 156 ? 1.602 0.525 -12.719 1 95.69 156 ASP B N 1
ATOM 3519 C CA . ASP B 1 156 ? 1.489 -0.928 -12.625 1 95.69 156 ASP B CA 1
ATOM 3520 C C . ASP B 1 156 ? 2.822 -1.56 -12.234 1 95.69 156 ASP B C 1
ATOM 3522 O O . ASP B 1 156 ? 3.887 -1.05 -12.586 1 95.69 156 ASP B O 1
ATOM 3526 N N . ILE B 1 157 ? 2.721 -2.703 -11.594 1 97.25 157 ILE B N 1
ATOM 3527 C CA . ILE B 1 157 ? 3.889 -3.439 -11.133 1 97.25 157 ILE B CA 1
ATOM 3528 C C . ILE B 1 157 ? 4.82 -3.727 -12.305 1 97.25 157 ILE B C 1
ATOM 3530 O O . ILE B 1 157 ? 6.027 -3.484 -12.219 1 97.25 157 ILE B O 1
ATOM 3534 N N . PHE B 1 158 ? 4.297 -4.207 -13.406 1 97.31 158 PHE B N 1
ATOM 3535 C CA . PHE B 1 158 ? 5.121 -4.562 -14.555 1 97.31 158 PHE B CA 1
ATOM 3536 C C . PHE B 1 158 ? 5.77 -3.322 -15.164 1 97.31 158 PHE B C 1
ATOM 3538 O O . PHE B 1 158 ? 6.922 -3.365 -15.594 1 97.31 158 PHE B O 1
ATOM 3545 N N . ALA B 1 159 ? 5.039 -2.232 -15.219 1 97.56 159 ALA B N 1
ATOM 3546 C CA . ALA B 1 159 ? 5.57 -0.987 -15.766 1 97.56 159 ALA B CA 1
ATOM 3547 C C . ALA B 1 159 ? 6.711 -0.449 -14.906 1 97.56 159 ALA B C 1
ATOM 3549 O O . ALA B 1 159 ? 7.703 0.063 -15.43 1 97.56 159 ALA B O 1
ATOM 3550 N N . ALA B 1 160 ? 6.551 -0.528 -13.633 1 97.81 160 ALA B N 1
ATOM 3551 C CA . ALA B 1 160 ? 7.594 -0.094 -12.711 1 97.81 160 ALA B CA 1
ATOM 3552 C C . ALA B 1 160 ? 8.867 -0.912 -12.898 1 97.81 160 ALA B C 1
ATOM 3554 O O . ALA B 1 160 ? 9.969 -0.361 -12.906 1 97.81 160 ALA B O 1
ATOM 3555 N N . ALA B 1 161 ? 8.719 -2.23 -13.023 1 98.06 161 ALA B N 1
ATOM 3556 C CA . ALA B 1 161 ? 9.875 -3.1 -13.211 1 98.06 161 ALA B CA 1
ATOM 3557 C C . ALA B 1 161 ? 10.656 -2.707 -14.461 1 98.06 161 ALA B C 1
ATOM 3559 O O . ALA B 1 161 ? 11.883 -2.572 -14.422 1 98.06 161 ALA B O 1
ATOM 3560 N N . ILE B 1 162 ? 9.945 -2.496 -15.516 1 98.38 162 ILE B N 1
ATOM 3561 C CA . ILE B 1 162 ? 10.555 -2.115 -16.781 1 98.38 162 ILE B CA 1
ATOM 3562 C C . ILE B 1 162 ? 11.234 -0.755 -16.641 1 98.38 162 ILE B C 1
ATOM 3564 O O . ILE B 1 162 ? 12.383 -0.58 -17.062 1 98.38 162 ILE B O 1
ATOM 3568 N N . ARG B 1 163 ? 10.531 0.177 -16.031 1 97.75 163 ARG B N 1
ATOM 3569 C CA . ARG B 1 163 ? 11.055 1.531 -15.867 1 97.75 163 ARG B CA 1
ATOM 3570 C C . ARG B 1 163 ? 12.328 1.533 -15.023 1 97.75 163 ARG B C 1
ATOM 3572 O O . ARG B 1 163 ? 13.312 2.186 -15.383 1 97.75 163 ARG B O 1
ATOM 3579 N N . GLU B 1 164 ? 12.328 0.846 -13.898 1 96.19 164 GLU B N 1
ATOM 3580 C CA . GLU B 1 164 ? 13.469 0.831 -12.992 1 96.19 164 GLU B CA 1
ATOM 3581 C C . GLU B 1 164 ? 14.703 0.238 -13.664 1 96.19 164 GLU B C 1
ATOM 3583 O O . GLU B 1 164 ? 15.82 0.71 -13.445 1 96.19 164 GLU B O 1
ATOM 3588 N N . VAL B 1 165 ? 14.555 -0.836 -14.445 1 97.56 165 VAL B N 1
ATOM 3589 C CA . VAL B 1 165 ? 15.68 -1.429 -15.164 1 97.56 165 VAL B CA 1
ATOM 3590 C C . VAL B 1 165 ? 16.25 -0.418 -16.156 1 97.56 165 VAL B C 1
ATOM 3592 O O . VAL B 1 165 ? 17.469 -0.235 -16.234 1 97.56 165 VAL B O 1
ATOM 3595 N N . LYS B 1 166 ? 15.359 0.243 -16.875 1 97.44 166 LYS B N 1
ATOM 3596 C CA . LYS B 1 166 ? 15.781 1.246 -17.844 1 97.44 166 LYS B CA 1
ATOM 3597 C C . LYS B 1 166 ? 16.516 2.4 -17.156 1 97.44 166 LYS B C 1
ATOM 3599 O O . LYS B 1 166 ? 17.562 2.834 -17.625 1 97.44 166 LYS B O 1
ATOM 3604 N N . GLU B 1 167 ? 15.953 2.881 -16.094 1 94.56 167 GLU B N 1
ATOM 3605 C CA . GLU B 1 167 ? 16.531 4.012 -15.359 1 94.56 167 GLU B CA 1
ATOM 3606 C C . GLU B 1 167 ? 17.906 3.666 -14.812 1 94.56 167 GLU B C 1
ATOM 3608 O O . GLU B 1 167 ? 18.844 4.465 -14.914 1 94.56 167 GLU B O 1
ATOM 3613 N N . GLU B 1 168 ? 18.047 2.469 -14.258 1 94.12 168 GLU B N 1
ATOM 3614 C CA . GLU B 1 168 ? 19.266 2.129 -13.539 1 94.12 168 GLU B CA 1
ATOM 3615 C C . GLU B 1 168 ? 20.344 1.614 -14.492 1 94.12 168 GLU B C 1
ATOM 3617 O O . GLU B 1 168 ? 21.531 1.754 -14.219 1 94.12 168 GLU B O 1
ATOM 3622 N N . THR B 1 169 ? 19.969 0.983 -15.633 1 96.19 169 THR B N 1
ATOM 3623 C CA . THR B 1 169 ? 20.969 0.259 -16.422 1 96.19 169 THR B CA 1
ATOM 3624 C C . THR B 1 169 ? 20.891 0.658 -17.891 1 96.19 169 THR B C 1
ATOM 3626 O O . THR B 1 169 ? 21.766 0.321 -18.672 1 96.19 169 THR B O 1
ATOM 3629 N N . GLY B 1 170 ? 19.812 1.343 -18.328 1 96.5 170 GLY B N 1
ATOM 3630 C CA . GLY B 1 170 ? 19.609 1.718 -19.703 1 96.5 170 GLY B CA 1
ATOM 3631 C C . GLY B 1 170 ? 19.078 0.583 -20.562 1 96.5 170 GLY B C 1
ATOM 3632 O O . GLY B 1 170 ? 18.797 0.764 -21.75 1 96.5 170 GLY B O 1
ATOM 3633 N N . ILE B 1 171 ? 18.844 -0.551 -20.078 1 97.62 171 ILE B N 1
ATOM 3634 C CA . ILE B 1 171 ? 18.453 -1.739 -20.828 1 97.62 171 ILE B CA 1
ATOM 3635 C C . ILE B 1 171 ? 16.938 -1.741 -21.047 1 97.62 171 ILE B C 1
ATOM 3637 O O . ILE B 1 171 ? 16.172 -1.493 -20.109 1 97.62 171 ILE B O 1
ATOM 3641 N N . ASP B 1 172 ? 16.516 -1.979 -22.266 1 98.06 172 ASP B N 1
ATOM 3642 C CA . ASP B 1 172 ? 15.102 -2.186 -22.578 1 98.06 172 ASP B CA 1
ATOM 3643 C C . ASP B 1 172 ? 14.688 -3.629 -22.312 1 98.06 172 ASP B C 1
ATOM 3645 O O . ASP B 1 172 ? 15.438 -4.562 -22.594 1 98.06 172 ASP B O 1
ATOM 3649 N N . THR B 1 173 ? 13.469 -3.756 -21.734 1 98.44 173 THR B N 1
ATOM 3650 C CA . THR B 1 173 ? 13.016 -5.098 -21.391 1 98.44 173 THR B CA 1
ATOM 3651 C C . THR B 1 173 ? 11.523 -5.254 -21.688 1 98.44 173 THR B C 1
ATOM 3653 O O . THR B 1 173 ? 10.828 -4.266 -21.938 1 98.44 173 THR B O 1
ATOM 3656 N N . GLU B 1 174 ? 11.102 -6.488 -21.75 1 98 174 GLU B N 1
ATOM 3657 C CA . GLU B 1 174 ? 9.703 -6.887 -21.766 1 98 174 GLU B CA 1
ATOM 3658 C C . GLU B 1 174 ? 9.344 -7.691 -20.516 1 98 174 GLU B C 1
ATOM 3660 O O . GLU B 1 174 ? 10.109 -8.555 -20.094 1 98 174 GLU B O 1
ATOM 3665 N N . PHE B 1 175 ? 8.188 -7.367 -19.984 1 97.69 175 PHE B N 1
ATOM 3666 C CA . PHE B 1 175 ? 7.734 -8.055 -18.781 1 97.69 175 PHE B CA 1
ATOM 3667 C C . PHE B 1 175 ? 7.219 -9.445 -19.109 1 97.69 175 PHE B C 1
ATOM 3669 O O . PHE B 1 175 ? 6.488 -9.633 -20.078 1 97.69 175 PHE B O 1
ATOM 3676 N N . LEU B 1 176 ? 7.551 -10.461 -18.281 1 95.94 176 LEU B N 1
ATOM 3677 C CA . LEU B 1 176 ? 7.078 -11.828 -18.5 1 95.94 176 LEU B CA 1
ATOM 3678 C C . LEU B 1 176 ? 6.145 -12.266 -17.375 1 95.94 176 LEU B C 1
ATOM 3680 O O . LEU B 1 176 ? 4.961 -12.516 -17.609 1 95.94 176 LEU B O 1
ATOM 3684 N N . GLU B 1 177 ? 6.609 -12.32 -16.172 1 96.06 177 GLU B N 1
ATOM 3685 C CA . GLU B 1 177 ? 5.777 -12.805 -15.07 1 96.06 177 GLU B CA 1
ATOM 3686 C C . GLU B 1 177 ? 6.312 -12.336 -13.719 1 96.06 177 GLU B C 1
ATOM 3688 O O . GLU B 1 177 ? 7.449 -11.867 -13.625 1 96.06 177 GLU B O 1
ATOM 3693 N N . VAL B 1 178 ? 5.449 -12.391 -12.68 1 97.62 178 VAL B N 1
ATOM 3694 C CA . VAL B 1 178 ? 5.855 -12.266 -11.281 1 97.62 178 VAL B CA 1
ATOM 3695 C C . VAL B 1 178 ? 6.273 -13.625 -10.742 1 97.62 178 VAL B C 1
ATOM 3697 O O . VAL B 1 178 ? 5.465 -14.555 -10.695 1 97.62 178 VAL B O 1
ATOM 3700 N N . LEU B 1 179 ? 7.531 -13.719 -10.312 1 96.19 179 LEU B N 1
ATOM 3701 C CA . LEU B 1 179 ? 8.062 -15 -9.867 1 96.19 179 LEU B CA 1
ATOM 3702 C C . LEU B 1 179 ? 7.648 -15.289 -8.43 1 96.19 179 LEU B C 1
ATOM 3704 O O . LEU B 1 179 ? 7.406 -16.438 -8.062 1 96.19 179 LEU B O 1
ATOM 3708 N N . ALA B 1 180 ? 7.633 -14.336 -7.668 1 95.44 180 ALA B N 1
ATOM 3709 C CA . ALA B 1 180 ? 7.332 -14.383 -6.238 1 95.44 180 ALA B CA 1
ATOM 3710 C C . ALA B 1 180 ? 7.141 -12.977 -5.668 1 95.44 180 ALA B C 1
ATOM 3712 O O . ALA B 1 180 ? 7.414 -11.984 -6.348 1 95.44 180 ALA B O 1
ATOM 3713 N N . PHE B 1 181 ? 6.625 -12.867 -4.492 1 96 181 PHE B N 1
ATOM 3714 C CA . PHE B 1 181 ? 6.633 -11.594 -3.777 1 96 181 PHE B CA 1
ATOM 3715 C C . PHE B 1 181 ? 6.805 -11.82 -2.279 1 96 181 PHE B C 1
ATOM 3717 O O . PHE B 1 181 ? 6.523 -12.906 -1.772 1 96 181 PHE B O 1
ATOM 3724 N N . CYS B 1 182 ? 7.301 -10.812 -1.659 1 93.12 182 CYS B N 1
ATOM 3725 C CA . CYS B 1 182 ? 7.574 -10.852 -0.227 1 93.12 182 CYS B CA 1
ATOM 3726 C C . CYS B 1 182 ? 6.848 -9.727 0.497 1 93.12 182 CYS B C 1
ATOM 3728 O O . CYS B 1 182 ? 6.801 -8.594 0.008 1 93.12 182 CYS B O 1
ATOM 3730 N N . GLN B 1 183 ? 6.238 -10.055 1.594 1 93.31 183 GLN B N 1
ATOM 3731 C CA . GLN B 1 183 ? 5.633 -9.055 2.461 1 93.31 183 GLN B CA 1
ATOM 3732 C C . GLN B 1 183 ? 6.441 -8.867 3.742 1 93.31 183 GLN B C 1
ATOM 3734 O O . GLN B 1 183 ? 6.797 -9.844 4.402 1 93.31 183 GLN B O 1
ATOM 3739 N N . THR B 1 184 ? 6.812 -7.676 4.031 1 90.31 184 THR B N 1
ATOM 3740 C CA . THR B 1 184 ? 7.492 -7.312 5.27 1 90.31 184 THR B CA 1
ATOM 3741 C C . THR B 1 184 ? 6.801 -6.129 5.938 1 90.31 184 THR B C 1
ATOM 3743 O O . THR B 1 184 ? 5.938 -5.484 5.336 1 90.31 184 THR B O 1
ATOM 3746 N N . HIS B 1 185 ? 7.148 -5.992 7.23 1 88.81 185 HIS B N 1
ATOM 3747 C CA . HIS B 1 185 ? 6.492 -4.926 7.98 1 88.81 185 HIS B CA 1
ATOM 3748 C C . HIS B 1 185 ? 7.516 -3.996 8.625 1 88.81 185 HIS B C 1
ATOM 3750 O O . HIS B 1 185 ? 8.719 -4.262 8.578 1 88.81 185 HIS B O 1
ATOM 3756 N N . GLU B 1 186 ? 6.996 -2.836 9.203 1 79.5 186 GLU B N 1
ATOM 3757 C CA . GLU B 1 186 ? 7.777 -1.828 9.914 1 79.5 186 GLU B CA 1
ATOM 3758 C C . GLU B 1 186 ? 8.867 -1.239 9.016 1 79.5 186 GLU B C 1
ATOM 3760 O O . GLU B 1 186 ? 10.023 -1.135 9.43 1 79.5 186 GLU B O 1
ATOM 3765 N N . SER B 1 187 ? 8.469 -1.152 7.797 1 73.69 187 SER B N 1
ATOM 3766 C CA . SER B 1 187 ? 9.359 -0.424 6.898 1 73.69 187 SER B CA 1
ATOM 3767 C C . SER B 1 187 ? 9.289 1.079 7.145 1 73.69 187 SER B C 1
ATOM 3769 O O . SER B 1 187 ? 9.094 1.518 8.281 1 73.69 187 SER B O 1
ATOM 3771 N N . PHE B 1 188 ? 9.469 1.895 6.09 1 71.25 188 PHE B N 1
ATOM 3772 C CA . PHE B 1 188 ? 9.461 3.348 6.215 1 71.25 188 PHE B CA 1
ATOM 3773 C C . PHE B 1 188 ? 8.148 3.83 6.832 1 71.25 188 PHE B C 1
ATOM 3775 O O . PHE B 1 188 ? 7.07 3.453 6.379 1 71.25 188 PHE B O 1
ATOM 3782 N N . PHE B 1 189 ? 8.203 4.52 8.031 1 74.56 189 PHE B N 1
ATOM 3783 C CA . PHE B 1 189 ? 7.105 5.152 8.758 1 74.56 189 PHE B CA 1
ATOM 3784 C C . PHE B 1 189 ? 6.117 4.105 9.258 1 74.56 189 PHE B C 1
ATOM 3786 O O . PHE B 1 189 ? 4.902 4.297 9.156 1 74.56 189 PHE B O 1
ATOM 3793 N N . VAL B 1 190 ? 6.504 2.928 9.523 1 78.38 190 VAL B N 1
ATOM 3794 C CA . VAL B 1 190 ? 5.77 1.845 10.172 1 78.38 190 VAL B CA 1
ATOM 3795 C C . VAL B 1 190 ? 4.82 1.19 9.172 1 78.38 190 VAL B C 1
ATOM 3797 O O . VAL B 1 190 ? 3.924 0.438 9.562 1 78.38 190 VAL B O 1
ATOM 3800 N N . LYS B 1 191 ? 5 1.484 7.969 1 87.5 191 LYS B N 1
ATOM 3801 C CA . LYS B 1 191 ? 4.152 0.921 6.922 1 87.5 191 LYS B CA 1
ATOM 3802 C C . LYS B 1 191 ? 4.625 -0.472 6.52 1 87.5 191 LYS B C 1
ATOM 3804 O O . LYS B 1 191 ? 5.73 -0.883 6.875 1 87.5 191 LYS B O 1
ATOM 3809 N N . SER B 1 192 ? 3.783 -1.2 5.891 1 91.62 192 SER B N 1
ATOM 3810 C CA . SER B 1 192 ? 4.129 -2.512 5.348 1 91.62 192 SER B CA 1
ATOM 3811 C C . SER B 1 192 ? 4.711 -2.395 3.943 1 91.62 192 SER B C 1
ATOM 3813 O O . SER B 1 192 ? 4.539 -1.37 3.279 1 91.62 192 SER B O 1
ATOM 3815 N N . ASP B 1 193 ? 5.469 -3.438 3.592 1 92.38 193 ASP B N 1
ATOM 3816 C CA . ASP B 1 193 ? 6.137 -3.443 2.293 1 92.38 193 ASP B CA 1
ATOM 3817 C C . ASP B 1 193 ? 5.801 -4.711 1.511 1 92.38 193 ASP B C 1
ATOM 3819 O O . ASP B 1 193 ? 5.766 -5.805 2.076 1 92.38 193 ASP B O 1
ATOM 3823 N N . LEU B 1 194 ? 5.449 -4.539 0.276 1 94.88 194 LEU B N 1
ATOM 3824 C CA . LEU B 1 194 ? 5.348 -5.648 -0.667 1 94.88 194 LEU B CA 1
ATOM 3825 C C . LEU B 1 194 ? 6.41 -5.539 -1.754 1 94.88 194 LEU B C 1
ATOM 3827 O O . LEU B 1 194 ? 6.496 -4.52 -2.445 1 94.88 194 LEU B O 1
ATOM 3831 N N . PHE B 1 195 ? 7.234 -6.535 -1.775 1 94.75 195 PHE B N 1
ATOM 3832 C CA . PHE B 1 195 ? 8.328 -6.578 -2.738 1 94.75 195 PHE B CA 1
ATOM 3833 C C . PHE B 1 195 ? 8.078 -7.656 -3.791 1 94.75 195 PHE B C 1
ATOM 3835 O O . PHE B 1 195 ? 8.172 -8.852 -3.498 1 94.75 195 PHE B O 1
ATOM 3842 N N . PHE B 1 196 ? 7.781 -7.281 -5.082 1 97.31 196 PHE B N 1
ATOM 3843 C CA . PHE B 1 196 ? 7.477 -8.211 -6.168 1 97.31 196 PHE B CA 1
ATOM 3844 C C . PHE B 1 196 ? 8.727 -8.508 -6.984 1 97.31 196 PHE B C 1
ATOM 3846 O O . PHE B 1 196 ? 9.391 -7.594 -7.477 1 97.31 196 PHE B O 1
ATOM 3853 N N . ILE B 1 197 ? 9.047 -9.773 -7.113 1 97.25 197 ILE B N 1
ATOM 3854 C CA . ILE B 1 197 ? 10.141 -10.234 -7.957 1 97.25 197 ILE B CA 1
ATOM 3855 C C . ILE B 1 197 ? 9.625 -10.531 -9.367 1 97.25 197 ILE B C 1
ATOM 3857 O O . ILE B 1 197 ? 8.867 -11.484 -9.562 1 97.25 197 ILE B O 1
ATOM 3861 N N . CYS B 1 198 ? 10.094 -9.766 -10.312 1 98.25 198 CYS B N 1
ATOM 3862 C CA . CYS B 1 198 ? 9.57 -9.836 -11.672 1 98.25 198 CYS B CA 1
ATOM 3863 C C . CYS B 1 198 ? 10.625 -10.398 -12.625 1 98.25 198 CYS B C 1
ATOM 3865 O O . CYS B 1 198 ? 11.797 -10.047 -12.531 1 98.25 198 CYS B O 1
ATOM 3867 N N . LEU B 1 199 ? 10.172 -11.234 -13.508 1 97.88 199 LEU B N 1
ATOM 3868 C CA . LEU B 1 199 ? 11.016 -11.719 -14.594 1 97.88 199 LEU B CA 1
ATOM 3869 C C . LEU B 1 199 ? 10.812 -10.891 -15.852 1 97.88 199 LEU B C 1
ATOM 3871 O O . LEU B 1 199 ? 9.68 -10.711 -16.312 1 97.88 199 LEU B O 1
ATOM 3875 N N . LEU B 1 200 ? 11.898 -10.367 -16.359 1 98.06 200 LEU B N 1
ATOM 3876 C CA . LEU B 1 200 ? 11.875 -9.594 -17.594 1 98.06 200 LEU B CA 1
ATOM 3877 C C . LEU B 1 200 ? 12.82 -10.195 -18.641 1 98.06 200 LEU B C 1
ATOM 3879 O O . LEU B 1 200 ? 13.828 -10.805 -18.281 1 98.06 200 LEU B O 1
ATOM 3883 N N . ARG B 1 201 ? 12.453 -9.977 -19.875 1 97.31 201 ARG B N 1
ATOM 3884 C CA . ARG B 1 201 ? 13.312 -10.352 -20.984 1 97.31 201 ARG B CA 1
ATOM 3885 C C . ARG B 1 201 ? 13.961 -9.117 -21.609 1 97.31 201 ARG B C 1
ATOM 3887 O O . ARG B 1 201 ? 13.266 -8.18 -22.016 1 97.31 201 ARG B O 1
ATOM 3894 N N . PRO B 1 202 ? 15.312 -9.141 -21.688 1 98.12 202 PRO B N 1
ATOM 3895 C CA . PRO B 1 202 ? 15.969 -7.984 -22.312 1 98.12 202 PRO B CA 1
ATOM 3896 C C . PRO B 1 202 ? 15.75 -7.934 -23.828 1 98.12 202 PRO B C 1
ATOM 3898 O O . PRO B 1 202 ? 15.734 -8.977 -24.484 1 98.12 202 PRO B O 1
ATOM 3901 N N . THR B 1 203 ? 15.562 -6.711 -24.328 1 97.88 203 THR B N 1
ATOM 3902 C CA . THR B 1 203 ? 15.477 -6.488 -25.766 1 97.88 203 THR B CA 1
ATOM 3903 C C . THR B 1 203 ? 16.641 -5.613 -26.25 1 97.88 203 THR B C 1
ATOM 3905 O O . THR B 1 203 ? 16.75 -5.348 -27.438 1 97.88 203 THR B O 1
ATOM 3908 N N . SER B 1 204 ? 17.422 -5.102 -25.391 1 96.94 204 SER B N 1
ATOM 3909 C CA . SER B 1 204 ? 18.719 -4.465 -25.641 1 96.94 204 SER B CA 1
ATOM 3910 C C . SER B 1 204 ? 19.781 -4.969 -24.672 1 96.94 204 SER B C 1
ATOM 3912 O O . SER B 1 204 ? 19.453 -5.582 -23.641 1 96.94 204 SER B O 1
ATOM 3914 N N . PHE B 1 205 ? 21.062 -4.691 -24.984 1 96.19 205 PHE B N 1
ATOM 3915 C CA . PHE B 1 205 ? 22.062 -5.395 -24.188 1 96.19 205 PHE B CA 1
ATOM 3916 C C . PHE B 1 205 ? 23.219 -4.461 -23.812 1 96.19 205 PHE B C 1
ATOM 3918 O O . PHE B 1 205 ? 24.078 -4.824 -23.031 1 96.19 205 PHE B O 1
ATOM 3925 N N . ASP B 1 206 ? 23.188 -3.23 -24.297 1 96.12 206 ASP B N 1
ATOM 3926 C CA . ASP B 1 206 ? 24.234 -2.26 -24 1 96.12 206 ASP B CA 1
ATOM 3927 C C . ASP B 1 206 ? 23.891 -1.463 -22.734 1 96.12 206 ASP B C 1
ATOM 3929 O O . ASP B 1 206 ? 23.016 -0.602 -22.766 1 96.12 206 ASP B O 1
ATOM 3933 N N . ILE B 1 207 ? 24.641 -1.678 -21.734 1 96.25 207 ILE B N 1
ATOM 3934 C CA . ILE B 1 207 ? 24.359 -1.061 -20.438 1 96.25 207 ILE B CA 1
ATOM 3935 C C . ILE B 1 207 ? 24.766 0.41 -20.469 1 96.25 207 ILE B C 1
ATOM 3937 O O . ILE B 1 207 ? 25.875 0.745 -20.906 1 96.25 207 ILE B O 1
ATOM 3941 N N . GLN B 1 208 ? 23.953 1.238 -20.078 1 92.75 208 GLN B N 1
ATOM 3942 C CA . GLN B 1 208 ? 24.188 2.646 -19.781 1 92.75 208 GLN B CA 1
ATOM 3943 C C . GLN B 1 208 ? 23.734 3.008 -18.375 1 92.75 208 GLN B C 1
ATOM 3945 O O . GLN B 1 208 ? 22.562 3.342 -18.172 1 92.75 208 GLN B O 1
ATOM 3950 N N . LYS B 1 209 ? 24.688 3.002 -17.469 1 83.25 209 LYS B N 1
ATOM 3951 C CA . LYS B 1 209 ? 24.297 3.176 -16.078 1 83.25 209 LYS B CA 1
ATOM 3952 C C . LYS B 1 209 ? 23.922 4.629 -15.781 1 83.25 209 LYS B C 1
ATOM 3954 O O . LYS B 1 209 ? 24.422 5.547 -16.422 1 83.25 209 LYS B O 1
ATOM 3959 N N . GLN B 1 210 ? 23.047 4.777 -14.867 1 77.12 210 GLN B N 1
ATOM 3960 C CA . GLN B 1 210 ? 22.75 6.094 -14.312 1 77.12 210 GLN B CA 1
ATOM 3961 C C . GLN B 1 210 ? 23.672 6.41 -13.133 1 77.12 210 GLN B C 1
ATOM 3963 O O . GLN B 1 210 ? 23.641 5.715 -12.117 1 77.12 210 GLN B O 1
ATOM 3968 N N . ASP B 1 211 ? 24.328 7.473 -13.125 1 75.31 211 ASP B N 1
ATOM 3969 C CA . ASP B 1 211 ? 25.406 7.77 -12.172 1 75.31 211 ASP B CA 1
ATOM 3970 C C . ASP B 1 211 ? 24.828 8.234 -10.836 1 75.31 211 ASP B C 1
ATOM 3972 O O . ASP B 1 211 ? 25.484 8.094 -9.797 1 75.31 211 ASP B O 1
ATOM 3976 N N . LEU B 1 212 ? 23.672 8.633 -10.859 1 72.12 212 LEU B N 1
ATOM 3977 C CA . LEU B 1 212 ? 23.172 9.258 -9.641 1 72.12 212 LEU B CA 1
ATOM 3978 C C . LEU B 1 212 ? 22.906 8.203 -8.57 1 72.12 212 LEU B C 1
ATOM 3980 O O . LEU B 1 212 ? 23.172 8.438 -7.387 1 72.12 212 LEU B O 1
ATOM 3984 N N . GLU B 1 213 ? 22.484 6.996 -8.906 1 74.06 213 GLU B N 1
ATOM 3985 C CA . GLU B 1 213 ? 22.031 6.039 -7.902 1 74.06 213 GLU B CA 1
ATOM 3986 C C . GLU B 1 213 ? 22.875 4.77 -7.93 1 74.06 213 GLU B C 1
ATOM 3988 O O . GLU B 1 213 ? 22.953 4.047 -6.93 1 74.06 213 GLU B O 1
ATOM 3993 N N . ILE B 1 214 ? 23.531 4.508 -9 1 84.31 214 ILE B N 1
ATOM 3994 C CA . ILE B 1 214 ? 24.156 3.211 -9.211 1 84.31 214 ILE B CA 1
ATOM 3995 C C . ILE B 1 214 ? 25.672 3.389 -9.344 1 84.31 214 ILE B C 1
ATOM 3997 O O . ILE B 1 214 ? 26.125 4.27 -10.07 1 84.31 214 ILE B O 1
ATOM 4001 N N . GLU B 1 215 ? 26.391 2.615 -8.648 1 87.94 215 GLU B N 1
ATOM 4002 C CA . GLU B 1 215 ? 27.844 2.607 -8.703 1 87.94 215 GLU B CA 1
ATOM 4003 C C . GLU B 1 215 ? 28.344 1.835 -9.922 1 87.94 215 GLU B C 1
ATOM 4005 O O . GLU B 1 215 ? 29.281 2.266 -10.594 1 87.94 215 GLU B O 1
ATOM 4010 N N . ALA B 1 216 ? 27.703 0.752 -10.188 1 93.19 216 ALA B N 1
ATOM 4011 C CA . ALA B 1 216 ? 28.094 -0.103 -11.305 1 93.19 216 ALA B CA 1
ATOM 4012 C C . ALA B 1 216 ? 26.938 -0.991 -11.758 1 93.19 216 ALA B C 1
ATOM 4014 O O . ALA B 1 216 ? 26.016 -1.264 -10.984 1 93.19 216 ALA B O 1
ATOM 4015 N N . ALA B 1 217 ? 26.969 -1.382 -12.984 1 95.56 217 ALA B N 1
ATOM 4016 C CA . ALA B 1 217 ? 26.016 -2.326 -13.578 1 95.56 217 ALA B CA 1
ATOM 4017 C C . ALA B 1 217 ? 26.734 -3.273 -14.547 1 95.56 217 ALA B C 1
ATOM 4019 O O . ALA B 1 217 ? 27.641 -2.869 -15.258 1 95.56 217 ALA B O 1
ATOM 4020 N N . GLN B 1 218 ? 26.328 -4.547 -14.562 1 96.69 218 GLN B N 1
ATOM 4021 C CA . GLN B 1 218 ? 26.953 -5.484 -15.492 1 96.69 218 GLN B CA 1
ATOM 4022 C C . GLN B 1 218 ? 26.047 -6.699 -15.734 1 96.69 218 GLN B C 1
ATOM 4024 O O . GLN B 1 218 ? 25.141 -6.969 -14.945 1 96.69 218 GLN B O 1
ATOM 4029 N N . TRP B 1 219 ? 26.391 -7.301 -16.859 1 97.88 219 TRP B N 1
ATOM 4030 C CA . TRP B 1 219 ? 25.938 -8.68 -17.047 1 97.88 219 TRP B CA 1
ATOM 4031 C C . TRP B 1 219 ? 26.875 -9.648 -16.328 1 97.88 219 TRP B C 1
ATOM 4033 O O . TRP B 1 219 ? 28.062 -9.703 -16.625 1 97.88 219 TRP B O 1
ATOM 4043 N N . MET B 1 220 ? 26.359 -10.359 -15.438 1 97.5 220 MET B N 1
ATOM 4044 C CA . MET B 1 220 ? 27.156 -11.297 -14.641 1 97.5 220 MET B CA 1
ATOM 4045 C C . MET B 1 220 ? 26.719 -12.734 -14.906 1 97.5 220 MET B C 1
ATOM 4047 O O . MET B 1 220 ? 25.531 -13.031 -14.961 1 97.5 220 MET B O 1
ATOM 4051 N N . PRO B 1 221 ? 27.75 -13.641 -15.102 1 97.69 221 PRO B N 1
ATOM 4052 C CA . PRO B 1 221 ? 27.328 -15.039 -15.172 1 97.69 221 PRO B CA 1
ATOM 4053 C C . PRO B 1 221 ? 26.453 -15.453 -13.992 1 97.69 221 PRO B C 1
ATOM 4055 O O . PRO B 1 221 ? 26.766 -15.133 -12.844 1 97.69 221 PRO B O 1
ATOM 4058 N N . PHE B 1 222 ? 25.359 -16.125 -14.289 1 96.75 222 PHE B N 1
ATOM 4059 C CA . PHE B 1 222 ? 24.375 -16.469 -13.266 1 96.75 222 PHE B CA 1
ATOM 4060 C C . PHE B 1 222 ? 25.031 -17.219 -12.109 1 96.75 222 PHE B C 1
ATOM 4062 O O . PHE B 1 222 ? 24.75 -16.922 -10.945 1 96.75 222 PHE B O 1
ATOM 4069 N N . GLU B 1 223 ? 25.906 -18.125 -12.438 1 95.5 223 GLU B N 1
ATOM 4070 C CA . GLU B 1 223 ? 26.578 -18.938 -11.422 1 95.5 223 GLU B CA 1
ATOM 4071 C C . GLU B 1 223 ? 27.406 -18.062 -10.484 1 95.5 223 GLU B C 1
ATOM 4073 O O . GLU B 1 223 ? 27.484 -18.344 -9.289 1 95.5 223 GLU B O 1
ATOM 4078 N N . ASP B 1 224 ? 28.031 -17.078 -11.008 1 96.12 224 ASP B N 1
ATOM 4079 C CA . ASP B 1 224 ? 28.812 -16.156 -10.188 1 96.12 224 ASP B CA 1
ATOM 4080 C C . ASP B 1 224 ? 27.922 -15.359 -9.234 1 96.12 224 ASP B C 1
ATOM 4082 O O . ASP B 1 224 ? 28.266 -15.172 -8.07 1 96.12 224 ASP B O 1
ATOM 4086 N N . SER B 1 225 ? 26.828 -14.914 -9.773 1 95.12 225 SER B N 1
ATOM 4087 C CA . SER B 1 225 ? 25.875 -14.18 -8.945 1 95.12 225 SER B CA 1
ATOM 4088 C C . SER B 1 225 ? 25.312 -15.055 -7.832 1 95.12 225 SER B C 1
ATOM 4090 O O . SER B 1 225 ? 25.156 -14.609 -6.691 1 95.12 225 SER B O 1
ATOM 4092 N N . ALA B 1 226 ? 25.062 -16.281 -8.172 1 94.19 226 ALA B N 1
ATOM 4093 C CA . ALA B 1 226 ? 24.484 -17.234 -7.223 1 94.19 226 ALA B CA 1
ATOM 4094 C C . ALA B 1 226 ? 25.5 -17.609 -6.141 1 94.19 226 ALA B C 1
ATOM 4096 O O . ALA B 1 226 ? 25.109 -18.062 -5.059 1 94.19 226 ALA B O 1
ATOM 4097 N N . SER B 1 227 ? 26.75 -17.406 -6.402 1 94 227 SER B N 1
ATOM 4098 C CA . SER B 1 227 ? 27.797 -17.859 -5.496 1 94 227 SER B CA 1
ATOM 4099 C C . SER B 1 227 ? 28.328 -16.719 -4.641 1 94 227 SER B C 1
ATOM 4101 O O . SER B 1 227 ? 29.25 -16.906 -3.844 1 94 227 SER B O 1
ATOM 4103 N N . GLN B 1 228 ? 27.703 -15.578 -4.746 1 92.62 228 GLN B N 1
ATOM 4104 C CA . GLN B 1 228 ? 28.125 -14.477 -3.883 1 92.62 228 GLN B CA 1
ATOM 4105 C C . GLN B 1 228 ? 27.906 -14.812 -2.412 1 92.62 228 GLN B C 1
ATOM 4107 O O . GLN B 1 228 ? 26.938 -15.5 -2.064 1 92.62 228 GLN B O 1
ATOM 4112 N N . PRO B 1 229 ? 28.703 -14.305 -1.585 1 87.88 229 PRO B N 1
ATOM 4113 C CA . PRO B 1 229 ? 28.562 -14.586 -0.156 1 87.88 229 PRO B CA 1
ATOM 4114 C C . PRO B 1 229 ? 27.188 -14.18 0.381 1 87.88 229 PRO B C 1
ATOM 4116 O O . PRO B 1 229 ? 26.609 -14.883 1.219 1 87.88 229 PRO B O 1
ATOM 4119 N N . ILE B 1 230 ? 26.641 -13.141 -0.097 1 84.56 230 ILE B N 1
ATOM 4120 C CA . ILE B 1 230 ? 25.375 -12.633 0.396 1 84.56 230 ILE B CA 1
ATOM 4121 C C . ILE B 1 230 ? 24.25 -13.625 0.07 1 84.56 230 ILE B C 1
ATOM 4123 O O . ILE B 1 230 ? 23.281 -13.742 0.816 1 84.56 230 ILE B O 1
ATOM 4127 N N . THR B 1 231 ? 24.391 -14.289 -1.027 1 85.06 231 THR B N 1
ATOM 4128 C CA . THR B 1 231 ? 23.375 -15.266 -1.435 1 85.06 231 THR B CA 1
ATOM 4129 C C . THR B 1 231 ? 23.297 -16.406 -0.425 1 85.06 231 THR B C 1
ATOM 4131 O O . THR B 1 231 ? 22.219 -16.984 -0.229 1 85.06 231 THR B O 1
ATOM 4134 N N . HIS B 1 232 ? 24.359 -16.609 0.287 1 82.88 232 HIS B N 1
ATOM 4135 C CA . HIS B 1 232 ? 24.375 -17.688 1.282 1 82.88 232 HIS B CA 1
ATOM 4136 C C . HIS B 1 232 ? 23.922 -17.172 2.645 1 82.88 232 HIS B C 1
ATOM 4138 O O . HIS B 1 232 ? 23.438 -17.938 3.475 1 82.88 232 HIS B O 1
ATOM 4144 N N . LYS B 1 233 ? 24.031 -15.945 2.773 1 81.62 233 LYS B N 1
ATOM 4145 C CA . LYS B 1 233 ? 23.75 -15.375 4.086 1 81.62 233 LYS B CA 1
ATOM 4146 C C . LYS B 1 233 ? 22.312 -14.836 4.16 1 81.62 233 LYS B C 1
ATOM 4148 O O . LYS B 1 233 ? 21.703 -14.844 5.227 1 81.62 233 LYS B O 1
ATOM 4153 N N . ASN B 1 234 ? 21.859 -14.406 3.014 1 84.69 234 ASN B N 1
ATOM 4154 C CA . ASN B 1 234 ? 20.547 -13.781 2.965 1 84.69 234 ASN B CA 1
ATOM 4155 C C . ASN B 1 234 ? 19.516 -14.68 2.283 1 84.69 234 ASN B C 1
ATOM 4157 O O . ASN B 1 234 ? 19.688 -15.062 1.127 1 84.69 234 ASN B O 1
ATOM 4161 N N . GLU B 1 235 ? 18.438 -14.906 2.936 1 84.12 235 GLU B N 1
ATOM 4162 C CA . GLU B 1 235 ? 17.438 -15.859 2.471 1 84.12 235 GLU B CA 1
ATOM 4163 C C . GLU B 1 235 ? 16.75 -15.367 1.203 1 84.12 235 GLU B C 1
ATOM 4165 O O . GLU B 1 235 ? 16.438 -16.156 0.312 1 84.12 235 GLU B O 1
ATOM 4170 N N . LEU B 1 236 ? 16.484 -14.148 1.128 1 85.88 236 LEU B N 1
ATOM 4171 C CA . LEU B 1 236 ? 1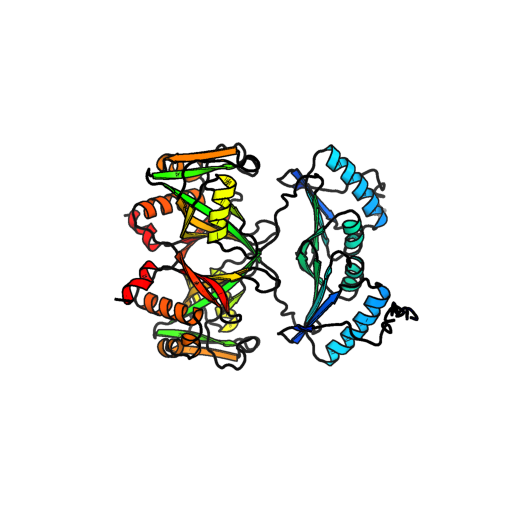5.812 -13.617 -0.053 1 85.88 236 LEU B CA 1
ATOM 4172 C C . LEU B 1 236 ? 16.688 -13.773 -1.293 1 85.88 236 LEU B C 1
ATOM 4174 O O . LEU B 1 236 ? 16.203 -14.188 -2.348 1 85.88 236 LEU B O 1
ATOM 4178 N N . PHE B 1 237 ? 18 -13.469 -1.162 1 87.94 237 PHE B N 1
ATOM 4179 C CA . PHE B 1 237 ? 18.938 -13.672 -2.26 1 87.94 237 PHE B CA 1
ATOM 4180 C C . PHE B 1 237 ? 18.969 -15.141 -2.684 1 87.94 237 PHE B C 1
ATOM 4182 O O . PHE B 1 237 ? 18.922 -15.445 -3.877 1 87.94 237 PHE B O 1
ATOM 4189 N N . LYS B 1 238 ? 18.969 -15.93 -1.692 1 89.19 238 LYS B N 1
ATOM 4190 C CA . LYS B 1 238 ? 19.016 -17.359 -1.944 1 89.19 238 LYS B CA 1
ATOM 4191 C C . LYS B 1 238 ? 17.781 -17.828 -2.709 1 89.19 238 LYS B C 1
ATOM 4193 O O . LYS B 1 238 ? 17.906 -18.547 -3.705 1 89.19 238 LYS B O 1
ATOM 4198 N N . VAL B 1 239 ? 16.672 -17.422 -2.32 1 88.75 239 VAL B N 1
ATOM 4199 C CA . VAL B 1 239 ? 15.422 -17.875 -2.912 1 88.75 239 VAL B CA 1
ATOM 4200 C C . VAL B 1 239 ? 15.289 -17.312 -4.328 1 88.75 239 VAL B C 1
ATOM 4202 O O . VAL B 1 239 ? 14.844 -18.016 -5.238 1 88.75 239 VAL B O 1
ATOM 4205 N N . ILE B 1 240 ? 15.68 -16.109 -4.48 1 91 240 ILE B N 1
ATOM 4206 C CA . ILE B 1 240 ? 15.609 -15.5 -5.801 1 91 240 ILE B CA 1
ATOM 4207 C C . ILE B 1 240 ? 16.453 -16.297 -6.785 1 91 240 ILE B C 1
ATOM 4209 O O . ILE B 1 240 ? 15.984 -16.656 -7.871 1 91 240 ILE B O 1
ATOM 4213 N N . HIS B 1 241 ? 17.656 -16.625 -6.406 1 93.88 241 HIS B N 1
ATOM 4214 C CA . HIS B 1 241 ? 18.547 -17.375 -7.305 1 93.88 241 HIS B CA 1
ATOM 4215 C C . HIS B 1 241 ? 18.031 -18.797 -7.531 1 93.88 241 HIS B C 1
ATOM 4217 O O . HIS B 1 241 ? 18.172 -19.344 -8.625 1 93.88 241 HIS B O 1
ATOM 4223 N N . ARG B 1 242 ? 17.5 -19.328 -6.523 1 92.06 242 ARG B N 1
ATOM 4224 C CA . ARG B 1 242 ? 16.938 -20.656 -6.676 1 92.06 242 ARG B CA 1
ATOM 4225 C C . ARG B 1 242 ? 15.773 -20.641 -7.664 1 92.06 242 ARG B C 1
ATOM 4227 O O . ARG B 1 242 ? 15.695 -21.5 -8.555 1 92.06 242 ARG B O 1
ATOM 4234 N N . ILE B 1 243 ? 14.875 -19.719 -7.492 1 92.94 243 ILE B N 1
ATOM 4235 C CA . ILE B 1 243 ? 13.727 -19.594 -8.391 1 92.94 243 ILE B CA 1
ATOM 4236 C C . ILE B 1 243 ? 14.203 -19.375 -9.82 1 92.94 243 ILE B C 1
ATOM 4238 O O . ILE B 1 243 ? 13.68 -19.984 -10.758 1 92.94 243 ILE B O 1
ATOM 4242 N N . CYS B 1 244 ? 15.211 -18.562 -9.953 1 93.12 244 CYS B N 1
ATOM 4243 C CA . CYS B 1 244 ? 15.758 -18.281 -11.273 1 93.12 244 CYS B CA 1
ATOM 4244 C C . CYS B 1 244 ? 16.312 -19.547 -11.922 1 93.12 244 CYS B C 1
ATOM 4246 O O . CYS B 1 244 ? 16.094 -19.781 -13.109 1 93.12 244 CYS B O 1
ATOM 4248 N N . SER B 1 245 ? 17.047 -20.25 -11.141 1 93 245 SER B N 1
ATOM 4249 C CA . SER B 1 245 ? 17.594 -21.5 -11.641 1 93 245 SER B CA 1
ATOM 4250 C C . SER B 1 245 ? 16.5 -22.438 -12.117 1 93 245 SER B C 1
ATOM 4252 O O . SER B 1 245 ? 16.594 -23 -13.219 1 93 245 SER B O 1
ATOM 4254 N N . LEU B 1 246 ? 15.5 -22.578 -11.359 1 91.69 246 LEU B N 1
ATOM 4255 C CA . LEU B 1 246 ? 14.375 -23.438 -11.711 1 91.69 246 LEU B CA 1
ATOM 4256 C C . LEU B 1 246 ? 13.656 -22.922 -12.953 1 91.69 246 LEU B C 1
ATOM 4258 O O . LEU B 1 246 ? 13.227 -23.703 -13.805 1 91.69 246 LEU B O 1
ATOM 4262 N N . LYS B 1 247 ? 13.531 -21.703 -13 1 90.38 247 LYS B N 1
ATOM 4263 C CA . LYS B 1 247 ? 12.859 -21.094 -14.148 1 90.38 247 LYS B CA 1
ATOM 4264 C C . LYS B 1 247 ? 13.648 -21.344 -15.438 1 90.38 247 LYS B C 1
ATOM 4266 O O . LYS B 1 247 ? 13.055 -21.641 -16.484 1 90.38 247 LYS B O 1
ATOM 4271 N N . MET B 1 248 ? 14.938 -21.172 -15.375 1 89.75 248 MET B N 1
ATOM 4272 C CA . MET B 1 248 ? 15.797 -21.422 -16.531 1 89.75 248 MET B CA 1
ATOM 4273 C C . MET B 1 248 ? 15.664 -22.859 -17.016 1 89.75 248 MET B C 1
ATOM 4275 O O . MET B 1 248 ? 15.805 -23.141 -18.203 1 89.75 248 MET B O 1
ATOM 4279 N N . GLU B 1 249 ? 15.32 -23.703 -16.109 1 88.19 249 GLU B N 1
ATOM 4280 C CA . GLU B 1 249 ? 15.141 -25.125 -16.422 1 88.19 249 GLU B CA 1
ATOM 4281 C C . GLU B 1 249 ? 13.688 -25.422 -16.781 1 88.19 249 GLU B C 1
ATOM 4283 O O . GLU B 1 249 ? 13.32 -26.594 -16.984 1 88.19 249 GLU B O 1
ATOM 4288 N N . LYS B 1 250 ? 12.781 -24.484 -16.797 1 85.75 250 LYS B N 1
ATOM 4289 C CA . LYS B 1 250 ? 11.367 -24.594 -17.125 1 85.75 250 LYS B CA 1
ATOM 4290 C C . LYS B 1 250 ? 10.617 -25.422 -16.078 1 85.75 250 LYS B C 1
ATOM 4292 O O . LYS B 1 250 ? 9.688 -26.156 -16.422 1 85.75 250 LYS B O 1
ATOM 4297 N N . ASN B 1 251 ? 11.055 -25.25 -14.875 1 86.88 251 ASN B N 1
ATOM 4298 C CA . ASN B 1 251 ? 10.453 -26 -13.773 1 86.88 251 ASN B CA 1
ATOM 4299 C C . ASN B 1 251 ? 9.789 -25.062 -12.766 1 86.88 251 ASN B C 1
ATOM 4301 O O . ASN B 1 251 ? 9.617 -25.422 -11.602 1 86.88 251 ASN B O 1
ATOM 4305 N N . TYR B 1 252 ? 9.562 -23.891 -13.188 1 90.56 252 TYR B N 1
ATOM 4306 C CA . TYR B 1 252 ? 8.93 -22.922 -12.297 1 90.56 252 TYR B CA 1
ATOM 4307 C C . TYR B 1 252 ? 7.98 -22.016 -13.062 1 90.56 252 TYR B C 1
ATOM 4309 O O . TYR B 1 252 ? 8.336 -21.484 -14.117 1 90.56 252 TYR B O 1
ATOM 4317 N N . THR B 1 253 ? 6.797 -21.859 -12.5 1 90.06 253 THR B N 1
ATOM 4318 C CA . THR B 1 253 ? 5.812 -20.969 -13.102 1 90.06 253 THR B CA 1
ATOM 4319 C C . THR B 1 253 ? 5.371 -19.891 -12.109 1 90.06 253 THR B C 1
ATOM 4321 O O . THR B 1 253 ? 4.992 -20.203 -10.977 1 90.06 253 THR B O 1
ATOM 4324 N N . GLY B 1 254 ? 5.488 -18.672 -12.539 1 94.31 254 GLY B N 1
ATOM 4325 C CA . GLY B 1 254 ? 5 -17.547 -11.758 1 94.31 254 GLY B CA 1
ATOM 4326 C C . GLY B 1 254 ? 3.621 -17.078 -12.18 1 94.31 254 GLY B C 1
ATOM 4327 O O . GLY B 1 254 ? 2.836 -17.859 -12.727 1 94.31 254 GLY B O 1
ATOM 4328 N N . PHE B 1 255 ? 3.252 -15.867 -11.781 1 94.56 255 PHE B N 1
ATOM 4329 C CA . PHE B 1 255 ? 1.979 -15.258 -12.156 1 94.56 255 PHE B CA 1
ATOM 4330 C C . PHE B 1 255 ? 2.146 -14.359 -13.375 1 94.56 255 PHE B C 1
ATOM 4332 O O . PHE B 1 255 ? 2.971 -13.438 -13.367 1 94.56 255 PHE B O 1
ATOM 4339 N N . SER B 1 256 ? 1.418 -14.617 -14.391 1 94.62 256 SER B N 1
ATOM 4340 C CA . SER B 1 256 ? 1.401 -13.758 -15.57 1 94.62 256 SER B CA 1
ATOM 4341 C C . SER B 1 256 ? 0.302 -12.703 -15.469 1 94.62 256 SER B C 1
ATOM 4343 O O . SER B 1 256 ? -0.683 -12.898 -14.75 1 94.62 256 SER B O 1
ATOM 4345 N N . LYS B 1 257 ? 0.512 -11.617 -16.156 1 92.75 257 LYS B N 1
ATOM 4346 C CA . LYS B 1 257 ? -0.466 -10.539 -16.094 1 92.75 257 LYS B CA 1
ATOM 4347 C C . LYS B 1 257 ? -1.553 -10.711 -17.141 1 92.75 257 LYS B C 1
ATOM 4349 O O . LYS B 1 257 ? -1.281 -11.18 -18.25 1 92.75 257 LYS B O 1
ATOM 4354 N N . LYS B 1 258 ? -2.738 -10.359 -16.797 1 90.31 258 LYS B N 1
ATOM 4355 C CA . LYS B 1 258 ? -3.895 -10.312 -17.688 1 90.31 258 LYS B CA 1
ATOM 4356 C C . LYS B 1 258 ? -4.727 -9.055 -17.438 1 90.31 258 LYS B C 1
ATOM 4358 O O . LYS B 1 258 ? -5.066 -8.75 -16.297 1 90.31 258 LYS B O 1
ATOM 4363 N N . PRO B 1 259 ? -4.977 -8.297 -18.516 1 87.69 259 PRO B N 1
ATOM 4364 C CA . PRO B 1 259 ? -5.859 -7.148 -18.297 1 87.69 259 PRO B CA 1
ATOM 4365 C C . PRO B 1 259 ? -7.238 -7.555 -17.781 1 87.69 259 PRO B C 1
ATOM 4367 O O . PRO B 1 259 ? -7.758 -8.609 -18.156 1 87.69 259 PRO B O 1
ATOM 4370 N N . THR B 1 260 ? -7.785 -6.719 -16.906 1 82.81 260 THR B N 1
ATOM 4371 C CA . THR B 1 260 ? -9.102 -6.98 -16.344 1 82.81 260 THR B CA 1
ATOM 4372 C C . THR B 1 260 ? -9.836 -5.676 -16.047 1 82.81 260 THR B C 1
ATOM 4374 O O . THR B 1 260 ? -9.258 -4.594 -16.156 1 82.81 260 THR B O 1
ATOM 4377 N N . THR B 1 261 ? -11.125 -5.777 -15.883 1 76.31 261 THR B N 1
ATOM 4378 C CA . THR B 1 261 ? -11.93 -4.629 -15.477 1 76.31 261 THR B CA 1
ATOM 4379 C C . THR B 1 261 ? -12.578 -4.871 -14.117 1 76.31 261 THR B C 1
ATOM 4381 O O . THR B 1 261 ? -12.953 -6 -13.797 1 76.31 261 THR B O 1
ATOM 4384 N N . THR B 1 262 ? -12.359 -3.924 -13.273 1 64.25 262 THR B N 1
ATOM 4385 C CA . THR B 1 262 ? -12.867 -4.109 -11.922 1 64.25 262 THR B CA 1
ATOM 4386 C C . THR B 1 262 ? -14.352 -3.762 -11.852 1 64.25 262 THR B C 1
ATOM 4388 O O . THR B 1 262 ? -14.906 -3.188 -12.797 1 64.25 262 THR B O 1
ATOM 4391 N N . PHE B 1 263 ? -14.977 -4.441 -10.75 1 56.06 263 PHE B N 1
ATOM 4392 C CA . PHE B 1 263 ? -16.422 -4.422 -10.508 1 56.06 263 PHE B CA 1
ATOM 4393 C C . PHE B 1 263 ? -16.969 -3.014 -10.688 1 56.06 263 PHE B C 1
ATOM 4395 O O . PHE B 1 263 ? -18 -2.828 -11.336 1 56.06 263 PHE B O 1
ATOM 4402 N N . PHE B 1 264 ? -16.375 -2.088 -9.852 1 51.88 264 PHE B N 1
ATOM 4403 C CA . PHE B 1 264 ? -17.188 -0.918 -9.539 1 51.88 264 PHE B CA 1
ATOM 4404 C C . PHE B 1 264 ? -16.969 0.184 -10.562 1 51.88 264 PHE B C 1
ATOM 4406 O O . PHE B 1 264 ? -17.891 0.937 -10.883 1 51.88 264 PHE B O 1
ATOM 4413 N N . ASP B 1 2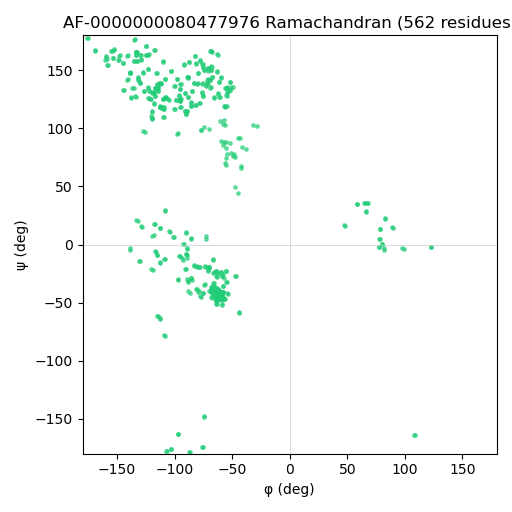65 ? -15.82 0.198 -11.086 1 54.06 265 ASP B N 1
ATOM 4414 C CA . ASP B 1 265 ? -15.641 1.454 -11.805 1 54.06 265 ASP B CA 1
ATOM 4415 C C . ASP B 1 265 ? -15.102 1.209 -13.219 1 54.06 265 ASP B C 1
ATOM 4417 O O . ASP B 1 265 ? -14.664 2.143 -13.891 1 54.06 265 ASP B O 1
ATOM 4421 N N . ASP B 1 266 ? -15.336 -0.087 -13.648 1 59.38 266 ASP B N 1
ATOM 4422 C CA . ASP B 1 266 ? -14.852 -0.362 -15 1 59.38 266 ASP B CA 1
ATOM 4423 C C . ASP B 1 266 ? -13.422 0.143 -15.188 1 59.38 266 ASP B C 1
ATOM 4425 O O . ASP B 1 266 ? -13.062 0.61 -16.266 1 59.38 266 ASP B O 1
ATOM 4429 N N . LYS B 1 267 ? -12.828 0.384 -14.031 1 69.5 267 LYS B N 1
ATOM 4430 C CA . LYS B 1 267 ? -11.445 0.807 -14.18 1 69.5 267 LYS B CA 1
ATOM 4431 C C . LYS B 1 267 ? -10.555 -0.361 -14.602 1 69.5 267 LYS B C 1
ATOM 4433 O O . LYS B 1 267 ? -10.758 -1.494 -14.164 1 69.5 267 LYS B O 1
ATOM 4438 N N . LEU B 1 268 ? -9.75 -0.012 -15.523 1 74.19 268 LEU B N 1
ATOM 4439 C CA . LEU B 1 268 ? -8.797 -0.993 -16.031 1 74.19 268 LEU B CA 1
ATOM 4440 C C . LEU B 1 268 ? -7.793 -1.388 -14.961 1 74.19 268 LEU B C 1
ATOM 4442 O O . LEU B 1 268 ? -7.309 -0.534 -14.211 1 74.19 268 LEU B O 1
ATOM 4446 N N . GLY B 1 269 ? -7.664 -2.662 -14.703 1 86.06 269 GLY B N 1
ATOM 4447 C CA . GLY B 1 269 ? -6.637 -3.227 -13.844 1 86.06 269 GLY B CA 1
ATOM 4448 C C . GLY B 1 269 ? -5.969 -4.453 -14.438 1 86.06 269 GLY B C 1
ATOM 4449 O O . GLY B 1 269 ? -6.184 -4.777 -15.609 1 86.06 269 GLY B O 1
ATOM 4450 N N . TYR B 1 270 ? -5.012 -4.934 -13.742 1 90.44 270 TYR B N 1
ATOM 4451 C CA . TYR B 1 270 ? -4.328 -6.145 -14.188 1 90.44 270 TYR B CA 1
ATOM 4452 C C . TYR B 1 270 ? -4.426 -7.246 -13.133 1 90.44 270 TYR B C 1
ATOM 4454 O O . TYR B 1 270 ? -4.242 -6.992 -11.945 1 90.44 270 TYR B O 1
ATOM 4462 N N . LEU B 1 271 ? -4.785 -8.344 -13.664 1 91.44 271 LEU B N 1
ATOM 4463 C CA . LEU B 1 271 ? -4.816 -9.57 -12.883 1 91.44 271 LEU B CA 1
ATOM 4464 C C . LEU B 1 271 ? -3.523 -10.359 -13.062 1 91.44 271 LEU B C 1
ATOM 4466 O O . LEU B 1 271 ? -3.016 -10.484 -14.172 1 91.44 271 LEU B O 1
ATOM 4470 N N . TYR B 1 272 ? -2.953 -10.828 -11.977 1 93.56 272 TYR B N 1
ATOM 4471 C CA . TYR B 1 272 ? -1.781 -11.695 -11.977 1 93.56 272 TYR B CA 1
ATOM 4472 C C . TYR B 1 272 ? -2.139 -13.094 -11.492 1 93.56 272 TYR B C 1
ATOM 4474 O O . TYR B 1 272 ? -2.609 -13.266 -10.367 1 93.56 272 TYR B O 1
ATOM 4482 N N . LEU B 1 273 ? -1.968 -14.086 -12.336 1 92.56 273 LEU B N 1
ATOM 4483 C CA . LEU B 1 273 ? -2.373 -15.453 -12.023 1 92.56 273 LEU B CA 1
ATOM 4484 C C . LEU B 1 273 ? -1.519 -16.469 -12.781 1 92.56 273 LEU B C 1
ATOM 4486 O O . LEU B 1 273 ? -0.739 -16.078 -13.656 1 92.56 273 LEU B O 1
ATOM 4490 N N . ASN B 1 274 ? -1.641 -17.719 -12.375 1 91 274 ASN B N 1
ATOM 4491 C CA . ASN B 1 274 ? -0.946 -18.797 -13.086 1 91 274 ASN B CA 1
ATOM 4492 C C . ASN B 1 274 ? -1.652 -19.156 -14.383 1 91 274 ASN B C 1
ATOM 4494 O O . ASN B 1 274 ? -2.668 -19.859 -14.375 1 91 274 ASN B O 1
ATOM 4498 N N . LYS B 1 275 ? -1.194 -18.656 -15.477 1 77.69 275 LYS B N 1
ATOM 4499 C CA . LYS B 1 275 ? -1.862 -18.812 -16.766 1 77.69 275 LYS B CA 1
ATOM 4500 C C . LYS B 1 275 ? -1.661 -20.234 -17.312 1 77.69 275 LYS B C 1
ATOM 4502 O O . LYS B 1 275 ? -2.475 -20.719 -18.094 1 77.69 275 LYS B O 1
ATOM 4507 N N . GLN B 1 276 ? -0.495 -20.75 -17.188 1 65.94 276 GLN B N 1
ATOM 4508 C CA . GLN B 1 276 ? -0.207 -22.047 -17.75 1 65.94 276 GLN B CA 1
ATOM 4509 C C . GLN B 1 276 ? -1.302 -23.062 -17.406 1 65.94 276 GLN B C 1
ATOM 4511 O O . GLN B 1 276 ? -1.646 -23.922 -18.234 1 65.94 276 GLN B O 1
ATOM 4516 N N . ASP B 1 277 ? -1.871 -22.781 -16.375 1 56.78 277 ASP B N 1
ATOM 4517 C CA . ASP B 1 277 ? -2.867 -23.766 -15.938 1 56.78 277 ASP B CA 1
ATOM 4518 C C . ASP B 1 277 ? -4.258 -23.391 -16.453 1 56.78 277 ASP B C 1
ATOM 4520 O O . ASP B 1 277 ? -5.191 -24.188 -16.359 1 56.78 277 ASP B O 1
ATOM 4524 N N . MET B 1 278 ? -4.371 -22.109 -16.984 1 57.31 278 MET B N 1
ATOM 4525 C CA . MET B 1 278 ? -5.691 -21.672 -17.438 1 57.31 278 MET B CA 1
ATOM 4526 C C . MET B 1 278 ? -5.922 -22.062 -18.891 1 57.31 278 MET B C 1
ATOM 4528 O O . MET B 1 278 ? -7.066 -22.172 -19.344 1 57.31 278 MET B O 1
ATOM 4532 N N . ASN B 1 279 ? -4.941 -21.969 -19.797 1 52.12 279 ASN B N 1
ATOM 4533 C CA . ASN B 1 279 ? -5.059 -22.25 -21.219 1 52.12 279 ASN B CA 1
ATOM 4534 C C . ASN B 1 279 ? -5.324 -23.734 -21.469 1 52.12 279 ASN B C 1
ATOM 4536 O O . ASN B 1 279 ? -5.723 -24.125 -22.578 1 52.12 279 ASN B O 1
ATOM 4540 N N . ASN B 1 280 ? -5.023 -24.594 -20.719 1 43.25 280 ASN B N 1
ATOM 4541 C CA . ASN B 1 280 ? -5.277 -25.969 -21.156 1 43.25 280 ASN B CA 1
ATOM 4542 C C . ASN B 1 280 ? -6.75 -26.172 -21.5 1 43.25 280 ASN B C 1
ATOM 4544 O O . ASN B 1 280 ? -7.113 -27.203 -22.078 1 43.25 280 ASN B O 1
ATOM 4548 N N . LEU B 1 281 ? -7.773 -25.547 -21 1 36.81 281 LEU B N 1
ATOM 4549 C CA . LEU B 1 281 ? -9.094 -26.031 -21.391 1 36.81 281 LEU B CA 1
ATOM 4550 C C . LEU B 1 281 ? -9.57 -25.328 -22.656 1 36.81 281 LEU B C 1
ATOM 4552 O O . LEU B 1 281 ? -10.711 -25.516 -23.078 1 36.81 281 LEU B O 1
ATOM 4556 N N . ILE B 1 282 ? -9 -24.312 -23.219 1 30.92 282 ILE B N 1
ATOM 4557 C CA . ILE B 1 282 ? -9.602 -23.922 -24.5 1 30.92 282 ILE B CA 1
ATOM 4558 C C . ILE B 1 282 ? -9.234 -24.953 -25.562 1 30.92 282 ILE B C 1
ATOM 4560 O O . ILE B 1 282 ? -9.438 -24.703 -26.766 1 30.92 282 ILE B O 1
ATOM 4564 N N . THR B 1 283 ? -8.617 -26.062 -25.328 1 27.33 283 THR B N 1
ATOM 4565 C CA . THR B 1 283 ? -8.836 -26.984 -26.438 1 27.33 283 THR B CA 1
ATOM 4566 C C . THR B 1 283 ? -10.234 -27.594 -26.359 1 27.33 283 THR B C 1
ATOM 4568 O O . THR B 1 283 ? -10.695 -27.969 -25.281 1 27.33 283 THR B O 1
#